Protein AF-A0A7X3MGD4-F1 (afdb_monomer_lite)

Sequence (438 aa):
MEMGNTIFNKKIVKKRVIIYGAHLVASEVYQCLRKHRPDIKVETFAVTDVEDNPDVLEGIVVKRISDLEAHPYPYILIAMPEKYHEEAIRTLETLGFMDFEKIGLKKVSILKGKDMIQDINKNSKKFFLAESLYDYSWLDIFEKDGFGNKKEDRHYKFTILTRLSDTGLLEKLEKLDFRKDYERLLGPYLSLEQLETADDKSIGLDESHVAVYMVTCQKDKALKAKYQPYRYVHPLQAGAVLVDIQRTRLADDMGENISEKNMSFAEMTAMYWIWKNAPSTKYKGLCHYRRHFVMNEKQAEELERNNIDVVLTTPRLVLNGIKEMFLSDTPVKEDVFENMMNSLQDMAGNTYADYAKRYFDGFFYYPNNMLIAKEKIFNDYCNWIFSILFCMEQNDLKNHVVKNDRHIAFAAELLTSLYFSFHKDDLKIAVTDYLFLE

pLDDT: mean 89.93, std 11.36, range [40.44, 98.88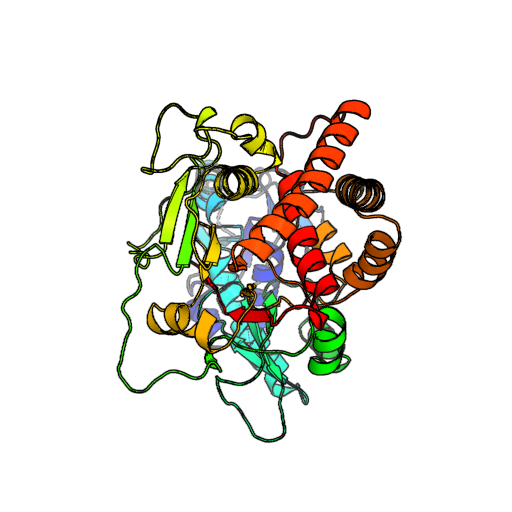]

Radius of gyration: 23.5 Å; chains: 1; bounding box: 60×56×65 Å

InterPro domains:
  IPR025536 Domain of unknown function DUF4422 [PF14393] (229-421)

Foldseek 3Di:
DVVLCVLDPPPQVPLEEEEEDADLQSLLVVVLCCVSPVSRDYQAYEYCDCPPHDCDHPNGGYYHPLVDQQPDDDAYEHREAPVCVVVVVVVCVVSVNPHYDYDHPLSSLQSLLVVLQVPLQVPADFWGWAQDPFDSQWIKIFTPDVPDDDPQGAIAIEGSRDPDDSVRVSVLVNPDPVQVLCCLQQNHAAALVPFDFDDPDDVDDDLQAAAEEAEDEPPDDDFPDDDDDDPNYAYEYALPVVDPDDPHPHYLPPDDFDSVCCQAQPCVRVLLSCLGPNDHHQKYWYHYPFWAFPADPRSSSRCVVSVAFKEFARKHFASQFQLVCLQPVDPDHPVLVVLLLVLCCVQVNDVLSVLLVVNRRGTIFGFDLTMMGGSVVSNVLSVRLVSSLVSSVVVCVVVVNDDSHHSSNSSSRSSSRSVSSVCSVVGRYYYTHIRGTD

Secondary structure (DSSP, 8-state):
-TTHHHHS-TT-TTSEEEEE--SHHHHHHHHHHHHH-TTSEEEEEEES-STTS-SEETTEEEEEGGGS--SS--EEEEES-GGGHHHHHHHHHHTT---EEEE-HHHHHHHHHHHHHHHHHHH-SSEEEEE-SS-TTEEEEEE--SS---TTS-EEEEES--SS-HHHHHHHHHH--HHHHHHHHH-S--BGGGS---SS------TTTEEEEEEE-TTPPPPSS-----TTEEEEESSGGG-S---SSEETTSSS--GGGHHHHTTHHHHHHHHHHSPP-SEEEEEETTEEES--HHHHHHHHHTT--EEEEPPEE-TT-HHHHHHHHSS--HHHHHHHHHHHHHHHHHHHHHHHHHHHTSSEE--TT-EEEEHHHHHHHHHHHHHHHHHHHHHHHHTT----S-HHHHHHHHHHHHHHHHTTTTS-EEEE-EEEP-

Structure (mmCIF, N/CA/C/O backbone):
data_AF-A0A7X3MGD4-F1
#
_entry.id   AF-A0A7X3MGD4-F1
#
loop_
_atom_site.group_PDB
_atom_site.id
_atom_site.type_symbol
_atom_site.label_atom_id
_atom_site.label_alt_id
_atom_site.label_comp_id
_atom_site.label_asym_id
_atom_site.label_entity_id
_atom_site.label_seq_id
_atom_site.pdbx_PDB_ins_code
_atom_site.Cartn_x
_atom_site.Cartn_y
_atom_site.Cartn_z
_atom_site.occupancy
_atom_site.B_iso_or_equiv
_atom_site.auth_seq_id
_atom_site.auth_comp_id
_atom_site.auth_asym_id
_atom_site.auth_atom_id
_atom_site.pdbx_PDB_model_num
ATOM 1 N N . MET A 1 1 ? -4.301 -22.813 -24.225 1.00 40.44 1 MET A N 1
ATOM 2 C CA . MET A 1 1 ? -3.883 -22.585 -25.631 1.00 40.44 1 MET A CA 1
ATOM 3 C C . MET A 1 1 ? -4.619 -21.420 -26.299 1.00 40.44 1 MET A C 1
ATOM 5 O O . MET A 1 1 ? -3.960 -20.659 -26.992 1.00 40.44 1 MET A O 1
ATOM 9 N N . GLU A 1 2 ? -5.928 -21.211 -26.089 1.00 43.00 2 GLU A N 1
ATOM 10 C CA . GLU A 1 2 ? -6.637 -20.060 -26.695 1.00 43.00 2 GLU A CA 1
ATOM 11 C C . GLU A 1 2 ? -6.235 -18.687 -26.114 1.00 43.00 2 GLU A C 1
ATOM 13 O O . GLU A 1 2 ? -6.068 -17.743 -26.880 1.00 43.00 2 GLU A O 1
ATOM 18 N N . MET A 1 3 ? -5.971 -18.573 -24.803 1.00 48.62 3 MET A N 1
ATOM 19 C CA . MET A 1 3 ? -5.670 -17.277 -24.158 1.00 48.62 3 MET A CA 1
ATOM 20 C C . MET A 1 3 ? -4.303 -16.666 -24.520 1.00 48.62 3 MET A C 1
ATOM 22 O O . MET A 1 3 ? -4.195 -15.452 -24.706 1.00 48.62 3 MET A O 1
ATOM 26 N N . GLY A 1 4 ? -3.264 -17.491 -24.689 1.00 50.72 4 GLY A N 1
ATOM 27 C CA . GLY A 1 4 ? -1.947 -17.023 -25.142 1.00 50.72 4 GLY A CA 1
ATOM 28 C C . GLY A 1 4 ? -1.988 -16.372 -26.529 1.00 50.72 4 GLY A C 1
ATOM 29 O O . GLY A 1 4 ? -1.224 -15.450 -26.801 1.00 50.72 4 GLY A O 1
ATOM 30 N N . ASN A 1 5 ? -2.932 -16.792 -27.380 1.00 50.06 5 ASN A N 1
ATOM 31 C CA . ASN A 1 5 ? -3.146 -16.229 -28.717 1.00 50.06 5 ASN A CA 1
ATOM 32 C C . ASN A 1 5 ? -3.919 -14.898 -28.714 1.00 50.06 5 ASN A C 1
ATOM 34 O O . ASN A 1 5 ? -3.884 -14.189 -29.717 1.00 50.06 5 ASN A O 1
ATOM 38 N N . THR A 1 6 ? -4.629 -14.566 -27.630 1.00 53.88 6 THR A N 1
ATOM 39 C CA . THR A 1 6 ? -5.305 -13.265 -27.452 1.00 53.88 6 THR A CA 1
ATOM 40 C C . THR A 1 6 ? -4.388 -12.181 -26.887 1.00 53.88 6 THR A C 1
ATOM 42 O O . THR A 1 6 ? -4.678 -11.001 -27.055 1.00 53.88 6 THR A O 1
ATOM 45 N N . ILE A 1 7 ? -3.296 -12.562 -26.218 1.00 57.22 7 ILE A N 1
ATOM 46 C CA . ILE A 1 7 ? -2.392 -11.625 -25.531 1.00 57.22 7 ILE A CA 1
ATOM 47 C C . ILE A 1 7 ? -1.136 -11.360 -26.343 1.00 57.22 7 ILE A C 1
ATOM 49 O O . ILE A 1 7 ? -0.706 -10.215 -26.395 1.00 57.22 7 ILE A O 1
ATOM 53 N N . PHE A 1 8 ? -0.569 -12.388 -26.966 1.00 66.06 8 PHE A N 1
ATOM 54 C CA . PHE A 1 8 ? 0.551 -12.233 -27.882 1.00 66.06 8 PHE A CA 1
ATOM 55 C C . PHE A 1 8 ? 0.014 -12.274 -29.301 1.00 66.06 8 PHE A C 1
ATOM 57 O O . PHE A 1 8 ? -0.669 -13.228 -29.688 1.00 66.06 8 PHE A O 1
ATOM 64 N N . ASN A 1 9 ? 0.303 -11.231 -30.075 1.00 64.31 9 ASN A N 1
ATOM 65 C CA . ASN A 1 9 ? -0.229 -11.100 -31.419 1.00 64.31 9 ASN A CA 1
ATOM 66 C C . ASN A 1 9 ? 0.086 -12.342 -32.279 1.00 64.31 9 ASN A C 1
ATOM 68 O O . ASN A 1 9 ? 1.227 -12.810 -32.352 1.00 64.31 9 ASN A O 1
ATOM 72 N N . LYS A 1 10 ? -0.914 -12.854 -33.012 1.00 56.53 10 LYS A N 1
ATOM 73 C CA . LYS A 1 10 ? -0.712 -13.904 -34.032 1.00 56.53 10 LYS A CA 1
ATOM 74 C C . LYS A 1 10 ? 0.291 -13.480 -35.118 1.00 56.53 10 LYS A C 1
ATOM 76 O O . LYS A 1 10 ? 0.833 -14.343 -35.801 1.00 56.53 10 LYS A O 1
ATOM 81 N N . LYS A 1 11 ? 0.570 -12.174 -35.246 1.00 57.25 11 LYS A N 1
ATOM 82 C CA . LYS A 1 11 ? 1.616 -11.594 -36.104 1.00 57.25 11 LYS A CA 1
ATOM 83 C C . LYS A 1 11 ? 3.058 -11.891 -35.667 1.00 57.25 11 LYS A C 1
ATOM 85 O O . LYS A 1 11 ? 3.966 -11.448 -36.360 1.00 57.25 11 LYS A O 1
ATOM 90 N N . ILE A 1 12 ? 3.326 -12.636 -34.590 1.00 64.38 12 ILE A N 1
ATOM 91 C CA . ILE A 1 12 ? 4.694 -13.121 -34.315 1.00 64.38 12 ILE A CA 1
ATOM 92 C C . ILE A 1 12 ? 5.044 -14.212 -35.349 1.00 64.38 12 ILE A C 1
ATOM 94 O O . ILE A 1 12 ? 4.966 -15.410 -35.083 1.00 64.38 12 ILE A O 1
ATOM 98 N N . VAL A 1 13 ? 5.387 -13.785 -36.571 1.00 56.56 13 VAL A N 1
ATOM 99 C CA . VAL A 1 13 ? 5.515 -14.641 -37.766 1.00 56.56 13 VAL A CA 1
ATOM 100 C C . VAL A 1 13 ? 6.754 -15.536 -37.700 1.00 56.56 13 VAL A C 1
ATOM 102 O O . VAL A 1 13 ? 6.721 -16.674 -38.163 1.00 56.56 13 VAL A O 1
ATOM 105 N N . LYS A 1 14 ? 7.855 -15.055 -37.107 1.00 63.19 14 LYS A N 1
ATOM 106 C CA . LYS A 1 14 ? 9.148 -15.768 -37.112 1.00 63.19 14 LYS A CA 1
ATOM 107 C C . LYS A 1 14 ? 9.516 -16.473 -35.818 1.00 63.19 14 LYS A C 1
ATOM 109 O O . LYS A 1 14 ? 10.634 -16.968 -35.711 1.00 63.19 14 LYS A O 1
ATOM 114 N N . LYS A 1 15 ? 8.587 -16.558 -34.856 1.00 74.94 15 LYS A N 1
ATOM 115 C CA . LYS A 1 15 ? 8.813 -17.225 -33.562 1.00 74.94 15 LYS A CA 1
ATOM 116 C C . LYS A 1 15 ? 10.065 -16.717 -32.824 1.00 74.94 15 LYS A C 1
ATOM 118 O O . LYS A 1 15 ? 10.651 -17.457 -32.042 1.00 74.94 15 LYS A O 1
ATOM 123 N N . ARG A 1 16 ? 10.504 -15.481 -33.082 1.00 84.06 16 ARG A N 1
ATOM 124 C CA . ARG A 1 16 ? 11.644 -14.848 -32.414 1.00 84.06 16 ARG A CA 1
ATOM 125 C C . ARG A 1 16 ? 11.280 -13.438 -31.991 1.00 84.06 16 ARG A C 1
ATOM 127 O O . ARG A 1 16 ? 10.720 -12.697 -32.800 1.00 84.06 16 ARG A O 1
ATOM 134 N N . VAL A 1 17 ? 11.577 -13.106 -30.742 1.00 91.25 17 VAL A N 1
ATOM 135 C CA . VAL A 1 17 ? 11.256 -11.807 -30.145 1.00 91.25 17 VAL A CA 1
ATOM 136 C C . VAL A 1 17 ? 12.424 -11.283 -29.318 1.00 91.25 17 VAL A C 1
ATOM 138 O O . VAL A 1 17 ? 13.211 -12.063 -28.776 1.00 91.25 17 VAL A O 1
ATOM 141 N N . ILE A 1 18 ? 12.490 -9.963 -29.185 1.00 93.75 18 ILE A N 1
ATOM 142 C CA . ILE A 1 18 ? 13.249 -9.281 -28.134 1.00 93.75 18 ILE A CA 1
ATOM 143 C C . ILE A 1 18 ? 12.246 -8.771 -27.109 1.00 93.75 18 ILE A C 1
ATOM 145 O O . ILE A 1 18 ? 11.202 -8.232 -27.476 1.00 93.75 18 ILE A O 1
ATOM 149 N N . ILE A 1 19 ? 12.566 -8.918 -25.828 1.00 96.06 19 ILE A N 1
ATOM 150 C CA . ILE A 1 19 ? 11.804 -8.276 -24.759 1.00 96.06 19 ILE A CA 1
ATOM 151 C C . ILE A 1 19 ? 12.524 -6.983 -24.389 1.00 96.06 19 ILE A C 1
ATOM 153 O O . ILE A 1 19 ? 13.672 -7.020 -23.958 1.00 96.06 19 ILE A O 1
ATOM 157 N N . TYR A 1 20 ? 11.862 -5.844 -24.573 1.00 96.38 20 TYR A N 1
ATOM 158 C CA . TYR A 1 20 ? 12.391 -4.534 -24.217 1.00 96.38 20 TYR A CA 1
ATOM 159 C C . TYR A 1 20 ? 11.947 -4.154 -22.799 1.00 96.38 20 TYR A C 1
ATOM 161 O O . TYR A 1 20 ? 10.762 -3.925 -22.549 1.00 96.38 20 TYR A O 1
ATOM 169 N N . GLY A 1 21 ? 12.909 -4.132 -21.879 1.00 96.06 21 GLY A N 1
ATOM 170 C CA . GLY A 1 21 ? 12.756 -4.085 -20.425 1.00 96.06 21 GLY A CA 1
ATOM 171 C C . GLY A 1 21 ? 13.573 -5.201 -19.757 1.00 96.06 21 GLY A C 1
ATOM 172 O O . GLY A 1 21 ? 13.745 -6.268 -20.341 1.00 96.06 21 GLY A O 1
ATOM 173 N N . ALA A 1 22 ? 14.060 -4.978 -18.531 1.00 94.31 22 ALA A N 1
ATOM 174 C CA . ALA A 1 22 ? 14.890 -5.955 -17.804 1.00 94.31 22 ALA A CA 1
ATOM 175 C C . ALA A 1 22 ? 14.581 -6.037 -16.294 1.00 94.31 22 ALA A C 1
ATOM 177 O O . ALA A 1 22 ? 15.434 -6.368 -15.474 1.00 94.31 22 ALA A O 1
ATOM 178 N N . HIS A 1 23 ? 13.331 -5.766 -15.918 1.00 91.12 23 HIS A N 1
ATOM 179 C CA . HIS A 1 23 ? 12.859 -5.886 -14.535 1.00 91.12 23 HIS A CA 1
ATOM 180 C C . HIS A 1 23 ? 11.648 -6.823 -14.441 1.00 91.12 23 HIS A C 1
ATOM 182 O O . HIS A 1 23 ? 11.400 -7.627 -15.338 1.00 91.12 23 HIS A O 1
ATOM 188 N N . LEU A 1 24 ? 10.876 -6.710 -13.356 1.00 88.31 24 LEU A N 1
ATOM 189 C CA . LEU A 1 24 ? 9.773 -7.610 -13.020 1.00 88.31 24 LEU A CA 1
ATOM 190 C C . LEU A 1 24 ? 8.791 -7.818 -14.183 1.00 88.31 24 LEU A C 1
ATOM 192 O O . LEU A 1 24 ? 8.583 -8.949 -14.588 1.00 88.31 24 LEU A O 1
ATOM 196 N N . VAL A 1 25 ? 8.260 -6.756 -14.804 1.00 91.75 25 VAL A N 1
ATOM 197 C CA . VAL A 1 25 ? 7.324 -6.905 -15.943 1.00 91.75 25 VAL A CA 1
ATOM 198 C C . VAL A 1 25 ? 7.948 -7.707 -17.096 1.00 91.75 25 VAL A C 1
ATOM 200 O O . VAL A 1 25 ? 7.277 -8.554 -17.676 1.00 91.75 25 VAL A O 1
ATOM 203 N N . ALA A 1 26 ? 9.228 -7.491 -17.405 1.00 94.62 26 ALA A N 1
ATOM 204 C CA . ALA A 1 26 ? 9.926 -8.200 -18.476 1.00 94.62 26 ALA A CA 1
ATOM 205 C C . ALA A 1 26 ? 10.144 -9.687 -18.158 1.00 94.62 26 ALA A C 1
ATOM 207 O O . ALA A 1 26 ? 9.866 -10.536 -19.007 1.00 94.62 26 ALA A O 1
ATOM 208 N N . SER A 1 27 ? 10.579 -10.001 -16.934 1.00 92.38 27 SER A N 1
ATOM 209 C CA . SER A 1 27 ? 10.692 -11.380 -16.434 1.00 92.38 27 SER A CA 1
ATOM 210 C C . SER A 1 27 ? 9.342 -12.105 -16.513 1.00 92.38 27 SER A C 1
ATOM 212 O O . SER A 1 27 ? 9.251 -13.211 -17.042 1.00 92.38 27 SER A O 1
ATOM 214 N N . GLU A 1 28 ? 8.255 -11.445 -16.119 1.00 91.06 28 GLU A N 1
ATOM 215 C CA . GLU A 1 28 ? 6.920 -12.050 -16.105 1.00 91.06 28 GLU A CA 1
ATOM 216 C C . GLU A 1 28 ? 6.362 -12.263 -17.515 1.00 91.06 28 GLU A C 1
ATOM 218 O O . GLU A 1 28 ? 5.748 -13.292 -17.804 1.00 91.06 28 GLU A O 1
ATOM 223 N N . VAL A 1 29 ? 6.630 -11.332 -18.437 1.00 92.69 29 VAL A N 1
ATOM 224 C CA . VAL A 1 29 ? 6.320 -11.512 -19.861 1.00 92.69 29 VAL A CA 1
ATOM 225 C C . VAL A 1 29 ? 7.088 -12.699 -20.439 1.00 92.69 29 VAL A C 1
ATOM 227 O O . VAL A 1 29 ? 6.498 -13.502 -21.167 1.00 92.69 29 VAL A O 1
ATOM 230 N N . TYR A 1 30 ? 8.370 -12.854 -20.096 1.00 93.62 30 TYR A N 1
ATOM 231 C CA . TYR A 1 30 ? 9.162 -14.015 -20.493 1.00 93.62 30 TYR A CA 1
ATOM 232 C C . TYR A 1 30 ? 8.553 -15.323 -19.974 1.00 93.62 30 TYR A C 1
ATOM 234 O O . TYR A 1 30 ? 8.316 -16.239 -20.763 1.00 93.62 30 TYR A O 1
ATOM 242 N N . GLN A 1 31 ? 8.234 -15.402 -18.682 1.00 90.38 31 GLN A N 1
ATOM 243 C CA . GLN A 1 31 ? 7.637 -16.596 -18.077 1.00 90.38 31 GLN A CA 1
ATOM 244 C C . GLN A 1 31 ? 6.286 -16.946 -18.725 1.00 90.38 31 GLN A C 1
ATOM 246 O O . GLN A 1 31 ? 6.053 -18.094 -19.119 1.00 90.38 31 GLN A O 1
ATOM 251 N N . CYS A 1 32 ? 5.435 -15.944 -18.965 1.00 89.69 32 CYS A N 1
ATOM 252 C CA . CYS A 1 32 ? 4.171 -16.113 -19.685 1.00 89.69 32 CYS A CA 1
ATOM 253 C C . CYS A 1 32 ? 4.375 -16.649 -21.114 1.00 89.69 32 CYS A C 1
ATOM 255 O O . CYS A 1 32 ? 3.649 -17.545 -21.552 1.00 89.69 32 CYS A O 1
ATOM 257 N N . LEU A 1 33 ? 5.369 -16.139 -21.853 1.00 90.31 33 LEU A N 1
ATOM 258 C CA . LEU A 1 33 ? 5.715 -16.654 -23.183 1.00 90.31 33 LEU A CA 1
ATOM 259 C C . LEU A 1 33 ? 6.161 -18.112 -23.119 1.00 90.31 33 LEU A C 1
ATOM 261 O O . LEU A 1 33 ? 5.681 -18.925 -23.904 1.00 90.31 33 LEU A O 1
ATOM 265 N N . ARG A 1 34 ? 7.040 -18.465 -22.175 1.00 90.31 34 ARG A N 1
ATOM 266 C CA . ARG A 1 34 ? 7.523 -19.844 -22.011 1.00 90.31 34 ARG A CA 1
ATOM 267 C C . ARG A 1 34 ? 6.385 -20.823 -21.728 1.00 90.31 34 ARG A C 1
ATOM 269 O O . ARG A 1 34 ? 6.411 -21.927 -22.268 1.00 90.31 34 ARG A O 1
ATOM 276 N N . LYS A 1 35 ? 5.386 -20.414 -20.940 1.00 87.88 35 LYS A N 1
ATOM 277 C CA . LYS A 1 35 ? 4.214 -21.232 -20.594 1.00 87.88 35 LYS A CA 1
ATOM 278 C C . LYS A 1 35 ? 3.212 -21.363 -21.744 1.00 87.88 35 LYS A C 1
ATOM 280 O O . LYS A 1 35 ? 2.785 -22.470 -22.066 1.00 87.88 35 LYS A O 1
ATOM 285 N N . HIS A 1 36 ? 2.843 -20.255 -22.391 1.00 87.38 36 HIS A N 1
ATOM 286 C CA . HIS A 1 36 ? 1.732 -20.235 -23.360 1.00 87.38 36 HIS A CA 1
ATOM 287 C C . HIS A 1 36 ? 2.145 -20.345 -24.822 1.00 87.38 36 HIS A C 1
ATOM 289 O O . HIS A 1 36 ? 1.346 -20.779 -25.653 1.00 87.38 36 HIS A O 1
ATOM 295 N N . ARG A 1 37 ? 3.363 -19.915 -25.149 1.00 87.62 37 ARG A N 1
ATOM 296 C CA . ARG A 1 37 ? 3.926 -19.874 -26.503 1.00 87.62 37 ARG A CA 1
ATOM 297 C C . ARG A 1 37 ? 5.380 -20.368 -26.494 1.00 87.62 37 ARG A C 1
ATOM 299 O O . ARG A 1 37 ? 6.276 -19.641 -26.928 1.00 87.62 37 ARG A O 1
ATOM 306 N N . PRO A 1 38 ? 5.642 -21.613 -26.040 1.00 87.62 38 PRO A N 1
ATOM 307 C CA . PRO A 1 38 ? 6.997 -22.173 -25.992 1.00 87.62 38 PRO A CA 1
ATOM 308 C C . PRO A 1 38 ? 7.652 -22.273 -27.376 1.00 87.62 38 PRO A C 1
ATOM 310 O O . PRO A 1 38 ? 8.867 -22.443 -27.473 1.00 87.62 38 PRO A O 1
ATOM 313 N N . ASP A 1 39 ? 6.847 -22.168 -28.440 1.00 86.94 39 ASP A N 1
ATOM 314 C CA . ASP A 1 39 ? 7.296 -22.079 -29.821 1.00 86.94 39 ASP A CA 1
ATOM 315 C C . ASP A 1 39 ? 8.048 -20.777 -30.128 1.00 86.94 39 ASP A C 1
ATOM 317 O O . ASP A 1 39 ? 8.849 -20.773 -31.058 1.00 86.94 39 ASP A O 1
ATOM 321 N N . ILE A 1 40 ? 7.818 -19.701 -29.367 1.00 88.56 40 ILE A N 1
ATOM 322 C CA . ILE A 1 40 ? 8.509 -18.418 -29.508 1.00 88.56 40 ILE A CA 1
ATOM 323 C C . ILE A 1 40 ? 9.821 -18.444 -28.710 1.00 88.56 40 ILE A C 1
ATOM 325 O O . ILE A 1 40 ? 9.848 -18.678 -27.501 1.00 88.56 40 ILE A O 1
ATOM 329 N N . LYS A 1 41 ? 10.929 -18.149 -29.390 1.00 89.25 41 LYS A N 1
ATOM 330 C CA . LYS A 1 41 ? 12.255 -17.951 -28.807 1.00 89.25 41 LYS A CA 1
ATOM 331 C C . LYS A 1 41 ? 12.462 -16.477 -28.455 1.00 89.25 41 LYS A C 1
ATOM 333 O O . LYS A 1 41 ? 12.340 -15.610 -29.316 1.00 89.25 41 LYS A O 1
ATOM 338 N N . VAL A 1 42 ? 12.838 -16.207 -27.211 1.00 93.06 42 VAL A N 1
ATOM 339 C CA . VAL A 1 42 ? 13.346 -14.891 -26.804 1.00 93.06 42 VAL A CA 1
ATOM 340 C C . VAL A 1 42 ? 14.842 -14.855 -27.111 1.00 93.06 42 VAL A C 1
ATOM 342 O O . VAL A 1 42 ? 15.576 -15.737 -26.669 1.00 93.06 42 VAL A O 1
ATOM 345 N N . GLU A 1 43 ? 15.281 -13.914 -27.947 1.00 92.25 43 GLU A N 1
ATOM 346 C CA . GLU A 1 43 ? 16.688 -13.818 -28.363 1.00 92.25 43 GLU A CA 1
ATOM 347 C C . GLU A 1 43 ? 17.554 -13.135 -27.309 1.00 92.25 43 GLU A C 1
ATOM 349 O O . GLU A 1 43 ? 18.655 -13.596 -27.019 1.00 92.25 43 GLU A O 1
ATOM 354 N N . THR A 1 44 ? 17.049 -12.042 -26.745 1.00 94.56 44 THR A N 1
ATOM 355 C CA . THR A 1 44 ? 17.706 -11.264 -25.699 1.00 94.56 44 THR A CA 1
ATOM 356 C C . THR A 1 44 ? 16.655 -10.431 -24.971 1.00 94.56 44 THR A C 1
ATOM 358 O O . THR A 1 44 ? 15.582 -10.146 -25.520 1.00 94.56 44 THR A O 1
ATOM 361 N N . PHE A 1 45 ? 16.977 -10.015 -23.753 1.00 97.38 45 PHE A N 1
ATOM 362 C CA . PHE A 1 45 ? 16.371 -8.819 -23.183 1.00 97.38 45 PHE A CA 1
ATOM 363 C C . PHE A 1 45 ? 17.124 -7.597 -23.712 1.00 97.38 45 PHE A C 1
ATOM 365 O O . PHE A 1 45 ? 18.321 -7.683 -24.003 1.00 97.38 45 PHE A O 1
ATOM 372 N N . ALA A 1 46 ? 16.427 -6.479 -23.867 1.00 96.12 46 ALA A N 1
ATOM 373 C CA . ALA A 1 46 ? 17.007 -5.226 -24.324 1.00 96.12 46 ALA A CA 1
ATOM 374 C C . ALA A 1 46 ? 16.623 -4.065 -23.404 1.00 96.12 46 ALA A C 1
ATOM 376 O O . ALA A 1 46 ? 15.527 -4.052 -22.845 1.00 96.12 46 ALA A O 1
ATOM 377 N N . VAL A 1 47 ? 17.503 -3.077 -23.280 1.00 96.50 47 VAL A N 1
ATOM 378 C CA . VAL A 1 47 ? 17.323 -1.865 -22.463 1.00 96.50 47 VAL A CA 1
ATOM 379 C C . VAL A 1 47 ? 17.920 -0.651 -23.170 1.00 96.50 47 VAL A C 1
ATOM 381 O O . VAL A 1 47 ? 18.776 -0.801 -24.042 1.00 96.50 47 VAL A O 1
ATOM 384 N N . THR A 1 48 ? 17.467 0.557 -22.826 1.00 94.50 48 THR A N 1
ATOM 385 C CA . THR A 1 48 ? 18.084 1.796 -23.334 1.00 94.50 48 THR A CA 1
ATOM 386 C C . THR A 1 48 ? 19.519 1.930 -22.832 1.00 94.50 48 THR A C 1
ATOM 388 O O . THR A 1 48 ? 20.419 2.263 -23.603 1.00 94.50 48 THR A O 1
ATOM 391 N N . ASP A 1 49 ? 19.719 1.632 -21.544 1.00 91.19 49 ASP A N 1
ATOM 392 C CA . ASP A 1 49 ? 21.013 1.624 -20.872 1.00 91.19 49 ASP A CA 1
ATOM 393 C C . ASP A 1 49 ? 21.160 0.409 -19.957 1.00 91.19 49 ASP A C 1
ATOM 395 O O . ASP A 1 49 ? 20.184 -0.057 -19.370 1.00 91.19 49 ASP A O 1
ATOM 399 N 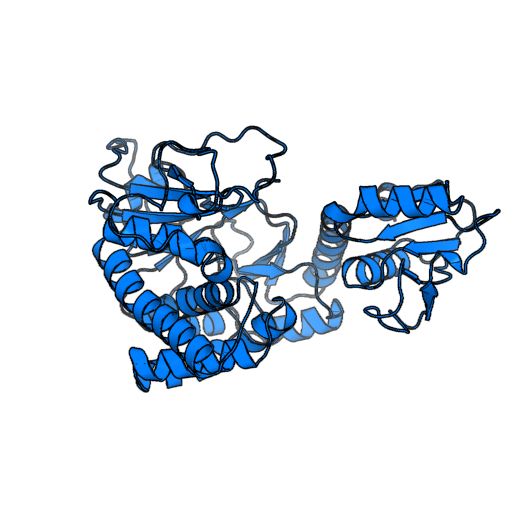N . VAL A 1 50 ? 22.383 -0.096 -19.851 1.00 90.25 50 VAL A N 1
ATOM 400 C CA . VAL A 1 50 ? 22.748 -1.253 -19.033 1.00 90.25 50 VAL A CA 1
ATOM 401 C C . VAL A 1 50 ? 23.128 -0.874 -17.600 1.00 90.25 50 VAL A C 1
ATOM 403 O O . VAL A 1 50 ? 23.070 -1.746 -16.748 1.00 90.25 50 VAL A O 1
ATOM 406 N N . GLU A 1 51 ? 23.463 0.392 -17.312 1.00 86.62 51 GLU A N 1
ATOM 407 C CA . GLU A 1 51 ? 24.047 0.822 -16.022 1.00 86.62 51 GLU A CA 1
ATOM 408 C C . GLU A 1 51 ? 23.223 0.415 -14.779 1.00 86.62 51 GLU A C 1
ATOM 410 O O . GLU A 1 51 ? 23.795 -0.039 -13.793 1.00 86.62 51 GLU A O 1
ATOM 415 N N . ASP A 1 52 ? 21.888 0.464 -14.858 1.00 84.50 52 ASP A N 1
ATOM 416 C CA . ASP A 1 52 ? 20.971 0.101 -13.760 1.00 84.50 52 ASP A CA 1
ATOM 417 C C . ASP A 1 52 ? 20.203 -1.215 -13.997 1.00 84.50 52 ASP A C 1
ATOM 419 O O . ASP A 1 52 ? 19.197 -1.508 -13.340 1.00 84.50 52 ASP A O 1
ATOM 423 N N . ASN A 1 53 ? 20.634 -2.016 -14.971 1.00 91.25 53 ASN A N 1
ATOM 424 C CA . ASN A 1 53 ? 19.949 -3.240 -15.372 1.00 91.25 53 ASN A CA 1
ATOM 425 C C . ASN A 1 53 ? 20.827 -4.473 -15.126 1.00 91.25 53 ASN A C 1
ATOM 427 O O . ASN A 1 53 ? 22.048 -4.393 -15.209 1.00 91.25 53 ASN A O 1
ATOM 431 N N . PRO A 1 54 ? 20.229 -5.638 -14.817 1.00 92.69 54 PRO A N 1
ATOM 432 C CA . PRO A 1 54 ? 21.009 -6.855 -14.637 1.00 92.69 54 PRO A CA 1
ATOM 433 C C . PRO A 1 54 ? 21.674 -7.261 -15.957 1.00 92.69 54 PRO A C 1
ATOM 435 O O . PRO A 1 54 ? 21.049 -7.154 -17.004 1.00 92.69 54 PRO A O 1
ATOM 438 N N . ASP A 1 55 ? 22.885 -7.821 -15.914 1.00 95.31 55 ASP A N 1
ATOM 439 C CA . ASP A 1 55 ? 23.547 -8.358 -17.119 1.00 95.31 55 ASP A CA 1
ATOM 440 C C . ASP A 1 55 ? 22.795 -9.562 -17.715 1.00 95.31 55 ASP A C 1
ATOM 442 O O . ASP A 1 55 ? 22.866 -9.850 -18.914 1.00 95.31 55 ASP A O 1
ATOM 446 N N . VAL A 1 56 ? 22.081 -10.299 -16.859 1.00 95.25 56 VAL A N 1
ATOM 447 C CA . VAL A 1 56 ? 21.336 -11.512 -17.198 1.00 95.25 56 VAL A CA 1
ATOM 448 C C . VAL A 1 56 ? 19.999 -11.515 -16.464 1.00 95.25 56 VAL A C 1
ATOM 450 O O . VAL A 1 56 ? 19.946 -11.347 -15.247 1.00 95.25 56 VAL A O 1
ATOM 453 N N . LEU A 1 57 ? 18.921 -11.790 -17.194 1.00 94.19 57 LEU A N 1
ATOM 454 C CA . LEU A 1 57 ? 17.576 -11.978 -16.661 1.00 94.19 57 LEU A CA 1
ATOM 455 C C . LEU A 1 57 ? 17.008 -13.300 -17.182 1.00 94.19 57 LEU A C 1
ATOM 457 O O . LEU A 1 57 ? 17.093 -13.583 -18.373 1.00 94.19 57 LEU A O 1
ATOM 461 N N . GLU A 1 58 ? 16.463 -14.144 -16.301 1.00 93.12 58 GLU A N 1
ATOM 462 C CA . GLU A 1 58 ? 15.924 -15.471 -16.671 1.00 93.12 58 GLU A CA 1
ATOM 463 C C . GLU A 1 58 ? 16.923 -16.363 -17.445 1.00 93.12 58 GLU A C 1
ATOM 465 O O . GLU A 1 58 ? 16.546 -17.172 -18.296 1.00 93.12 58 GLU A O 1
ATOM 470 N N . GLY A 1 59 ? 18.223 -16.192 -17.175 1.00 93.69 59 GLY A N 1
ATOM 471 C CA . GLY A 1 59 ? 19.305 -16.894 -17.876 1.00 93.69 59 GLY A CA 1
ATOM 472 C C . GLY A 1 59 ? 19.601 -16.376 -19.291 1.00 93.69 59 GLY A C 1
ATOM 473 O O . GLY A 1 59 ? 20.386 -16.994 -20.007 1.00 93.69 59 GLY A O 1
ATOM 474 N N . ILE A 1 60 ? 18.996 -15.259 -19.703 1.00 95.81 60 ILE A N 1
ATOM 475 C CA . ILE A 1 60 ? 19.200 -14.606 -21.000 1.00 95.81 60 ILE A CA 1
ATOM 476 C C . ILE A 1 60 ? 19.909 -13.268 -20.783 1.00 95.81 60 ILE A C 1
ATOM 478 O O . ILE A 1 60 ? 19.571 -12.514 -19.876 1.00 95.81 60 ILE A O 1
ATOM 482 N N . VAL A 1 61 ? 20.890 -12.967 -21.631 1.00 96.81 61 VAL A N 1
ATOM 483 C CA . VAL A 1 61 ? 21.654 -11.713 -21.573 1.00 96.81 61 VAL A CA 1
ATOM 484 C C . VAL A 1 61 ? 20.738 -10.504 -21.793 1.00 96.81 61 VAL A C 1
ATOM 486 O O . VAL A 1 61 ? 19.797 -10.554 -22.591 1.00 96.81 61 VAL A O 1
ATOM 489 N N . VAL A 1 62 ? 21.032 -9.414 -21.094 1.00 97.62 62 VAL A N 1
ATOM 490 C CA . VAL A 1 62 ? 20.443 -8.094 -21.316 1.00 97.62 62 VAL A CA 1
ATOM 491 C C . VAL A 1 62 ? 21.417 -7.269 -22.157 1.00 97.62 62 VAL A C 1
ATOM 493 O O . VAL A 1 62 ? 22.606 -7.200 -21.860 1.00 97.62 62 VAL A O 1
ATOM 496 N N . LYS A 1 63 ? 20.932 -6.666 -23.245 1.00 95.94 63 LYS A N 1
ATOM 497 C CA . LYS A 1 63 ? 21.747 -5.870 -24.174 1.00 95.94 63 LYS A CA 1
ATOM 498 C C . LYS A 1 63 ? 21.215 -4.455 -24.317 1.00 95.94 63 LYS A C 1
ATOM 500 O O . LYS A 1 63 ? 20.024 -4.207 -24.137 1.00 95.94 63 LYS A O 1
ATOM 505 N N . ARG A 1 64 ? 22.077 -3.530 -24.728 1.00 96.06 64 ARG A N 1
ATOM 506 C CA . ARG A 1 64 ? 21.625 -2.212 -25.162 1.00 96.06 64 ARG A CA 1
ATOM 507 C C . ARG A 1 64 ? 20.859 -2.347 -26.477 1.00 96.06 64 ARG A C 1
ATOM 509 O O . ARG A 1 64 ? 21.319 -3.015 -27.398 1.00 96.06 64 ARG A O 1
ATOM 516 N N . ILE A 1 65 ? 19.694 -1.713 -26.577 1.00 94.00 65 ILE A N 1
ATOM 517 C CA . ILE A 1 65 ? 18.845 -1.791 -27.776 1.00 94.00 65 ILE A CA 1
ATOM 518 C C . ILE A 1 65 ? 19.523 -1.185 -29.016 1.00 94.00 65 ILE A C 1
ATOM 520 O O . ILE A 1 65 ? 19.297 -1.662 -30.122 1.00 94.00 65 ILE A O 1
ATOM 524 N N . SER A 1 66 ? 20.399 -0.189 -28.838 1.00 92.88 66 SER A N 1
ATOM 525 C CA . SER A 1 66 ? 21.187 0.415 -29.923 1.00 92.88 66 SER A CA 1
ATOM 526 C C . SER A 1 66 ? 22.245 -0.514 -30.514 1.00 92.88 66 SER A C 1
ATOM 528 O O . SER A 1 66 ? 22.722 -0.258 -31.614 1.00 92.88 66 SER A O 1
ATOM 530 N N . ASP A 1 67 ? 22.614 -1.577 -29.797 1.00 92.44 67 ASP A N 1
ATOM 531 C CA . ASP A 1 67 ? 23.621 -2.543 -30.245 1.00 92.44 67 ASP A CA 1
ATOM 532 C C . ASP A 1 67 ? 22.985 -3.663 -31.090 1.00 92.44 67 ASP A C 1
ATOM 534 O O . ASP A 1 67 ? 23.660 -4.612 -31.492 1.00 92.44 67 ASP A O 1
ATOM 538 N N . LEU A 1 68 ? 21.668 -3.594 -31.316 1.00 89.62 68 LEU A N 1
ATOM 539 C CA . LEU A 1 68 ? 20.881 -4.594 -32.029 1.00 89.62 68 LEU A CA 1
ATOM 540 C C . LEU A 1 68 ? 20.471 -4.067 -33.409 1.00 89.62 68 LEU A C 1
ATOM 542 O O . LEU A 1 68 ? 20.180 -2.886 -33.583 1.00 89.62 68 LEU A O 1
ATOM 546 N N . GLU A 1 69 ? 20.414 -4.958 -34.397 1.00 82.94 69 GLU A N 1
ATOM 547 C CA . GLU A 1 69 ? 20.021 -4.606 -35.764 1.00 82.94 69 GLU A CA 1
ATOM 548 C C . GLU A 1 69 ? 18.492 -4.572 -35.907 1.00 82.94 69 GLU A C 1
ATOM 550 O O . GLU A 1 69 ? 17.797 -5.539 -35.593 1.00 82.94 69 GLU A O 1
ATOM 555 N N . ALA A 1 70 ? 17.960 -3.463 -36.429 1.00 72.69 70 ALA A N 1
ATOM 556 C CA . ALA A 1 70 ? 16.521 -3.239 -36.588 1.00 72.69 70 ALA A CA 1
ATOM 557 C C . ALA A 1 70 ? 15.869 -4.019 -37.747 1.00 72.69 70 ALA A C 1
ATOM 559 O O . ALA A 1 70 ? 14.648 -3.977 -37.927 1.00 72.69 70 ALA A O 1
ATOM 560 N N . HIS A 1 71 ? 16.651 -4.755 -38.545 1.00 65.62 71 HIS A N 1
ATOM 561 C CA . HIS A 1 71 ? 16.152 -5.442 -39.732 1.00 65.62 71 HIS A CA 1
ATOM 562 C C . HIS A 1 71 ? 16.766 -6.822 -39.970 1.00 65.62 71 HIS A C 1
ATOM 564 O O . HIS A 1 71 ? 17.960 -7.003 -39.761 1.00 65.62 71 HIS A O 1
ATOM 570 N N . PRO A 1 72 ? 15.989 -7.786 -40.514 1.00 57.84 72 PRO A N 1
ATOM 571 C CA . PRO A 1 72 ? 14.533 -7.783 -40.735 1.00 57.84 72 PRO A CA 1
ATOM 572 C C . PRO A 1 72 ? 13.730 -8.358 -39.546 1.00 57.84 72 PRO A C 1
ATOM 574 O O . PRO A 1 72 ? 12.521 -8.551 -39.652 1.00 57.84 72 PRO A O 1
ATOM 577 N N . TYR A 1 73 ? 14.411 -8.691 -38.446 1.00 64.69 73 TYR A N 1
ATOM 578 C CA . TYR A 1 73 ? 13.904 -9.328 -37.224 1.00 64.69 73 TYR A CA 1
ATOM 579 C C . TYR A 1 73 ? 14.777 -8.881 -36.055 1.00 64.69 73 TYR A C 1
ATOM 581 O O . TYR A 1 73 ? 15.956 -8.630 -36.300 1.00 64.69 73 TYR A O 1
ATOM 589 N N . PRO A 1 74 ? 14.257 -8.862 -34.815 1.00 70.56 74 PRO A N 1
ATOM 590 C CA . PRO A 1 74 ? 13.024 -9.519 -34.347 1.00 70.56 74 PRO A CA 1
ATOM 591 C C . PRO A 1 74 ? 11.889 -8.572 -33.905 1.00 70.56 74 PRO A C 1
ATOM 593 O O . PRO A 1 74 ? 12.064 -7.367 -33.775 1.00 70.56 74 PRO A O 1
ATOM 596 N N . TYR A 1 75 ? 10.703 -9.152 -33.664 1.00 87.19 75 TYR A N 1
ATOM 597 C CA . TYR A 1 75 ? 9.532 -8.443 -33.130 1.00 87.19 75 TYR A CA 1
ATOM 598 C C . TYR A 1 75 ? 9.783 -8.039 -31.673 1.00 87.19 75 TYR A C 1
ATOM 600 O O . TYR A 1 75 ? 10.201 -8.876 -30.867 1.00 87.19 75 TYR A O 1
ATOM 608 N N . ILE A 1 76 ? 9.526 -6.781 -31.326 1.00 91.69 76 ILE A N 1
ATOM 609 C CA . ILE A 1 76 ? 9.835 -6.246 -29.997 1.00 91.69 76 ILE A CA 1
ATOM 610 C C . ILE A 1 76 ? 8.600 -6.337 -29.092 1.00 91.69 76 ILE A C 1
ATOM 612 O O . ILE A 1 76 ? 7.509 -5.885 -29.436 1.00 91.69 76 ILE A O 1
ATOM 616 N N . LEU A 1 77 ? 8.766 -6.885 -27.894 1.00 93.75 77 LEU A N 1
ATOM 617 C CA . LEU A 1 77 ? 7.762 -6.847 -26.834 1.00 93.75 77 LEU A CA 1
ATOM 618 C C . LEU A 1 77 ? 8.179 -5.798 -25.809 1.00 93.75 77 LEU A C 1
ATOM 620 O O . LEU A 1 77 ? 9.115 -6.016 -25.046 1.00 93.75 77 LEU A O 1
ATOM 624 N N . ILE A 1 78 ? 7.491 -4.660 -25.785 1.00 96.06 78 ILE A N 1
ATOM 625 C CA . ILE A 1 78 ? 7.729 -3.588 -24.815 1.00 96.06 78 ILE A CA 1
ATOM 626 C C . ILE A 1 78 ? 7.130 -4.036 -23.477 1.00 96.06 78 ILE A C 1
ATOM 628 O O . ILE A 1 78 ? 5.916 -3.946 -23.282 1.00 96.06 78 ILE A O 1
ATOM 632 N N . ALA A 1 79 ? 7.971 -4.546 -22.577 1.00 95.81 79 ALA A N 1
ATOM 633 C CA . ALA A 1 79 ? 7.581 -5.207 -21.333 1.00 95.81 79 ALA A CA 1
ATOM 634 C C . ALA A 1 79 ? 8.011 -4.390 -20.109 1.00 95.81 79 ALA A C 1
ATOM 636 O O . ALA A 1 79 ? 8.986 -4.681 -19.416 1.00 95.81 79 ALA A O 1
ATOM 637 N N . MET A 1 80 ? 7.257 -3.330 -19.849 1.00 94.44 80 MET A N 1
ATOM 638 C CA . MET A 1 80 ? 7.510 -2.369 -18.774 1.00 94.44 80 MET A CA 1
ATOM 639 C C . MET A 1 80 ? 6.196 -1.698 -18.349 1.00 94.44 80 MET A C 1
ATOM 641 O O . MET A 1 80 ? 5.208 -1.805 -19.080 1.00 94.44 80 MET A O 1
ATOM 645 N N . PRO A 1 81 ? 6.137 -0.999 -17.199 1.00 91.38 81 PRO A N 1
ATOM 646 C CA . PRO A 1 81 ? 4.948 -0.243 -16.808 1.00 91.38 81 PRO A CA 1
ATOM 647 C C . PRO A 1 81 ? 4.489 0.745 -17.892 1.00 91.38 81 PRO A C 1
ATOM 649 O O . PRO A 1 81 ? 5.307 1.403 -18.532 1.00 91.38 81 PRO A O 1
ATOM 652 N N . GLU A 1 82 ? 3.173 0.908 -18.044 1.00 90.81 82 GLU A N 1
ATOM 653 C CA . GLU A 1 82 ? 2.526 1.666 -19.127 1.00 90.81 82 GLU A CA 1
ATOM 654 C C . GLU A 1 82 ? 3.026 3.114 -19.231 1.00 90.81 82 GLU A C 1
ATOM 656 O O . GLU A 1 82 ? 3.078 3.684 -20.318 1.00 90.81 82 GLU A O 1
ATOM 661 N N . LYS A 1 83 ? 3.447 3.706 -18.105 1.00 88.19 83 LYS A N 1
ATOM 662 C CA . LYS A 1 83 ? 3.987 5.073 -18.054 1.00 88.19 83 LYS A CA 1
ATOM 663 C C . LYS A 1 83 ? 5.270 5.274 -18.874 1.00 88.19 83 LYS A C 1
ATOM 665 O O . LYS A 1 83 ? 5.566 6.415 -19.199 1.00 88.19 83 LYS A O 1
ATOM 670 N N . TYR A 1 84 ? 5.995 4.204 -19.198 1.00 92.50 84 TYR A N 1
ATOM 671 C CA . TYR A 1 84 ? 7.240 4.255 -19.971 1.00 92.50 84 TYR A CA 1
ATOM 672 C C . TYR A 1 84 ? 7.048 3.899 -21.451 1.00 92.50 84 TYR A C 1
ATOM 674 O O . TYR A 1 84 ? 7.979 4.031 -22.239 1.00 92.50 84 TYR A O 1
ATOM 682 N N . HIS A 1 85 ? 5.852 3.454 -21.861 1.00 94.56 85 HIS A N 1
ATOM 683 C CA . HIS A 1 85 ? 5.635 2.938 -23.219 1.00 94.56 85 HIS A CA 1
ATOM 684 C C . HIS A 1 85 ? 5.872 3.985 -24.304 1.00 94.56 85 HIS A C 1
ATOM 686 O O . HIS A 1 85 ? 6.495 3.670 -25.306 1.00 94.56 85 HIS A O 1
ATOM 692 N N . GLU A 1 86 ? 5.406 5.219 -24.112 1.00 94.75 86 GLU A N 1
ATOM 693 C CA . GLU A 1 86 ? 5.549 6.271 -25.129 1.00 94.75 86 GLU A CA 1
ATOM 694 C C . GLU A 1 86 ? 7.010 6.684 -25.339 1.00 94.75 86 GLU A C 1
ATOM 696 O O . GLU A 1 86 ? 7.426 6.983 -26.454 1.00 94.75 86 GLU A O 1
ATOM 701 N N . GLU A 1 87 ? 7.810 6.686 -24.273 1.00 95.06 87 GLU A N 1
ATOM 702 C CA . GLU A 1 87 ? 9.250 6.920 -24.373 1.00 95.06 87 GLU A CA 1
ATOM 703 C C . GLU A 1 87 ? 9.950 5.751 -25.068 1.00 95.06 87 GLU A C 1
ATOM 705 O O . GLU A 1 87 ? 10.700 5.963 -26.016 1.00 95.06 87 GLU A O 1
ATOM 710 N N . ALA A 1 88 ? 9.630 4.520 -24.662 1.00 95.38 88 ALA A N 1
ATOM 711 C CA . ALA A 1 88 ? 10.157 3.313 -25.280 1.00 95.38 88 ALA A CA 1
ATOM 712 C C . ALA A 1 88 ? 9.868 3.249 -26.787 1.00 95.38 88 ALA A C 1
ATOM 714 O O . ALA A 1 88 ? 10.762 2.911 -27.559 1.00 95.38 88 ALA A O 1
ATOM 715 N N . ILE A 1 89 ? 8.650 3.609 -27.205 1.00 95.81 89 ILE A N 1
ATOM 716 C CA . ILE A 1 89 ? 8.256 3.677 -28.618 1.00 95.81 89 ILE A CA 1
ATOM 717 C C . ILE A 1 89 ? 9.132 4.674 -29.377 1.00 95.81 89 ILE A C 1
ATOM 719 O O . ILE A 1 89 ? 9.725 4.297 -30.382 1.00 95.81 89 ILE A O 1
ATOM 723 N N . ARG A 1 90 ? 9.280 5.909 -28.876 1.00 96.19 90 ARG A N 1
ATOM 724 C CA . ARG A 1 90 ? 10.112 6.928 -29.540 1.00 96.19 90 ARG A CA 1
ATOM 725 C C . ARG A 1 90 ? 11.552 6.457 -29.734 1.00 96.19 90 ARG A C 1
ATOM 727 O O . ARG A 1 90 ? 12.128 6.675 -30.799 1.00 96.19 90 ARG A O 1
ATOM 734 N N . THR A 1 91 ? 12.126 5.800 -28.726 1.00 95.00 91 THR A N 1
ATOM 735 C CA . THR A 1 91 ? 13.479 5.235 -28.817 1.00 95.00 91 THR A CA 1
ATOM 736 C C . THR A 1 91 ? 13.560 4.147 -29.885 1.00 95.00 91 THR A C 1
ATOM 738 O O . THR A 1 91 ? 14.458 4.180 -30.723 1.00 95.00 91 THR A O 1
ATOM 741 N N . LEU A 1 92 ? 12.613 3.206 -29.889 1.00 93.56 92 LEU A N 1
ATOM 742 C CA . LEU A 1 92 ? 12.571 2.109 -30.858 1.00 93.56 92 LEU A CA 1
ATOM 743 C C . LEU A 1 92 ? 12.417 2.620 -32.296 1.00 93.56 92 LEU A C 1
ATOM 745 O O . LEU A 1 92 ? 13.191 2.218 -33.162 1.00 93.56 92 LEU A O 1
ATOM 749 N N . GLU A 1 93 ? 11.491 3.549 -32.535 1.00 93.50 93 GLU A N 1
ATOM 750 C CA . GLU A 1 93 ? 11.260 4.152 -33.854 1.00 93.50 93 GLU A CA 1
ATOM 751 C C . GLU A 1 93 ? 12.493 4.917 -34.356 1.00 93.50 93 GLU A C 1
ATOM 753 O O . GLU A 1 93 ? 12.868 4.786 -35.520 1.00 93.50 93 GLU A O 1
ATOM 758 N N . THR A 1 94 ? 13.179 5.652 -33.472 1.00 93.75 94 THR A N 1
ATOM 759 C CA . THR A 1 94 ? 14.429 6.365 -33.807 1.00 93.75 94 THR A CA 1
ATOM 760 C C . THR A 1 94 ? 15.536 5.404 -34.246 1.00 93.75 94 THR A C 1
ATOM 762 O O . THR A 1 94 ? 16.327 5.725 -35.130 1.00 93.75 94 THR A O 1
ATOM 765 N N . LEU A 1 95 ? 15.578 4.212 -33.650 1.00 92.12 95 LEU A N 1
ATOM 766 C CA . LEU A 1 95 ? 16.529 3.154 -33.988 1.00 92.12 95 LEU A CA 1
ATOM 767 C C . LEU A 1 95 ? 16.060 2.273 -35.163 1.00 92.12 95 LEU A C 1
ATOM 769 O O . LEU A 1 95 ? 16.764 1.344 -35.546 1.00 92.12 95 LEU A O 1
ATOM 773 N N . GLY A 1 96 ? 14.893 2.558 -35.751 1.00 90.81 96 GLY A N 1
ATOM 774 C CA . GLY A 1 96 ? 14.347 1.839 -36.905 1.00 90.81 96 GLY A CA 1
ATOM 775 C C . GLY A 1 96 ? 13.535 0.582 -36.569 1.00 90.81 96 GLY A C 1
ATOM 776 O O . GLY A 1 96 ? 13.131 -0.141 -37.481 1.00 90.81 96 GLY A O 1
ATOM 777 N N . PHE A 1 97 ? 13.265 0.301 -35.291 1.00 89.19 97 PHE A N 1
ATOM 778 C CA . PHE A 1 97 ? 12.389 -0.797 -34.877 1.00 89.19 97 PHE A CA 1
ATOM 779 C C . PHE A 1 97 ? 10.921 -0.372 -34.997 1.00 89.19 97 PHE A C 1
ATOM 781 O O . PHE A 1 97 ? 10.395 0.333 -34.139 1.00 89.19 97 PHE A O 1
ATOM 788 N N . MET A 1 98 ? 10.244 -0.839 -36.048 1.00 87.19 98 MET A N 1
ATOM 789 C CA . MET A 1 98 ? 8.855 -0.450 -36.346 1.00 87.19 98 MET A CA 1
ATOM 790 C C . MET A 1 98 ? 7.805 -1.482 -35.907 1.00 87.19 98 MET A C 1
ATOM 792 O O . MET A 1 98 ? 6.618 -1.172 -35.835 1.00 87.19 98 MET A O 1
ATOM 796 N N . ASP A 1 99 ? 8.227 -2.714 -35.615 1.00 86.75 99 ASP A N 1
ATOM 797 C CA . ASP A 1 99 ? 7.336 -3.827 -35.285 1.00 86.75 99 ASP A CA 1
ATOM 798 C C . ASP A 1 99 ? 7.412 -4.174 -33.792 1.00 86.75 99 ASP A C 1
ATOM 800 O O . ASP A 1 99 ? 8.288 -4.924 -33.348 1.00 86.75 99 ASP A O 1
ATOM 804 N N . PHE A 1 100 ? 6.463 -3.646 -33.013 1.00 89.19 100 PHE A N 1
ATOM 805 C CA . PHE A 1 100 ? 6.399 -3.876 -31.570 1.00 89.19 100 PHE A CA 1
ATOM 806 C C . PHE A 1 100 ? 4.983 -4.083 -31.015 1.00 89.19 100 PHE A C 1
ATOM 808 O O . PHE A 1 100 ? 3.981 -3.660 -31.596 1.00 89.19 100 PHE A O 1
ATOM 815 N N . GLU A 1 101 ? 4.902 -4.723 -29.846 1.00 90.62 101 GLU A N 1
ATOM 816 C CA . GLU A 1 101 ? 3.688 -4.853 -29.036 1.00 90.62 101 GLU A CA 1
ATOM 817 C C . GLU A 1 101 ? 3.921 -4.346 -27.610 1.00 90.62 101 GLU A C 1
ATOM 819 O O . GLU A 1 101 ? 4.915 -4.678 -26.965 1.00 90.62 101 GLU A O 1
ATOM 824 N N . LYS A 1 102 ? 2.962 -3.573 -27.093 1.00 93.19 102 LYS A N 1
ATOM 825 C CA . LYS A 1 102 ? 2.963 -3.091 -25.710 1.00 93.19 102 LYS A CA 1
ATOM 826 C C . LYS A 1 102 ? 2.397 -4.150 -24.771 1.00 93.19 102 LYS A C 1
ATOM 828 O O . LYS A 1 102 ? 1.236 -4.550 -24.903 1.00 93.19 102 LYS A O 1
ATOM 833 N N . ILE A 1 103 ? 3.188 -4.559 -23.785 1.00 92.38 103 ILE A N 1
ATOM 834 C CA . ILE A 1 103 ? 2.762 -5.456 -22.712 1.00 92.38 103 ILE A CA 1
ATOM 835 C C . ILE A 1 103 ? 3.069 -4.784 -21.376 1.00 92.38 103 ILE A C 1
ATOM 837 O O . ILE A 1 103 ? 4.163 -4.872 -20.828 1.00 92.38 103 ILE A O 1
ATOM 841 N N . GLY A 1 104 ? 2.073 -4.046 -20.890 1.00 91.12 104 GLY A N 1
ATOM 842 C CA . GLY A 1 104 ? 2.150 -3.326 -19.626 1.00 91.12 104 GLY A CA 1
ATOM 843 C C . GLY A 1 104 ? 1.867 -4.194 -18.405 1.00 91.12 104 GLY A C 1
ATOM 844 O O . GLY A 1 104 ? 1.489 -5.366 -18.525 1.00 91.12 104 GLY A O 1
ATOM 845 N N . LEU A 1 105 ? 2.000 -3.574 -17.230 1.00 89.12 105 LEU A N 1
ATOM 846 C CA . LEU A 1 105 ? 1.755 -4.197 -15.933 1.00 89.12 105 LEU A CA 1
ATOM 847 C C . LEU A 1 105 ? 0.357 -4.822 -15.873 1.00 89.12 105 LEU A C 1
ATOM 849 O O . LEU A 1 105 ? 0.212 -5.978 -15.490 1.00 89.12 105 LEU A O 1
ATOM 853 N N . LYS A 1 106 ? -0.672 -4.104 -16.332 1.00 89.25 106 LYS A N 1
ATOM 854 C CA . LYS A 1 106 ? -2.051 -4.605 -16.284 1.00 89.25 106 LYS A CA 1
ATOM 855 C C . LYS A 1 106 ? -2.230 -5.885 -17.092 1.00 89.25 106 LYS A C 1
ATOM 857 O O . LYS A 1 106 ? -2.841 -6.844 -16.625 1.00 89.25 106 LYS A O 1
ATOM 862 N N . LYS A 1 107 ? -1.701 -5.899 -18.318 1.00 90.12 107 LYS A N 1
ATOM 863 C CA . LYS A 1 107 ? -1.867 -7.026 -19.244 1.00 90.12 107 LYS A CA 1
ATOM 864 C C . LYS A 1 107 ? -1.165 -8.278 -18.715 1.00 90.12 107 LYS A C 1
ATOM 866 O O . LYS A 1 107 ? -1.748 -9.357 -18.789 1.00 90.12 107 LYS A O 1
ATOM 871 N N . VAL A 1 108 ? 0.042 -8.133 -18.160 1.00 90.44 108 VAL A N 1
ATOM 872 C CA . VAL A 1 108 ? 0.777 -9.272 -17.590 1.00 90.44 108 VAL A CA 1
ATOM 873 C C . VAL A 1 108 ? 0.159 -9.755 -16.274 1.00 90.44 108 VAL A C 1
ATOM 875 O O . VAL A 1 108 ? 0.014 -10.963 -16.109 1.00 90.44 108 VAL A O 1
ATOM 878 N N . SER A 1 109 ? -0.305 -8.858 -15.392 1.00 91.19 109 SER A N 1
ATOM 879 C CA . SER A 1 109 ? -0.970 -9.247 -14.140 1.00 91.19 109 SER A CA 1
ATOM 880 C C . SER A 1 109 ? -2.249 -10.044 -14.395 1.00 91.19 109 SER A C 1
ATOM 882 O O . SER A 1 109 ? -2.445 -11.086 -13.785 1.00 91.19 109 SER A O 1
ATOM 884 N N . ILE A 1 110 ? -3.090 -9.636 -15.352 1.00 90.38 110 ILE A N 1
ATOM 885 C CA . ILE A 1 110 ? -4.308 -10.395 -15.688 1.00 90.38 110 ILE A CA 1
ATOM 886 C C . ILE A 1 110 ? -3.964 -11.807 -16.187 1.00 90.38 110 ILE A C 1
ATOM 888 O O . ILE A 1 110 ? -4.636 -12.771 -15.826 1.00 90.38 110 ILE A O 1
ATOM 892 N N . LEU A 1 111 ? -2.927 -11.950 -17.019 1.00 88.19 111 LEU A N 1
ATOM 893 C CA . LEU A 1 111 ? -2.518 -13.261 -17.527 1.00 88.19 111 LEU A CA 1
ATOM 894 C C . LEU A 1 111 ? -1.965 -14.151 -16.416 1.00 88.19 111 LEU A C 1
ATOM 896 O O . LEU A 1 111 ? -2.452 -15.263 -16.223 1.00 88.19 111 LEU A O 1
ATOM 900 N N . LYS A 1 112 ? -0.973 -13.641 -15.680 1.00 90.00 112 LYS A N 1
ATOM 901 C CA . LYS A 1 112 ? -0.336 -14.376 -14.591 1.00 90.00 112 LYS A CA 1
ATOM 902 C C . LYS A 1 112 ? -1.348 -14.735 -13.506 1.00 90.00 112 LYS A C 1
ATOM 904 O O . LYS A 1 112 ? -1.355 -15.867 -13.044 1.00 90.00 112 LYS A O 1
ATOM 909 N N . GLY A 1 113 ? -2.256 -13.825 -13.158 1.00 92.12 113 GLY A N 1
ATOM 910 C CA . GLY A 1 113 ? -3.318 -14.086 -12.189 1.00 92.12 113 GLY A CA 1
ATOM 911 C C . GLY A 1 113 ? -4.184 -15.284 -12.585 1.00 92.12 113 GLY A C 1
ATOM 912 O O . GLY A 1 113 ? -4.398 -16.179 -11.773 1.00 92.12 113 GLY A O 1
ATOM 913 N N . LYS A 1 114 ? -4.610 -15.367 -13.851 1.00 90.50 114 LYS A N 1
ATOM 914 C CA . LYS A 1 114 ? -5.388 -16.513 -14.359 1.00 90.50 114 LYS A CA 1
ATOM 915 C C . LYS A 1 114 ? -4.613 -17.822 -14.315 1.00 90.50 114 LYS A C 1
ATOM 917 O O . LYS A 1 114 ? -5.163 -18.845 -13.910 1.00 90.50 114 LYS A O 1
ATOM 922 N N . ASP A 1 115 ? -3.349 -17.778 -14.715 1.00 90.06 115 ASP A N 1
ATOM 923 C CA . ASP A 1 115 ? -2.441 -18.920 -14.653 1.00 90.06 115 ASP A CA 1
ATOM 924 C C . ASP A 1 115 ? -2.273 -19.440 -13.225 1.00 90.06 115 ASP A C 1
ATOM 926 O O . ASP A 1 115 ? -2.401 -20.640 -12.988 1.00 90.06 115 ASP A O 1
ATOM 930 N N . MET A 1 116 ? -2.039 -18.530 -12.280 1.00 91.69 116 MET A N 1
ATOM 931 C CA . MET A 1 116 ? -1.892 -18.841 -10.863 1.00 91.69 116 MET A CA 1
ATOM 932 C C . MET A 1 116 ? -3.178 -19.429 -10.291 1.00 91.69 116 MET A C 1
ATOM 934 O O . MET A 1 116 ? -3.128 -20.465 -9.638 1.00 91.69 116 MET A O 1
ATOM 938 N N . ILE A 1 117 ? -4.336 -18.818 -10.566 1.00 92.25 117 ILE A N 1
ATOM 939 C CA . ILE A 1 117 ? -5.644 -19.346 -10.152 1.00 92.25 117 ILE A CA 1
ATOM 940 C C . ILE A 1 117 ? -5.814 -20.778 -10.664 1.00 92.25 117 ILE A C 1
ATOM 942 O O . ILE A 1 117 ? -6.172 -21.665 -9.893 1.00 92.25 117 ILE A O 1
ATOM 946 N N . GLN A 1 118 ? -5.535 -21.028 -11.946 1.00 91.00 118 GLN A N 1
ATOM 947 C CA . GLN A 1 118 ? -5.683 -22.355 -12.536 1.00 91.00 118 GLN A CA 1
ATOM 948 C C . GLN A 1 118 ? -4.748 -23.387 -11.885 1.00 91.00 118 GLN A C 1
ATOM 950 O O . GLN A 1 118 ? -5.201 -24.470 -11.498 1.00 91.00 118 GLN A O 1
ATOM 955 N N . ASP A 1 119 ? -3.462 -23.068 -11.760 1.00 90.19 119 ASP A N 1
ATOM 956 C CA . ASP A 1 119 ? -2.444 -24.023 -11.321 1.00 90.19 119 ASP A CA 1
ATOM 957 C C . ASP A 1 119 ? -2.477 -24.250 -9.806 1.00 90.19 119 ASP A C 1
ATOM 959 O O . ASP A 1 119 ? -2.379 -25.391 -9.345 1.00 90.19 119 ASP A O 1
ATOM 963 N N . ILE A 1 120 ? -2.674 -23.195 -9.017 1.00 91.19 120 ILE A N 1
ATOM 964 C CA . ILE A 1 120 ? -2.685 -23.275 -7.554 1.00 91.19 120 ILE A CA 1
ATOM 965 C C . ILE A 1 120 ? -3.996 -23.888 -7.069 1.00 91.19 120 ILE A C 1
ATOM 967 O O . ILE A 1 120 ? -3.956 -24.811 -6.257 1.00 91.19 120 ILE A O 1
ATOM 971 N N . ASN A 1 121 ? -5.159 -23.484 -7.595 1.00 92.00 121 ASN A N 1
ATOM 972 C CA . ASN A 1 121 ? -6.442 -24.014 -7.106 1.00 92.00 121 ASN A CA 1
ATOM 973 C C . ASN A 1 121 ? -6.616 -25.502 -7.384 1.00 92.00 121 ASN A C 1
ATOM 975 O O . ASN A 1 121 ? -7.267 -26.193 -6.600 1.00 92.00 121 ASN A O 1
ATOM 979 N N . LYS A 1 122 ? -6.024 -26.001 -8.477 1.00 90.56 122 LYS A N 1
ATOM 980 C CA . LYS A 1 122 ? -6.024 -27.429 -8.806 1.00 90.56 122 LYS A CA 1
ATOM 981 C C . LYS A 1 122 ? -5.297 -28.270 -7.752 1.00 90.56 122 LYS A C 1
ATOM 983 O O . LYS A 1 122 ? -5.657 -29.427 -7.551 1.00 90.56 122 LYS A O 1
ATOM 988 N N . ASN A 1 123 ? -4.277 -27.704 -7.109 1.00 90.12 123 ASN A N 1
ATOM 989 C CA . ASN A 1 123 ? -3.379 -28.429 -6.211 1.00 90.12 123 ASN A CA 1
ATOM 990 C C . ASN A 1 123 ? -3.543 -28.040 -4.731 1.00 90.12 123 ASN A C 1
ATOM 992 O O . ASN A 1 123 ? -3.106 -28.791 -3.860 1.00 90.12 123 ASN A O 1
ATOM 996 N N . SER A 1 124 ? -4.180 -26.903 -4.440 1.00 89.81 124 SER A N 1
ATOM 997 C CA . SER A 1 124 ? -4.397 -26.420 -3.077 1.00 89.81 124 SER A CA 1
ATOM 998 C C . SER A 1 124 ? -5.481 -27.217 -2.354 1.00 89.81 124 SER A C 1
ATOM 1000 O O . SER A 1 124 ? -6.584 -27.436 -2.868 1.00 89.81 124 SER A O 1
ATOM 1002 N N . LYS A 1 125 ? -5.180 -27.611 -1.119 1.00 86.56 125 LYS A N 1
ATOM 1003 C CA . LYS A 1 125 ? -6.078 -28.337 -0.216 1.00 86.56 125 LYS A CA 1
ATOM 1004 C C . LYS A 1 125 ? -6.768 -27.405 0.772 1.00 86.56 125 LYS A C 1
ATOM 1006 O O . LYS A 1 125 ? -7.906 -27.675 1.140 1.00 86.56 125 LYS A O 1
ATOM 1011 N N . LYS A 1 126 ? -6.094 -26.328 1.184 1.00 87.88 126 LYS A N 1
ATOM 1012 C CA . LYS A 1 126 ? -6.542 -25.447 2.275 1.00 87.88 126 LYS A CA 1
ATOM 1013 C C . LYS A 1 126 ? -7.224 -24.164 1.822 1.00 87.88 126 LYS A C 1
ATOM 1015 O O . LYS A 1 126 ? -7.909 -23.543 2.622 1.00 87.88 126 LYS A O 1
ATOM 1020 N N . PHE A 1 127 ? -7.024 -23.747 0.577 1.00 90.69 127 PHE A N 1
ATOM 1021 C CA . PHE A 1 127 ? -7.503 -22.454 0.099 1.00 90.69 127 PHE A CA 1
ATOM 1022 C C . PHE A 1 127 ? -7.830 -22.494 -1.396 1.00 90.69 127 PHE A C 1
ATOM 1024 O O . PHE A 1 127 ? -7.605 -23.493 -2.090 1.00 90.69 127 PHE A O 1
ATOM 1031 N N . PHE A 1 128 ? -8.385 -21.404 -1.904 1.00 91.19 128 PHE A N 1
ATOM 1032 C CA . PHE A 1 128 ? -8.415 -21.114 -3.330 1.00 91.19 128 PHE A CA 1
ATOM 1033 C C . PHE A 1 128 ? -8.132 -19.631 -3.572 1.00 91.19 128 PHE A C 1
ATOM 1035 O O . PHE A 1 128 ? -8.381 -18.782 -2.722 1.00 91.19 128 PHE A O 1
ATOM 1042 N N . LEU A 1 129 ? -7.577 -19.344 -4.740 1.00 92.50 129 LEU A N 1
ATOM 1043 C CA . LEU A 1 129 ? -7.348 -18.014 -5.269 1.00 92.50 129 LEU A CA 1
ATOM 1044 C C . LEU A 1 129 ? -8.515 -17.598 -6.166 1.00 92.50 129 LEU A C 1
ATOM 1046 O O . LEU A 1 129 ? -9.047 -18.420 -6.919 1.00 92.50 129 LEU A O 1
ATOM 1050 N N . ALA A 1 130 ? -8.861 -16.320 -6.146 1.00 92.56 130 ALA A N 1
ATOM 1051 C CA . ALA A 1 130 ? -9.800 -15.706 -7.074 1.00 92.56 130 ALA A CA 1
ATOM 1052 C C . ALA A 1 130 ? -9.261 -14.364 -7.584 1.00 92.56 130 ALA A C 1
ATOM 1054 O O . ALA A 1 130 ? -8.377 -13.759 -6.976 1.00 92.56 130 ALA A O 1
ATOM 1055 N N . GLU A 1 131 ? -9.785 -13.899 -8.718 1.00 92.62 131 GLU A N 1
ATOM 1056 C CA . GLU A 1 131 ? -9.501 -12.545 -9.199 1.00 92.62 131 GLU A CA 1
ATOM 1057 C C . GLU A 1 131 ? -10.074 -11.525 -8.204 1.00 92.62 131 GLU A C 1
ATOM 1059 O O . GLU A 1 131 ? -11.237 -11.633 -7.812 1.00 92.62 131 GLU A O 1
ATOM 1064 N N . SER A 1 132 ? -9.280 -10.520 -7.828 1.00 90.94 132 SER A N 1
ATOM 1065 C CA . SER A 1 132 ? -9.782 -9.396 -7.035 1.00 90.94 132 SER A CA 1
ATOM 1066 C C . SER A 1 132 ? -10.751 -8.567 -7.874 1.00 90.94 132 SER A C 1
ATOM 1068 O O . SER A 1 132 ? -10.403 -8.079 -8.953 1.00 90.94 132 SER A O 1
ATOM 1070 N N . LEU A 1 133 ? -11.966 -8.362 -7.361 1.00 89.19 133 LEU A N 1
ATOM 1071 C CA . LEU A 1 133 ? -13.017 -7.603 -8.055 1.00 89.19 133 LEU A CA 1
ATOM 1072 C C . LEU A 1 133 ? -12.664 -6.125 -8.257 1.00 89.19 133 LEU A C 1
ATOM 1074 O O . LEU A 1 133 ? -13.211 -5.472 -9.145 1.00 89.19 133 LEU A O 1
ATOM 1078 N N . TYR A 1 134 ? -11.776 -5.597 -7.417 1.00 90.06 134 TYR A N 1
ATOM 1079 C CA . TYR A 1 134 ? -11.582 -4.162 -7.254 1.00 90.06 134 TYR A CA 1
ATOM 1080 C C . TYR A 1 134 ? -10.174 -3.673 -7.603 1.00 90.06 134 TYR A C 1
ATOM 1082 O O . TYR A 1 134 ? -9.969 -2.468 -7.723 1.00 90.06 134 TYR A O 1
ATOM 1090 N N . ASP A 1 135 ? -9.209 -4.578 -7.794 1.00 90.75 135 ASP A N 1
ATOM 1091 C CA . ASP A 1 135 ? -7.830 -4.229 -8.151 1.00 90.75 135 ASP A CA 1
ATOM 1092 C C . ASP A 1 135 ? -7.168 -5.382 -8.920 1.00 90.75 135 ASP A C 1
ATOM 1094 O O . ASP A 1 135 ? -6.869 -6.430 -8.351 1.00 90.75 135 ASP A O 1
ATOM 1098 N N . TYR A 1 136 ? -6.903 -5.169 -10.214 1.00 88.06 136 TYR A N 1
ATOM 1099 C CA . TYR A 1 136 ? -6.362 -6.185 -11.128 1.00 88.06 136 TYR A CA 1
ATOM 1100 C C . TYR A 1 136 ? -4.940 -6.647 -10.786 1.00 88.06 136 TYR A C 1
ATOM 1102 O O . TYR A 1 136 ? -4.441 -7.582 -11.412 1.00 88.06 136 TYR A O 1
ATOM 1110 N N . SER A 1 137 ? -4.242 -5.946 -9.888 1.00 87.12 137 SER A N 1
ATOM 1111 C CA . SER A 1 137 ? -2.877 -6.289 -9.485 1.00 87.12 137 SER A CA 1
ATOM 1112 C C . SER A 1 137 ? -2.818 -7.301 -8.333 1.00 87.12 137 SER A C 1
ATOM 1114 O O . SER A 1 137 ? -1.738 -7.819 -8.038 1.00 87.12 137 SER A O 1
ATOM 1116 N N . TRP A 1 138 ? -3.972 -7.643 -7.747 1.00 92.12 138 TRP A N 1
ATOM 1117 C CA . TRP A 1 138 ? -4.093 -8.568 -6.620 1.00 92.12 138 TRP A CA 1
ATOM 1118 C C . TRP A 1 138 ? -4.992 -9.758 -6.947 1.00 92.12 138 TRP A C 1
ATOM 1120 O O . TRP A 1 138 ? -5.897 -9.686 -7.780 1.00 92.12 138 TRP A O 1
ATOM 1130 N N . LEU A 1 139 ? -4.756 -10.847 -6.226 1.00 93.38 139 LEU A N 1
ATOM 1131 C CA . LEU A 1 139 ? -5.681 -11.960 -6.072 1.00 93.38 139 LEU A CA 1
ATOM 1132 C C . LEU A 1 139 ? -6.262 -11.941 -4.666 1.00 93.38 139 LEU A C 1
ATOM 1134 O O . LEU A 1 139 ? -5.620 -11.468 -3.725 1.00 93.38 139 LEU A O 1
ATOM 1138 N N . ASP A 1 140 ? -7.445 -12.520 -4.542 1.00 93.31 140 ASP A N 1
ATOM 1139 C CA . ASP A 1 140 ? -8.038 -12.862 -3.260 1.00 93.31 140 ASP A CA 1
ATOM 1140 C C . ASP A 1 140 ? -7.703 -14.304 -2.919 1.00 93.31 140 ASP A C 1
ATOM 1142 O O . ASP A 1 140 ? -7.799 -15.185 -3.774 1.00 93.31 140 ASP A O 1
ATOM 1146 N N . ILE A 1 141 ? -7.309 -14.546 -1.674 1.00 92.00 141 ILE A N 1
ATOM 1147 C CA . ILE A 1 141 ? -7.156 -15.889 -1.124 1.00 92.00 141 ILE A CA 1
ATOM 1148 C C . ILE A 1 141 ? -8.275 -16.152 -0.118 1.00 92.00 141 ILE A C 1
ATOM 1150 O O . ILE A 1 141 ? -8.455 -15.390 0.829 1.00 92.00 141 ILE A O 1
ATOM 1154 N N . PHE A 1 142 ? -9.004 -17.242 -0.335 1.00 89.75 142 PHE A N 1
ATOM 1155 C CA . PHE A 1 142 ? -10.110 -17.694 0.503 1.00 89.75 142 PHE A CA 1
ATOM 1156 C C . PHE A 1 142 ? -9.761 -19.036 1.140 1.00 89.75 142 PHE A C 1
ATOM 1158 O O . PHE A 1 142 ? -9.305 -19.956 0.452 1.00 89.75 142 PHE A O 1
ATOM 1165 N N . GLU A 1 143 ? -9.991 -19.163 2.444 1.00 86.69 143 GLU A N 1
ATOM 1166 C CA . GLU A 1 143 ? -9.847 -20.434 3.155 1.00 86.69 143 GLU A CA 1
ATOM 1167 C C . GLU A 1 143 ? -10.945 -21.420 2.713 1.00 86.69 143 GLU A C 1
ATOM 1169 O O . GLU A 1 143 ? -12.109 -21.060 2.546 1.00 86.69 143 GLU A O 1
ATOM 1174 N N . LYS A 1 144 ? -10.586 -22.691 2.512 1.00 82.69 144 LYS A N 1
ATOM 1175 C CA . LYS A 1 144 ? -11.546 -23.780 2.289 1.00 82.69 144 LYS A CA 1
ATOM 1176 C C . LYS A 1 144 ? -12.027 -24.278 3.647 1.00 82.69 144 LYS A C 1
ATOM 1178 O O . LYS A 1 144 ? -11.633 -25.353 4.100 1.00 82.69 144 LYS A O 1
ATOM 1183 N N . ASP A 1 145 ? -12.871 -23.497 4.304 1.00 68.06 145 ASP A N 1
ATOM 1184 C CA . ASP A 1 145 ? -13.616 -23.976 5.464 1.00 68.06 145 ASP A CA 1
ATOM 1185 C C . ASP A 1 145 ? -14.575 -25.070 4.941 1.00 68.06 145 ASP A C 1
ATOM 1187 O O . ASP A 1 145 ? -15.098 -24.956 3.835 1.00 68.06 145 ASP A O 1
ATOM 1191 N N . GLY A 1 146 ? -14.778 -26.185 5.655 1.00 52.16 146 GLY A N 1
ATOM 1192 C CA . GLY A 1 146 ? -15.497 -27.381 5.152 1.00 52.16 146 GLY A CA 1
ATOM 1193 C C . GLY A 1 146 ? -16.948 -27.178 4.655 1.00 52.16 146 GLY A C 1
ATOM 1194 O O . GLY A 1 146 ? -17.599 -28.147 4.271 1.00 52.16 146 GLY A O 1
ATOM 1195 N N . PHE A 1 147 ? -17.443 -25.939 4.644 1.00 43.44 147 PHE A N 1
ATOM 1196 C CA . PHE A 1 147 ? -18.684 -25.463 4.048 1.00 43.44 147 PHE A CA 1
ATOM 1197 C C . PHE A 1 147 ? -18.322 -24.405 2.994 1.00 43.44 147 PHE A C 1
ATOM 1199 O O . PHE A 1 147 ? -17.870 -23.323 3.335 1.00 43.44 147 PHE A O 1
ATOM 1206 N N . GLY A 1 148 ? -18.441 -24.755 1.712 1.00 42.41 148 GLY A N 1
ATOM 1207 C CA . GLY A 1 148 ? -17.759 -24.046 0.628 1.00 42.41 148 GLY A CA 1
ATOM 1208 C C . GLY A 1 148 ? -18.195 -22.609 0.314 1.00 42.41 148 GLY A C 1
ATOM 1209 O O . GLY A 1 148 ? -19.342 -22.226 0.521 1.00 42.41 148 GLY A O 1
ATOM 1210 N N . ASN A 1 149 ? -17.258 -21.903 -0.330 1.00 46.88 149 ASN A N 1
ATOM 1211 C CA . ASN A 1 149 ? -17.394 -20.788 -1.275 1.00 46.88 149 ASN A CA 1
ATOM 1212 C C . ASN A 1 149 ? -18.559 -19.812 -1.038 1.00 46.88 149 ASN A C 1
ATOM 1214 O O . ASN A 1 149 ? -19.382 -19.619 -1.942 1.00 46.88 149 ASN A O 1
ATOM 1218 N N . LYS A 1 150 ? -18.621 -19.137 0.112 1.00 53.84 150 LYS A N 1
ATOM 1219 C CA . LYS A 1 150 ? -19.429 -17.920 0.222 1.00 53.84 150 LYS A CA 1
ATOM 1220 C C . LYS A 1 150 ? -18.549 -16.691 0.050 1.00 53.84 150 LYS A C 1
ATOM 1222 O O . LYS A 1 150 ? -17.423 -16.618 0.517 1.00 53.84 150 LYS A O 1
ATOM 1227 N N . LYS A 1 151 ? -19.094 -15.687 -0.632 1.00 47.91 151 LYS A N 1
ATOM 1228 C CA . LYS A 1 151 ? -18.449 -14.379 -0.817 1.00 47.91 151 LYS A CA 1
ATOM 1229 C C . LYS A 1 151 ? -18.251 -13.624 0.512 1.00 47.91 151 LYS A C 1
ATOM 1231 O O . LYS A 1 151 ? -17.443 -12.716 0.578 1.00 47.91 151 LYS A O 1
ATOM 1236 N N . GLU A 1 152 ? -18.978 -14.049 1.545 1.00 54.31 152 GLU A N 1
ATOM 1237 C CA . GLU A 1 152 ? -18.947 -13.553 2.926 1.00 54.31 152 GLU A CA 1
ATOM 1238 C C . GLU A 1 152 ? -17.799 -14.162 3.761 1.00 54.31 152 GLU A C 1
ATOM 1240 O O . GLU A 1 152 ? -17.637 -13.806 4.933 1.00 54.31 152 GLU A O 1
ATOM 1245 N N . ASP A 1 153 ? -17.033 -15.100 3.188 1.00 67.44 153 ASP A N 1
ATOM 1246 C CA . ASP A 1 153 ? -15.939 -15.796 3.865 1.00 67.44 153 ASP A CA 1
ATOM 1247 C C . ASP A 1 153 ? -14.688 -14.913 3.962 1.00 67.44 153 ASP A C 1
ATOM 1249 O O . ASP A 1 153 ? -14.442 -14.041 3.128 1.00 67.44 153 ASP A O 1
ATOM 1253 N N . ARG A 1 154 ? -13.872 -15.150 4.998 1.00 83.62 154 ARG A N 1
ATOM 1254 C CA . ARG A 1 154 ? -12.634 -14.395 5.233 1.00 83.62 154 ARG A CA 1
ATOM 1255 C C . ARG A 1 154 ? -11.723 -14.471 4.011 1.00 83.62 154 ARG A C 1
ATOM 1257 O O . ARG A 1 154 ? -11.354 -15.567 3.582 1.00 83.62 154 ARG A O 1
ATOM 1264 N N . HIS A 1 155 ? -11.292 -13.313 3.524 1.00 90.69 155 HIS A N 1
ATOM 1265 C CA . HIS A 1 155 ? -10.290 -13.228 2.468 1.00 90.69 155 HIS A CA 1
ATOM 1266 C C . HIS A 1 155 ? -9.153 -12.274 2.797 1.00 90.69 155 HIS A C 1
ATOM 1268 O O . HIS A 1 155 ? -9.277 -11.356 3.615 1.00 90.69 155 HIS A O 1
ATOM 1274 N N . TYR A 1 156 ? -8.037 -12.509 2.112 1.00 91.00 156 TYR A N 1
ATOM 1275 C CA . TYR A 1 156 ? -6.824 -11.701 2.183 1.00 91.00 156 TYR A CA 1
ATOM 1276 C C . TYR A 1 156 ? -6.346 -11.362 0.771 1.00 91.00 156 TYR A C 1
ATOM 1278 O O . TYR A 1 156 ? -6.583 -12.117 -0.173 1.00 91.00 156 TYR A O 1
ATOM 1286 N N . LYS A 1 157 ? -5.635 -10.243 0.622 1.00 92.69 157 LYS A N 1
ATOM 1287 C CA . LYS A 1 157 ? -5.070 -9.814 -0.664 1.00 92.69 157 LYS A CA 1
ATOM 1288 C C . LYS A 1 157 ? -3.677 -10.401 -0.862 1.00 92.69 157 LYS A C 1
ATOM 1290 O O . LYS A 1 157 ? -2.834 -10.333 0.028 1.00 92.69 157 LYS A O 1
ATOM 1295 N N . PHE A 1 158 ? -3.400 -10.919 -2.052 1.00 88.50 158 PHE A N 1
ATOM 1296 C CA . PHE A 1 158 ? -2.102 -11.480 -2.425 1.00 88.50 158 PHE A CA 1
ATOM 1297 C C . PHE A 1 158 ? -1.608 -10.895 -3.757 1.00 88.50 158 PHE A C 1
ATOM 1299 O O . PHE A 1 158 ? -2.390 -10.744 -4.695 1.00 88.50 158 PHE A O 1
ATOM 1306 N N . THR A 1 159 ? -0.328 -10.516 -3.845 1.00 85.50 159 THR A N 1
ATOM 1307 C CA . THR A 1 159 ? 0.219 -9.877 -5.058 1.00 85.50 159 THR A CA 1
ATOM 1308 C C . THR A 1 159 ? 0.383 -10.889 -6.187 1.00 85.50 159 THR A C 1
ATOM 1310 O O . THR A 1 159 ? 0.927 -11.972 -5.986 1.00 85.50 159 THR A O 1
ATOM 1313 N N . ILE A 1 160 ? -0.048 -10.537 -7.399 1.00 87.19 160 ILE A N 1
ATOM 1314 C CA . ILE A 1 160 ? 0.134 -11.409 -8.569 1.00 87.19 160 ILE A CA 1
ATOM 1315 C C . ILE A 1 160 ? 1.609 -11.489 -8.962 1.00 87.19 160 ILE A C 1
ATOM 1317 O O . ILE A 1 160 ? 2.115 -12.555 -9.316 1.00 87.19 160 ILE A O 1
ATOM 1321 N N . LEU A 1 161 ? 2.311 -10.355 -8.934 1.00 81.81 161 LEU A N 1
ATOM 1322 C CA . LEU A 1 161 ? 3.710 -10.322 -9.334 1.00 81.81 161 LEU A CA 1
ATOM 1323 C C . LEU A 1 161 ? 4.582 -10.716 -8.148 1.00 81.81 161 LEU A C 1
ATOM 1325 O O . LEU A 1 161 ? 4.841 -9.924 -7.247 1.00 81.81 161 LEU A O 1
ATOM 1329 N N . THR A 1 162 ? 5.021 -11.969 -8.165 1.00 78.00 162 THR A N 1
ATOM 1330 C CA . THR A 1 162 ? 5.925 -12.558 -7.182 1.00 78.00 162 THR A CA 1
ATOM 1331 C C . THR A 1 162 ? 7.090 -13.239 -7.885 1.00 78.00 162 THR A C 1
ATOM 1333 O O . THR A 1 162 ? 6.918 -13.851 -8.939 1.00 78.00 162 THR A O 1
ATOM 1336 N N . ARG A 1 163 ? 8.272 -13.174 -7.261 1.00 72.75 163 ARG A N 1
ATOM 1337 C CA . ARG A 1 163 ? 9.481 -13.883 -7.715 1.00 72.75 163 ARG A CA 1
ATOM 1338 C C . ARG A 1 163 ? 9.425 -15.395 -7.456 1.00 72.75 163 ARG A C 1
ATOM 1340 O O . ARG A 1 163 ? 10.328 -16.117 -7.863 1.00 72.75 163 ARG A O 1
ATOM 1347 N N . LEU A 1 164 ? 8.410 -15.876 -6.737 1.00 79.50 164 LEU A N 1
ATOM 1348 C CA . LEU A 1 164 ? 8.215 -17.302 -6.487 1.00 79.50 164 LEU A CA 1
ATOM 1349 C C . LEU A 1 164 ? 7.580 -17.977 -7.707 1.00 79.50 164 LEU A C 1
ATOM 1351 O O . LEU A 1 164 ? 6.671 -17.428 -8.324 1.00 79.50 164 LEU A O 1
ATOM 1355 N N . SER A 1 165 ? 8.022 -19.199 -8.010 1.00 82.06 165 SER A N 1
ATOM 1356 C CA . SER A 1 165 ? 7.296 -20.080 -8.928 1.00 82.06 165 SER A CA 1
ATOM 1357 C C . SER A 1 165 ? 5.958 -20.505 -8.318 1.00 82.06 165 SER A C 1
ATOM 1359 O O . SER A 1 165 ? 5.831 -20.554 -7.095 1.00 82.06 165 SER A O 1
ATOM 1361 N N . ASP A 1 166 ? 4.984 -20.891 -9.147 1.00 83.38 166 ASP A N 1
ATOM 1362 C CA . ASP A 1 166 ? 3.665 -21.343 -8.673 1.00 83.38 166 ASP A CA 1
ATOM 1363 C C . ASP A 1 166 ? 3.775 -22.510 -7.672 1.00 83.38 166 ASP A C 1
ATOM 1365 O O . ASP A 1 166 ? 3.059 -22.549 -6.672 1.00 83.38 166 ASP A O 1
ATOM 1369 N N . THR A 1 167 ? 4.726 -23.430 -7.882 1.00 85.62 167 THR A N 1
ATOM 1370 C CA . THR A 1 167 ? 5.011 -24.531 -6.946 1.00 85.62 167 THR A CA 1
ATOM 1371 C C . THR A 1 167 ? 5.585 -24.026 -5.624 1.00 85.62 167 THR A C 1
ATOM 1373 O O . THR A 1 167 ? 5.084 -24.399 -4.566 1.00 85.62 167 THR A O 1
ATOM 1376 N N . GLY A 1 168 ? 6.594 -23.147 -5.660 1.00 88.06 168 GLY A N 1
ATOM 1377 C CA . GLY A 1 168 ? 7.185 -22.586 -4.440 1.00 88.06 168 GLY A CA 1
ATOM 1378 C C . GLY A 1 168 ? 6.198 -21.710 -3.662 1.00 88.06 168 GLY A C 1
ATOM 1379 O O . GLY A 1 168 ? 6.195 -21.706 -2.431 1.00 88.06 168 GLY A O 1
ATOM 1380 N N . LEU A 1 169 ? 5.321 -21.004 -4.376 1.00 87.56 169 LEU A N 1
ATOM 1381 C CA . LEU A 1 169 ? 4.227 -20.237 -3.802 1.00 87.56 169 LEU A CA 1
ATOM 1382 C C . LEU A 1 169 ? 3.216 -21.149 -3.095 1.00 87.56 169 LEU A C 1
ATOM 1384 O O . LEU A 1 169 ? 2.911 -20.923 -1.924 1.00 87.56 169 LEU A O 1
ATOM 1388 N N . LEU A 1 170 ? 2.741 -22.198 -3.774 1.00 90.88 170 LEU A N 1
ATOM 1389 C CA . LEU A 1 170 ? 1.826 -23.181 -3.193 1.00 90.88 170 LEU A CA 1
ATOM 1390 C C . LEU A 1 170 ? 2.421 -23.824 -1.933 1.00 90.88 170 LEU A C 1
ATOM 1392 O O . LEU A 1 170 ? 1.743 -23.896 -0.912 1.00 90.88 170 LEU A O 1
ATOM 1396 N N . GLU A 1 171 ? 3.689 -24.241 -1.972 1.00 91.31 171 GLU A N 1
ATOM 1397 C CA . GLU A 1 171 ? 4.375 -24.831 -0.817 1.00 91.31 171 GLU A CA 1
ATOM 1398 C C . GLU A 1 171 ? 4.439 -23.891 0.390 1.00 91.31 171 GLU A C 1
ATOM 1400 O O . GLU A 1 171 ? 4.307 -24.347 1.527 1.00 91.31 171 GLU A O 1
ATOM 1405 N N . LYS A 1 172 ? 4.659 -22.588 0.168 1.00 91.12 172 LYS A N 1
ATOM 1406 C CA . LYS A 1 172 ? 4.648 -21.595 1.250 1.00 91.12 172 LYS A CA 1
ATOM 1407 C C . LYS A 1 172 ? 3.243 -21.389 1.805 1.00 91.12 172 LYS A C 1
ATOM 1409 O O . LYS A 1 172 ? 3.069 -21.439 3.017 1.00 91.12 172 LYS A O 1
ATOM 1414 N N . LEU A 1 173 ? 2.253 -21.199 0.935 1.00 91.50 173 LEU A N 1
ATOM 1415 C CA . LEU A 1 173 ? 0.864 -20.966 1.335 1.00 91.50 173 LEU A CA 1
ATOM 1416 C C . LEU A 1 173 ? 0.271 -22.160 2.099 1.00 91.50 173 LEU A C 1
ATOM 1418 O O . LEU A 1 173 ? -0.390 -21.974 3.112 1.00 91.50 173 LEU A O 1
ATOM 1422 N N . GLU A 1 174 ? 0.560 -23.394 1.678 1.00 90.94 174 GLU A N 1
ATOM 1423 C CA . GLU A 1 174 ? 0.090 -24.614 2.355 1.00 90.94 174 GLU A CA 1
ATOM 1424 C C . GLU A 1 174 ? 0.686 -24.810 3.759 1.00 90.94 174 GLU A C 1
ATOM 1426 O O . GLU A 1 174 ? 0.124 -25.551 4.571 1.00 90.94 174 GLU A O 1
ATOM 1431 N N . LYS A 1 175 ? 1.809 -24.157 4.079 1.00 91.44 175 LYS A N 1
ATOM 1432 C CA . LYS A 1 175 ? 2.408 -24.197 5.423 1.00 91.44 175 LYS A CA 1
ATOM 1433 C C . LYS A 1 175 ? 1.745 -23.230 6.401 1.00 91.44 175 LYS A C 1
ATOM 1435 O O . LYS A 1 175 ? 1.894 -23.433 7.603 1.00 91.44 175 LYS A O 1
ATOM 1440 N N . LEU A 1 176 ? 1.026 -22.223 5.908 1.00 89.94 176 LEU A N 1
ATOM 1441 C CA . LEU A 1 176 ? 0.354 -21.247 6.755 1.00 89.94 176 LEU A CA 1
ATOM 1442 C C . LEU A 1 176 ? -0.905 -21.837 7.400 1.00 89.94 176 LEU A C 1
ATOM 1444 O O . LEU A 1 176 ? -1.566 -22.734 6.860 1.00 89.94 176 LEU A O 1
ATOM 1448 N N . ASP A 1 177 ? -1.227 -21.302 8.572 1.00 91.25 177 ASP A N 1
ATOM 1449 C CA . ASP A 1 177 ? -2.543 -21.405 9.190 1.00 91.25 177 ASP A CA 1
ATOM 1450 C C . ASP A 1 177 ? -3.150 -20.004 9.100 1.00 91.25 177 ASP A C 1
ATOM 1452 O O . ASP A 1 177 ? -2.971 -19.190 10.003 1.00 91.25 177 ASP A O 1
ATOM 1456 N N . PHE A 1 178 ? -3.769 -19.691 7.953 1.00 90.25 178 PHE A N 1
ATOM 1457 C CA . PHE A 1 178 ? -4.173 -18.324 7.599 1.00 90.25 178 PHE A CA 1
ATOM 1458 C C . PHE A 1 178 ? -4.959 -17.655 8.718 1.00 90.25 178 PHE A C 1
ATOM 1460 O O . PHE A 1 178 ? -4.582 -16.569 9.153 1.00 90.25 178 PHE A O 1
ATOM 1467 N N . ARG A 1 179 ? -5.984 -18.336 9.239 1.00 88.81 179 ARG A N 1
ATOM 1468 C CA . ARG A 1 179 ? -6.761 -17.846 10.369 1.00 88.81 179 ARG A CA 1
ATOM 1469 C C . ARG A 1 179 ? -5.909 -17.573 11.604 1.00 88.81 179 ARG A C 1
ATOM 1471 O O . ARG A 1 179 ? -5.986 -16.471 12.137 1.00 88.81 179 ARG A O 1
ATOM 1478 N N . LYS A 1 180 ? -5.110 -18.533 12.085 1.00 91.69 180 LYS A N 1
ATOM 1479 C CA . LYS A 1 180 ? -4.328 -18.316 13.317 1.00 91.69 180 LYS A CA 1
ATOM 1480 C C . LYS A 1 180 ? -3.243 -17.264 13.140 1.00 91.69 180 LYS A C 1
ATOM 1482 O O . LYS A 1 180 ? -3.007 -16.479 14.054 1.00 91.69 180 LYS A O 1
ATOM 1487 N N . ASP A 1 181 ? -2.565 -17.261 11.998 1.00 93.31 181 ASP A N 1
ATOM 1488 C CA . ASP A 1 181 ? -1.524 -16.287 11.688 1.00 93.31 181 ASP A CA 1
ATOM 1489 C C . ASP A 1 181 ? -2.114 -14.877 11.554 1.00 93.31 181 ASP A C 1
ATOM 1491 O O . ASP A 1 181 ? -1.520 -13.924 12.061 1.00 93.31 181 ASP A O 1
ATOM 1495 N N . TYR A 1 182 ? -3.304 -14.753 10.958 1.00 94.12 182 TYR A N 1
ATOM 1496 C CA . TYR A 1 182 ? -4.075 -13.513 10.924 1.00 94.12 182 TYR A CA 1
ATOM 1497 C C . TYR A 1 182 ? -4.495 -13.078 12.326 1.00 94.12 182 TYR A C 1
ATOM 1499 O O . TYR A 1 182 ? -4.122 -11.993 12.757 1.00 94.12 182 TYR A O 1
ATOM 1507 N N . GLU A 1 183 ? -5.233 -13.916 13.062 1.00 94.38 183 GLU A N 1
ATOM 1508 C CA . GLU A 1 183 ? -5.827 -13.544 14.354 1.00 94.38 183 GLU A CA 1
ATOM 1509 C C . GLU A 1 183 ? -4.754 -13.201 15.396 1.00 94.38 183 GLU A C 1
ATOM 1511 O O . GLU A 1 183 ? -4.931 -12.291 16.210 1.00 94.38 183 GLU A O 1
ATOM 1516 N N . ARG A 1 184 ? -3.591 -13.864 15.322 1.00 95.44 184 ARG A N 1
ATOM 1517 C CA . ARG A 1 184 ? -2.419 -13.533 16.140 1.00 95.44 184 ARG A CA 1
ATOM 1518 C C . ARG A 1 184 ? -1.919 -12.109 15.895 1.00 95.44 184 ARG A C 1
ATOM 1520 O O . ARG A 1 184 ? -1.522 -11.452 16.854 1.00 95.44 184 ARG A O 1
ATOM 1527 N N . LEU A 1 185 ? -1.891 -11.657 14.641 1.00 96.56 185 LEU A N 1
ATOM 1528 C CA . LEU A 1 185 ? -1.330 -10.358 14.256 1.00 96.56 185 LEU A CA 1
ATOM 1529 C C . LEU A 1 185 ? -2.368 -9.234 14.289 1.00 96.56 185 LEU A C 1
ATOM 1531 O O . LEU A 1 185 ? -2.056 -8.134 14.724 1.00 96.56 185 LEU A O 1
ATOM 1535 N N . LEU A 1 186 ? -3.585 -9.493 13.822 1.00 97.06 186 LEU A N 1
ATOM 1536 C CA . LEU A 1 186 ? -4.567 -8.468 13.465 1.00 97.06 186 LEU A CA 1
ATOM 1537 C C . LEU A 1 186 ? -5.887 -8.578 14.240 1.00 97.06 186 LEU A C 1
ATOM 1539 O O . LEU A 1 186 ? -6.747 -7.718 14.079 1.00 97.06 186 LEU A O 1
ATOM 1543 N N . GLY A 1 187 ? -6.027 -9.589 15.104 1.00 95.38 187 GLY A N 1
ATOM 1544 C CA . GLY A 1 187 ? -7.213 -9.792 15.932 1.00 95.38 187 GLY A CA 1
ATOM 1545 C C . GLY A 1 187 ? -8.317 -10.562 15.202 1.00 95.38 187 GLY A C 1
ATOM 1546 O O . GLY A 1 187 ? -8.082 -11.120 14.129 1.00 95.38 187 GLY A O 1
ATOM 1547 N N . PRO A 1 188 ? -9.524 -10.655 15.782 1.00 93.25 188 PRO A N 1
ATOM 1548 C CA . PRO A 1 188 ? -10.626 -11.377 15.158 1.00 93.25 188 PRO A CA 1
ATOM 1549 C C . PRO A 1 188 ? -10.976 -10.765 13.797 1.00 93.25 188 PRO A C 1
ATOM 1551 O O . PRO A 1 188 ? -11.091 -9.550 13.655 1.00 93.25 188 PRO A O 1
ATOM 1554 N N . TYR A 1 189 ? -11.161 -11.612 12.786 1.00 92.25 189 TYR A N 1
ATOM 1555 C CA . TYR A 1 189 ? -11.572 -11.142 11.467 1.00 92.25 189 TYR A CA 1
ATOM 1556 C C . TYR A 1 189 ? -13.034 -10.689 11.491 1.00 92.25 189 TYR A C 1
ATOM 1558 O O . TYR A 1 189 ? -13.913 -11.449 11.900 1.00 92.25 189 TYR A O 1
ATOM 1566 N N . LEU A 1 190 ? -13.290 -9.487 10.979 1.00 93.44 190 LEU A N 1
ATOM 1567 C CA . LEU A 1 190 ? -14.626 -8.937 10.789 1.00 93.44 190 LEU A CA 1
ATOM 1568 C C . LEU A 1 190 ? -14.670 -8.176 9.463 1.00 93.44 190 LEU A C 1
ATOM 1570 O O . LEU A 1 190 ? -14.026 -7.137 9.325 1.00 93.44 190 LEU A O 1
ATOM 1574 N N .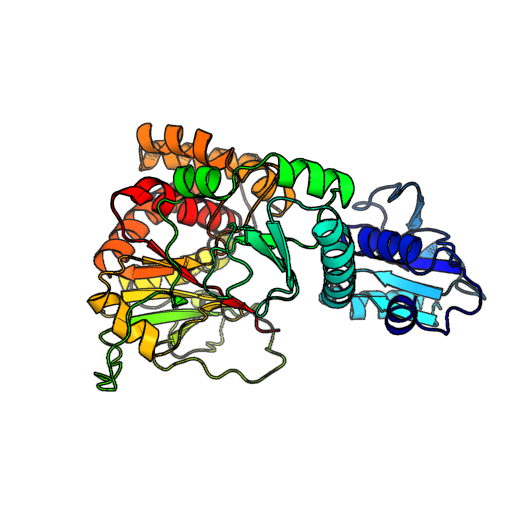 SER A 1 191 ? -15.428 -8.681 8.491 1.00 92.81 191 SER A N 1
ATOM 1575 C CA . SER A 1 191 ? -15.651 -7.964 7.230 1.00 92.81 191 SER A CA 1
ATOM 1576 C C . SER A 1 191 ? -16.779 -6.948 7.384 1.00 92.81 191 SER A C 1
ATOM 1578 O O . SER A 1 191 ? -17.786 -7.211 8.042 1.00 92.81 191 SER A O 1
ATOM 1580 N N . LEU A 1 192 ? -16.648 -5.800 6.722 1.00 91.38 192 LEU A N 1
ATOM 1581 C CA . LEU A 1 192 ? -17.710 -4.800 6.632 1.00 91.38 192 LEU A CA 1
ATOM 1582 C C . LEU A 1 192 ? -18.983 -5.342 5.951 1.00 91.38 192 LEU A C 1
ATOM 1584 O O . LEU A 1 192 ? -20.081 -4.841 6.190 1.00 91.38 192 LEU A O 1
ATOM 1588 N N . GLU A 1 193 ? -18.865 -6.373 5.113 1.00 88.31 193 GLU A N 1
ATOM 1589 C CA . GLU A 1 193 ? -20.023 -7.041 4.500 1.00 88.31 193 GLU A CA 1
ATOM 1590 C C . GLU A 1 193 ? -20.844 -7.856 5.514 1.00 88.31 193 GLU A C 1
ATOM 1592 O O . GLU A 1 193 ? -22.010 -8.142 5.263 1.00 88.31 193 GLU A O 1
ATOM 1597 N N . GLN A 1 194 ? -20.263 -8.192 6.671 1.00 87.31 194 GLN A N 1
ATOM 1598 C CA . GLN A 1 194 ? -20.904 -8.985 7.726 1.00 87.31 194 GLN A CA 1
ATOM 1599 C C . GLN A 1 194 ? -21.657 -8.125 8.754 1.00 87.31 194 GLN A C 1
ATOM 1601 O O . GLN A 1 194 ? -22.196 -8.667 9.719 1.00 87.31 194 GLN A O 1
ATOM 1606 N N . LEU A 1 195 ? -21.674 -6.795 8.596 1.00 85.81 195 LEU A N 1
ATOM 1607 C CA . LEU A 1 195 ? -22.379 -5.916 9.528 1.00 85.81 195 LEU A CA 1
ATOM 1608 C C . LEU A 1 195 ? -23.892 -6.127 9.458 1.00 85.81 195 LEU A C 1
ATOM 1610 O O . LEU A 1 195 ? -24.476 -6.227 8.377 1.00 85.81 195 LEU A O 1
ATOM 1614 N N . GLU A 1 196 ? -24.540 -6.121 10.622 1.00 81.00 196 GLU A N 1
ATOM 1615 C CA . GLU A 1 196 ? -25.995 -6.124 10.695 1.00 81.00 196 GLU A CA 1
ATOM 1616 C C . GLU A 1 196 ? -26.523 -4.799 10.138 1.00 81.00 196 GLU A C 1
ATOM 1618 O O . GLU A 1 196 ? -26.050 -3.723 10.512 1.00 81.00 196 GLU A O 1
ATOM 1623 N N . THR A 1 197 ? -27.510 -4.868 9.243 1.00 73.81 197 THR A N 1
ATOM 1624 C CA . THR A 1 197 ? -28.148 -3.676 8.669 1.00 73.81 197 THR A CA 1
ATOM 1625 C C . THR A 1 197 ? -29.608 -3.618 9.093 1.00 73.81 197 THR A C 1
ATOM 1627 O O . THR A 1 197 ? -30.276 -4.650 9.056 1.00 73.81 197 THR A O 1
ATOM 1630 N N . ALA A 1 198 ? -30.130 -2.441 9.455 1.00 66.44 198 ALA A N 1
ATOM 1631 C CA . ALA A 1 198 ? -31.559 -2.335 9.762 1.00 66.44 198 ALA A CA 1
ATOM 1632 C C . ALA A 1 198 ? -32.444 -2.533 8.524 1.00 66.44 198 ALA A C 1
ATOM 1634 O O . ALA A 1 198 ? -32.070 -2.196 7.389 1.00 66.44 198 ALA A O 1
ATOM 1635 N N . ASP A 1 199 ? -33.661 -3.005 8.799 1.00 62.31 199 ASP A N 1
ATOM 1636 C CA . ASP A 1 199 ? -34.787 -2.992 7.875 1.00 62.31 199 ASP A CA 1
ATOM 1637 C C . ASP A 1 199 ? -35.233 -1.536 7.632 1.00 62.31 199 ASP A C 1
ATOM 1639 O O . ASP A 1 199 ? -35.850 -0.887 8.479 1.00 62.31 199 ASP A O 1
ATOM 1643 N N . ASP A 1 200 ? -34.855 -1.014 6.464 1.00 55.53 200 ASP A N 1
ATOM 1644 C CA . ASP A 1 200 ? -35.466 0.101 5.718 1.00 55.53 200 ASP A CA 1
ATOM 1645 C C . ASP A 1 200 ? -35.654 1.484 6.374 1.00 55.53 200 ASP A C 1
ATOM 1647 O O . ASP A 1 200 ? -36.214 2.389 5.753 1.00 55.53 200 ASP A O 1
ATOM 1651 N N . LYS A 1 201 ? -35.138 1.733 7.580 1.00 52.19 201 LYS A N 1
ATOM 1652 C CA . LYS A 1 201 ? -35.059 3.096 8.140 1.00 52.19 201 LYS A CA 1
ATOM 1653 C C . LYS A 1 201 ? -33.642 3.650 8.019 1.00 52.19 201 LYS A C 1
ATOM 1655 O O . LYS A 1 201 ? -32.902 3.648 9.001 1.00 52.19 201 LYS A O 1
ATOM 1660 N N . SER A 1 202 ? -33.273 4.131 6.825 1.00 54.09 202 SER A N 1
ATOM 1661 C CA . SER A 1 202 ? -32.072 4.969 6.671 1.00 54.09 202 SER A CA 1
ATOM 1662 C C . SER A 1 202 ? -32.234 6.205 7.548 1.00 54.09 202 SER A C 1
ATOM 1664 O O . SER A 1 202 ? -33.232 6.921 7.425 1.00 54.09 202 SER A O 1
ATOM 1666 N N . ILE A 1 203 ? -31.274 6.457 8.432 1.00 56.28 203 ILE A N 1
ATOM 1667 C CA . ILE A 1 203 ? -31.308 7.651 9.290 1.00 56.28 203 ILE A CA 1
ATOM 1668 C C . ILE A 1 203 ? -30.857 8.878 8.474 1.00 56.28 203 ILE A C 1
ATOM 1670 O O . ILE A 1 203 ? -31.155 10.011 8.845 1.00 56.28 203 ILE A O 1
ATOM 1674 N N . GLY A 1 204 ? -30.255 8.640 7.302 1.00 59.56 204 GLY A N 1
ATOM 1675 C CA . GLY A 1 204 ? -29.723 9.655 6.414 1.00 59.56 204 GLY A CA 1
ATOM 1676 C C . GLY A 1 204 ? -28.345 10.082 6.900 1.00 59.56 204 GLY A C 1
ATOM 1677 O O . GLY A 1 204 ? -28.217 10.713 7.947 1.00 59.56 204 GLY A O 1
ATOM 1678 N N . LEU A 1 205 ? -27.312 9.744 6.130 1.00 65.38 205 LEU A N 1
ATOM 1679 C CA . LEU A 1 205 ? -25.960 10.254 6.329 1.00 65.38 205 LEU A CA 1
ATOM 1680 C C . LEU A 1 205 ? -25.924 11.774 6.198 1.00 65.38 205 LEU A C 1
ATOM 1682 O O . LEU A 1 205 ? -26.036 12.336 5.106 1.00 65.38 205 LEU A O 1
ATOM 1686 N N . ASP A 1 206 ? -25.717 12.424 7.333 1.00 66.38 206 ASP A N 1
ATOM 1687 C CA . ASP A 1 206 ? -25.208 13.785 7.404 1.00 66.38 206 ASP A CA 1
ATOM 1688 C C . ASP A 1 206 ? -23.677 13.759 7.577 1.00 66.38 206 ASP A C 1
ATOM 1690 O O . ASP A 1 206 ? -23.109 12.801 8.113 1.00 66.38 206 ASP A O 1
ATOM 1694 N N . GLU A 1 207 ? -23.007 14.828 7.145 1.00 61.41 207 GLU A N 1
ATOM 1695 C CA . GLU A 1 207 ? -21.554 15.033 7.247 1.00 61.41 207 GLU A CA 1
ATOM 1696 C C . GLU A 1 207 ? -21.054 14.983 8.704 1.00 61.41 207 GLU A C 1
ATOM 1698 O O . GLU A 1 207 ? -19.878 14.729 8.951 1.00 61.41 207 GLU A O 1
ATOM 1703 N N . SER A 1 208 ? -21.942 15.160 9.690 1.00 70.62 208 SER A N 1
ATOM 1704 C CA . SER A 1 208 ? -21.639 14.996 11.118 1.00 70.62 208 SER A CA 1
ATOM 1705 C C . SER A 1 208 ? -21.394 13.538 11.553 1.00 70.62 208 SER A C 1
ATOM 1707 O O . SER A 1 208 ? -20.825 13.302 12.624 1.00 70.62 208 SER A O 1
ATOM 1709 N N . HIS A 1 209 ? -21.795 12.545 10.748 1.00 85.56 209 HIS A N 1
ATOM 1710 C CA . HIS A 1 209 ? -21.664 11.126 11.091 1.00 85.56 209 HIS A CA 1
ATOM 1711 C C . HIS A 1 209 ? -20.321 10.536 10.637 1.00 85.56 209 HIS A C 1
ATOM 1713 O O . HIS A 1 209 ? -19.546 10.055 11.463 1.00 85.56 209 HIS A O 1
ATOM 1719 N N . VAL A 1 210 ? -20.018 10.596 9.340 1.00 93.62 210 VAL A N 1
ATOM 1720 C CA . VAL A 1 210 ? -18.781 10.060 8.751 1.00 93.62 210 VAL A CA 1
ATOM 1721 C C . VAL A 1 210 ? -18.227 11.098 7.785 1.00 93.62 210 VAL A C 1
ATOM 1723 O O . VAL A 1 210 ? -18.957 11.578 6.923 1.00 93.62 210 VAL A O 1
ATOM 1726 N N . ALA A 1 211 ? -16.936 11.400 7.899 1.00 95.94 211 ALA A N 1
ATOM 1727 C CA . ALA A 1 211 ? -16.206 12.217 6.937 1.00 95.94 211 ALA A CA 1
ATOM 1728 C C . ALA A 1 211 ? -14.897 11.523 6.549 1.00 95.94 211 ALA A C 1
ATOM 1730 O O . ALA A 1 211 ? -14.015 11.300 7.381 1.00 95.94 211 ALA A O 1
ATOM 1731 N N . VAL A 1 212 ? -14.759 11.186 5.269 1.00 97.19 212 VAL A N 1
ATOM 1732 C CA . VAL A 1 212 ? -13.551 10.587 4.695 1.00 97.19 212 VAL A CA 1
ATOM 1733 C C . VAL A 1 212 ? -12.913 11.588 3.750 1.00 97.19 212 VAL A C 1
ATOM 1735 O O . VAL A 1 212 ? -13.541 12.043 2.802 1.00 97.19 212 VAL A O 1
ATOM 1738 N N . TYR A 1 213 ? -11.650 11.918 3.963 1.00 97.88 213 TYR A N 1
ATOM 1739 C CA . TYR A 1 213 ? -10.937 12.857 3.111 1.00 97.88 213 TYR A CA 1
ATOM 1740 C C . TYR A 1 213 ? -10.158 12.098 2.038 1.00 97.88 213 TYR A C 1
ATOM 1742 O O . TYR A 1 213 ? -9.256 11.315 2.339 1.00 97.88 213 TYR A O 1
ATOM 1750 N N . MET A 1 214 ? -10.525 12.320 0.777 1.00 97.44 214 MET A N 1
ATOM 1751 C CA . MET A 1 214 ? -9.837 11.741 -0.374 1.00 97.44 214 MET A CA 1
ATOM 1752 C C . MET A 1 214 ? -8.649 12.623 -0.743 1.00 97.44 214 MET A C 1
ATOM 1754 O O . MET A 1 214 ? -8.826 13.705 -1.311 1.00 97.44 214 MET A O 1
ATOM 1758 N N . VAL A 1 215 ? -7.446 12.140 -0.456 1.00 97.44 215 VAL A N 1
ATOM 1759 C CA . VAL A 1 215 ? -6.210 12.879 -0.694 1.00 97.44 215 VAL A CA 1
ATOM 1760 C C . VAL A 1 215 ? -5.852 12.868 -2.171 1.00 97.44 215 VAL A C 1
ATOM 1762 O O . VAL A 1 215 ? -5.792 11.810 -2.803 1.00 97.44 215 VAL A O 1
ATOM 1765 N N . THR A 1 216 ? -5.587 14.057 -2.703 1.00 95.38 216 THR A N 1
ATOM 1766 C CA . THR A 1 216 ? -5.060 14.278 -4.051 1.00 95.38 216 THR A CA 1
ATOM 1767 C C . THR A 1 216 ? -3.862 15.226 -4.021 1.00 95.38 216 THR A C 1
ATOM 1769 O O . THR A 1 216 ? -3.697 15.994 -3.081 1.00 95.38 216 THR A O 1
ATOM 1772 N N . CYS A 1 217 ? -3.009 15.197 -5.040 1.00 93.69 217 CYS A N 1
ATOM 1773 C CA . CYS A 1 217 ? -1.880 16.105 -5.204 1.00 93.69 217 CYS A CA 1
ATOM 1774 C C . CYS A 1 217 ? -1.684 16.500 -6.677 1.00 93.69 217 CYS A C 1
ATOM 1776 O O . CYS A 1 217 ? -2.242 15.904 -7.601 1.00 93.69 217 CYS A O 1
ATOM 1778 N N . GLN A 1 218 ? -0.821 17.484 -6.935 1.00 90.44 218 GLN A N 1
ATOM 1779 C CA . GLN A 1 218 ? -0.507 17.931 -8.299 1.00 90.44 218 GLN A CA 1
ATOM 1780 C C . GLN A 1 218 ? 0.127 16.839 -9.182 1.00 90.44 218 GLN A C 1
ATOM 1782 O O . GLN A 1 218 ? 0.006 16.901 -10.408 1.00 90.44 218 GLN A O 1
ATOM 1787 N N . LYS A 1 219 ? 0.786 15.839 -8.577 1.00 88.81 219 LYS A N 1
ATOM 1788 C CA . LYS A 1 219 ? 1.422 14.713 -9.286 1.00 88.81 219 LYS A CA 1
ATOM 1789 C C . LYS A 1 219 ? 0.414 13.635 -9.716 1.00 88.81 219 LYS A C 1
ATOM 1791 O O . LYS A 1 219 ? 0.788 12.714 -10.447 1.00 88.81 219 LYS A O 1
ATOM 1796 N N . ASP A 1 220 ? -0.848 13.742 -9.301 1.00 90.25 220 ASP A N 1
ATOM 1797 C CA . ASP A 1 220 ? -1.884 12.775 -9.645 1.00 90.25 220 ASP A CA 1
ATOM 1798 C C . ASP A 1 220 ? -2.237 12.829 -11.126 1.00 90.25 220 ASP A C 1
ATOM 1800 O O . ASP A 1 220 ? -2.490 13.893 -11.705 1.00 90.25 220 ASP A O 1
ATOM 1804 N N . LYS A 1 221 ? -2.308 11.649 -11.746 1.00 87.62 221 LYS A N 1
ATOM 1805 C CA . LYS A 1 221 ? -2.728 11.542 -13.144 1.00 87.62 221 LYS A CA 1
ATOM 1806 C C . LYS A 1 221 ? -4.245 11.496 -13.235 1.00 87.62 221 LYS A C 1
ATOM 1808 O O . LYS A 1 221 ? -4.897 10.880 -12.389 1.00 87.62 221 LYS A O 1
ATOM 1813 N N . ALA A 1 222 ? -4.776 12.055 -14.319 1.00 87.81 222 ALA A N 1
ATOM 1814 C CA . ALA A 1 222 ? -6.192 11.970 -14.647 1.00 87.81 222 ALA A CA 1
ATOM 1815 C C . ALA A 1 222 ? -6.689 10.513 -14.630 1.00 87.81 222 ALA A C 1
ATOM 1817 O O . ALA A 1 222 ? -5.981 9.600 -15.069 1.00 87.81 222 ALA A O 1
ATOM 1818 N N . LEU A 1 223 ? -7.900 10.320 -14.108 1.00 89.12 223 LEU A N 1
ATOM 1819 C CA . LEU A 1 223 ? -8.592 9.035 -14.138 1.00 89.12 223 LEU A CA 1
ATOM 1820 C C . LEU A 1 223 ? -9.139 8.774 -15.548 1.00 89.12 223 LEU A C 1
ATOM 1822 O O . LEU A 1 223 ? -9.590 9.697 -16.228 1.00 89.12 223 LEU A O 1
ATOM 1826 N N . LYS A 1 224 ? -9.131 7.512 -15.982 1.00 85.00 224 LYS A N 1
ATOM 1827 C CA . LYS A 1 224 ? -9.664 7.077 -17.284 1.00 85.00 224 LYS A CA 1
ATOM 1828 C C . LYS A 1 224 ? -11.184 7.198 -17.361 1.00 85.00 224 LYS A C 1
ATOM 1830 O O . LYS A 1 224 ? -11.726 7.401 -18.444 1.00 85.00 224 LYS A O 1
ATOM 1835 N N . ALA A 1 225 ? -11.864 7.051 -16.228 1.00 83.31 225 ALA A N 1
ATOM 1836 C CA . ALA A 1 225 ? -13.311 7.143 -16.118 1.00 83.31 225 ALA A CA 1
ATOM 1837 C C . ALA A 1 225 ? -13.707 8.215 -15.102 1.00 83.31 225 ALA A C 1
ATOM 1839 O O . ALA A 1 225 ? -13.003 8.454 -14.119 1.00 83.31 225 ALA A O 1
ATOM 1840 N N . LYS A 1 226 ? -14.863 8.848 -15.332 1.00 84.25 226 LYS A N 1
ATOM 1841 C CA . LYS A 1 226 ? -15.472 9.723 -14.329 1.00 84.25 226 LYS A CA 1
ATOM 1842 C C . LYS A 1 226 ? -15.906 8.871 -13.142 1.00 84.25 226 LYS A C 1
ATOM 1844 O O . LYS A 1 226 ? -16.623 7.890 -13.320 1.00 84.25 226 LYS A O 1
ATOM 1849 N N . TYR A 1 227 ? -15.495 9.281 -11.953 1.00 86.81 227 TYR A N 1
ATOM 1850 C CA . TYR A 1 227 ? -15.913 8.690 -10.693 1.00 86.81 227 TYR A CA 1
ATOM 1851 C C . TYR A 1 227 ? -16.547 9.781 -9.840 1.00 86.81 227 TYR A C 1
ATOM 1853 O O . TYR A 1 227 ? -15.983 10.869 -9.704 1.00 86.81 227 TYR A O 1
ATOM 1861 N N . GLN A 1 228 ? -17.727 9.492 -9.302 1.00 89.12 228 GLN A N 1
ATOM 1862 C CA . GLN A 1 228 ? -18.400 10.366 -8.359 1.00 89.12 228 GLN A CA 1
ATOM 1863 C C . GLN A 1 228 ? -18.315 9.708 -6.980 1.00 89.12 228 GLN A C 1
ATOM 1865 O O . GLN A 1 228 ? -18.915 8.650 -6.794 1.00 89.12 228 GLN A O 1
ATOM 1870 N N . PRO A 1 229 ? -17.546 10.284 -6.043 1.00 89.06 229 PRO A N 1
ATOM 1871 C CA . PRO A 1 229 ? -17.449 9.735 -4.701 1.00 89.06 229 PRO A CA 1
ATOM 1872 C C . PRO A 1 229 ? -18.774 9.912 -3.938 1.00 89.06 229 PRO A C 1
ATOM 1874 O O . PRO A 1 229 ? -19.589 10.773 -4.284 1.00 89.06 229 PRO A O 1
ATOM 1877 N N . TYR A 1 230 ? -18.979 9.102 -2.896 1.00 91.19 230 TYR A N 1
ATOM 1878 C CA . TYR A 1 230 ? -20.112 9.254 -1.976 1.00 91.19 230 TYR A CA 1
ATOM 1879 C C . TYR A 1 230 ? -20.081 10.600 -1.250 1.00 91.19 230 TYR A C 1
ATOM 1881 O O . TYR A 1 230 ? -19.035 11.242 -1.151 1.00 91.19 230 TYR A O 1
ATOM 1889 N N . ARG A 1 231 ? -21.226 11.022 -0.702 1.00 89.81 231 ARG A N 1
ATOM 1890 C CA . ARG A 1 231 ? -21.370 12.352 -0.086 1.00 89.81 231 ARG A CA 1
ATOM 1891 C C . ARG A 1 231 ? -20.455 12.577 1.115 1.00 89.81 231 ARG A C 1
ATOM 1893 O O . ARG A 1 231 ? -19.982 13.690 1.298 1.00 89.81 231 ARG A O 1
ATOM 1900 N N . TYR A 1 232 ? -20.176 11.523 1.879 1.00 92.62 232 TYR A N 1
ATOM 1901 C CA . TYR A 1 232 ? -19.269 11.562 3.028 1.00 92.62 232 TYR A CA 1
ATOM 1902 C C . TYR A 1 232 ? -17.781 11.632 2.637 1.00 92.62 232 TYR A C 1
ATOM 1904 O O . TYR A 1 232 ? -16.914 11.621 3.509 1.00 92.62 232 TYR A O 1
ATOM 1912 N N . VAL A 1 233 ? -17.454 11.635 1.338 1.00 95.06 233 VAL A N 1
ATOM 1913 C CA . VAL A 1 233 ? -16.076 11.673 0.842 1.00 95.06 233 VAL A CA 1
ATOM 1914 C C . VAL A 1 233 ? -15.742 13.071 0.323 1.00 95.06 233 VAL A C 1
ATOM 1916 O O . VAL A 1 233 ? -16.298 13.542 -0.670 1.00 95.06 233 VAL A O 1
ATOM 1919 N N . HIS A 1 234 ? -14.768 13.717 0.956 1.00 95.38 234 HIS A N 1
ATOM 1920 C CA . HIS A 1 234 ? -14.379 15.098 0.697 1.00 95.38 234 HIS A CA 1
ATOM 1921 C C . HIS A 1 234 ? -12.988 15.157 0.043 1.00 95.38 234 HIS A C 1
ATOM 1923 O O . HIS A 1 234 ? -11.998 14.794 0.678 1.00 95.38 234 HIS A O 1
ATOM 1929 N N . PRO A 1 235 ? -12.862 15.614 -1.216 1.00 96.12 235 PRO A N 1
ATOM 1930 C CA . PRO A 1 235 ? -11.557 15.813 -1.845 1.00 96.12 235 PRO A CA 1
ATOM 1931 C C . PRO A 1 235 ? -10.705 16.849 -1.093 1.00 96.12 235 PRO A C 1
ATOM 1933 O O . PRO A 1 235 ? -11.159 17.975 -0.873 1.00 96.12 235 PRO A O 1
ATOM 1936 N N . LEU A 1 236 ? -9.468 16.483 -0.754 1.00 97.38 236 LEU A N 1
ATOM 1937 C CA . LEU A 1 236 ? -8.496 17.306 -0.029 1.00 97.38 236 LEU A CA 1
ATOM 1938 C C . LEU A 1 236 ? -7.154 17.297 -0.769 1.00 97.38 236 LEU A C 1
ATOM 1940 O O . LEU A 1 236 ? -6.581 16.234 -1.008 1.00 97.38 236 LEU A O 1
ATOM 1944 N N . GLN A 1 237 ? -6.649 18.475 -1.132 1.00 97.38 237 GLN A N 1
ATOM 1945 C CA . GLN A 1 237 ? -5.351 18.598 -1.789 1.00 97.38 237 GLN A CA 1
ATOM 1946 C C . GLN A 1 237 ? -4.216 18.619 -0.768 1.00 97.38 237 GLN A C 1
ATOM 1948 O O . GLN A 1 237 ? -4.188 19.482 0.103 1.00 97.38 237 GLN A O 1
ATOM 1953 N N . ALA A 1 238 ? -3.272 17.696 -0.928 1.00 97.56 238 ALA A N 1
ATOM 1954 C CA . ALA A 1 238 ? -2.016 17.645 -0.202 1.00 97.56 238 ALA A CA 1
ATOM 1955 C C . ALA A 1 238 ? -0.905 18.425 -0.922 1.00 97.56 238 ALA A C 1
ATOM 1957 O O . ALA A 1 238 ? -0.865 18.469 -2.159 1.00 97.56 238 ALA A O 1
ATOM 1958 N N . GLY A 1 239 ? 0.017 18.996 -0.144 1.00 97.06 239 GLY A N 1
ATOM 1959 C CA . GLY A 1 239 ? 1.131 19.799 -0.646 1.00 97.06 239 GLY A CA 1
ATOM 1960 C C . GLY A 1 239 ? 0.675 21.049 -1.390 1.00 97.06 239 GLY A C 1
ATOM 1961 O O . GLY A 1 239 ? 1.313 21.444 -2.368 1.00 97.06 239 GLY A O 1
ATOM 1962 N N . ALA A 1 240 ? -0.455 21.633 -0.985 1.00 96.94 240 ALA A N 1
ATOM 1963 C CA . ALA A 1 240 ? -1.027 22.806 -1.633 1.00 96.94 240 ALA A CA 1
ATOM 1964 C C . ALA A 1 240 ? -0.077 24.014 -1.623 1.00 96.94 240 ALA A C 1
ATOM 1966 O O . ALA A 1 240 ? 0.037 24.682 -2.645 1.00 96.94 240 ALA A O 1
ATOM 1967 N N . VAL A 1 241 ? 0.720 24.196 -0.563 1.00 96.88 241 VAL A N 1
ATOM 1968 C CA . VAL A 1 241 ? 1.708 25.291 -0.478 1.00 96.88 241 VAL A CA 1
ATOM 1969 C C . VAL A 1 241 ? 2.810 25.207 -1.546 1.00 96.88 241 VAL A C 1
ATOM 1971 O O . VAL A 1 241 ? 3.500 26.186 -1.820 1.00 96.88 241 VAL A O 1
ATOM 1974 N N . LEU A 1 242 ? 3.005 24.031 -2.153 1.00 95.38 242 LEU A N 1
ATOM 1975 C CA . LEU A 1 242 ? 4.053 23.778 -3.144 1.00 95.38 242 LEU A CA 1
ATOM 1976 C C . LEU A 1 242 ? 3.598 24.056 -4.584 1.00 95.38 242 LEU A C 1
ATOM 1978 O O . LEU A 1 242 ? 4.361 23.796 -5.519 1.00 95.38 242 LEU A O 1
ATOM 1982 N N . VAL A 1 243 ? 2.357 24.507 -4.789 1.00 94.25 243 VAL A N 1
ATOM 1983 C CA . VAL A 1 243 ? 1.776 24.690 -6.123 1.00 94.25 243 VAL A CA 1
ATOM 1984 C C . VAL A 1 243 ? 0.903 25.936 -6.213 1.00 94.25 243 VAL A C 1
ATOM 1986 O O . VAL A 1 243 ? 0.185 26.282 -5.288 1.00 94.25 243 VAL A O 1
ATOM 1989 N N . ASP A 1 244 ? 0.892 26.566 -7.387 1.00 91.25 244 ASP A N 1
ATOM 1990 C CA . ASP A 1 244 ? 0.104 27.787 -7.610 1.00 91.25 244 ASP A CA 1
ATOM 1991 C C . ASP A 1 244 ? -1.393 27.515 -7.842 1.00 91.25 244 ASP A C 1
ATOM 1993 O O . ASP A 1 244 ? -2.223 28.417 -7.741 1.00 91.25 244 ASP A O 1
ATOM 1997 N N . ILE A 1 245 ? -1.751 26.282 -8.223 1.00 87.44 245 ILE A N 1
ATOM 1998 C CA . ILE A 1 245 ? -3.117 25.917 -8.616 1.00 87.44 245 ILE A CA 1
ATOM 1999 C C . ILE A 1 245 ? -3.690 24.893 -7.642 1.00 87.44 245 ILE A C 1
ATOM 2001 O O . ILE A 1 245 ? -3.256 23.738 -7.579 1.00 87.44 245 ILE A O 1
ATOM 2005 N N . GLN A 1 246 ? -4.751 25.310 -6.959 1.00 88.94 246 GLN A N 1
ATOM 2006 C CA . GLN A 1 246 ? -5.584 24.447 -6.139 1.00 88.94 246 GLN A CA 1
ATOM 2007 C C . GLN A 1 246 ? -6.642 23.733 -7.003 1.00 88.94 246 GLN A C 1
ATOM 2009 O O . GLN A 1 246 ? -7.356 24.351 -7.794 1.00 88.94 246 GLN A O 1
ATOM 2014 N N . ARG A 1 247 ? -6.739 22.410 -6.866 1.00 86.19 247 ARG A N 1
ATOM 2015 C CA . ARG A 1 247 ? -7.615 21.499 -7.622 1.00 86.19 247 ARG A CA 1
ATOM 2016 C C . ARG A 1 247 ? -8.901 21.141 -6.881 1.00 86.19 247 ARG A C 1
ATOM 2018 O O . ARG A 1 247 ? -9.861 20.694 -7.505 1.00 86.19 247 ARG A O 1
ATOM 2025 N N . THR A 1 248 ? -8.923 21.299 -5.564 1.00 91.81 248 THR A N 1
ATOM 2026 C CA . THR A 1 248 ? -10.045 20.936 -4.686 1.00 91.81 248 THR A CA 1
ATOM 2027 C C . THR A 1 248 ? -10.463 22.124 -3.839 1.00 91.81 248 THR A C 1
ATOM 2029 O O . THR A 1 248 ? -9.725 23.088 -3.705 1.00 91.81 248 THR A O 1
ATOM 2032 N N . ARG A 1 249 ? -11.648 22.076 -3.226 1.00 91.75 249 ARG A N 1
ATOM 2033 C CA . ARG A 1 249 ? -12.091 23.149 -2.322 1.00 91.75 249 ARG A CA 1
ATOM 2034 C C . ARG A 1 249 ? -11.321 23.162 -0.997 1.00 91.75 249 ARG A C 1
ATOM 2036 O O . ARG A 1 249 ? -11.102 24.232 -0.442 1.00 91.75 249 ARG A O 1
ATOM 2043 N N . LEU A 1 250 ? -10.948 21.986 -0.496 1.00 95.31 250 LEU A N 1
ATOM 2044 C CA . LEU A 1 250 ? -10.142 21.829 0.713 1.00 95.31 250 LEU A CA 1
ATOM 2045 C C . LEU A 1 250 ? -8.682 21.600 0.336 1.00 95.31 250 LEU A C 1
ATOM 2047 O O . LEU A 1 250 ? -8.408 20.873 -0.621 1.00 95.31 250 LEU A O 1
ATOM 2051 N N . ALA A 1 251 ? -7.774 22.181 1.105 1.00 96.62 251 ALA A N 1
ATOM 2052 C CA . ALA A 1 251 ? -6.336 22.072 0.925 1.00 96.62 251 ALA A CA 1
ATOM 2053 C C . ALA A 1 251 ? -5.648 21.981 2.290 1.00 96.62 251 ALA A C 1
ATOM 2055 O O . ALA A 1 251 ? -6.176 22.468 3.291 1.00 96.62 251 ALA A O 1
ATOM 2056 N N . ASP A 1 252 ? -4.497 21.317 2.318 1.00 97.75 252 ASP A N 1
ATOM 2057 C CA . ASP A 1 252 ? -3.748 21.038 3.538 1.00 97.75 252 ASP A CA 1
ATOM 2058 C C . ASP A 1 252 ? -2.843 22.187 3.999 1.00 97.75 252 ASP A C 1
ATOM 2060 O O . ASP A 1 252 ? -2.116 22.005 4.961 1.00 97.75 252 ASP A O 1
ATOM 2064 N N . ASP A 1 253 ? -2.863 23.350 3.348 1.00 97.50 253 ASP A N 1
ATOM 2065 C CA . ASP A 1 253 ? -2.033 24.527 3.648 1.00 97.50 253 ASP A CA 1
ATOM 2066 C C . ASP A 1 253 ? -2.754 25.594 4.493 1.00 97.50 253 ASP A C 1
ATOM 2068 O O . ASP A 1 253 ? -2.222 26.675 4.751 1.00 97.50 253 ASP A O 1
ATOM 2072 N N . MET A 1 254 ? -3.964 25.284 4.963 1.00 93.25 254 MET A N 1
ATOM 2073 C CA . MET A 1 254 ? -4.784 26.177 5.784 1.00 93.25 254 MET A CA 1
ATOM 2074 C C . MET A 1 254 ? -4.689 25.821 7.274 1.00 93.25 254 MET A C 1
ATOM 2076 O O . MET A 1 254 ? -4.677 24.647 7.627 1.00 93.25 254 MET A O 1
ATOM 2080 N N . GLY A 1 255 ? -4.718 26.811 8.172 1.00 96.31 255 GLY A N 1
ATOM 2081 C CA . GLY A 1 255 ? -4.696 26.555 9.622 1.00 96.31 255 GLY A CA 1
ATOM 2082 C C . GLY A 1 255 ? -3.378 25.931 10.102 1.00 96.31 255 GLY A C 1
ATOM 2083 O O . GLY A 1 255 ? -2.314 26.254 9.573 1.00 96.31 255 GLY A O 1
ATOM 2084 N N . GLU A 1 256 ? -3.428 25.056 11.111 1.00 98.12 256 GLU A N 1
ATOM 2085 C CA . GLU A 1 256 ? -2.238 24.328 11.582 1.00 98.12 256 GLU A CA 1
ATOM 2086 C C . GLU A 1 256 ? -1.899 23.209 10.590 1.00 98.12 256 GLU A C 1
ATOM 2088 O O . GLU A 1 256 ? -2.711 22.310 10.362 1.00 98.12 256 GLU A O 1
ATOM 2093 N N . ASN A 1 257 ? -0.715 23.262 9.976 1.00 98.56 257 ASN A N 1
ATOM 2094 C CA . ASN A 1 257 ? -0.367 22.345 8.899 1.00 98.56 257 ASN A CA 1
ATOM 2095 C C . ASN A 1 257 ? 1.133 22.056 8.761 1.00 98.56 257 ASN A C 1
ATOM 2097 O O . ASN A 1 257 ? 1.960 22.665 9.434 1.00 98.56 257 ASN A O 1
ATOM 2101 N N . ILE A 1 258 ? 1.434 21.096 7.882 1.00 9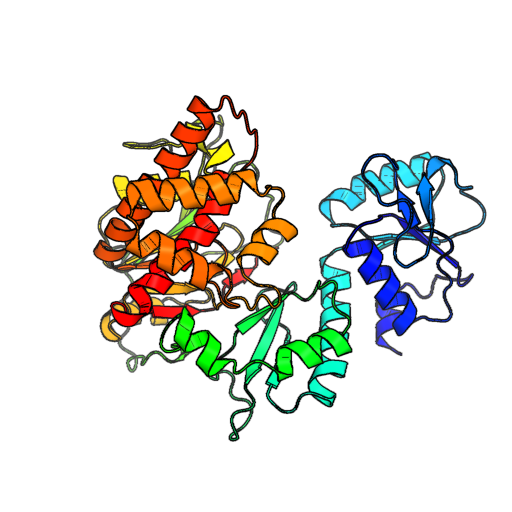8.56 258 ILE A N 1
ATOM 2102 C CA . ILE A 1 258 ? 2.781 20.691 7.461 1.00 98.56 258 ILE A CA 1
ATOM 2103 C C . ILE A 1 258 ? 2.841 20.503 5.932 1.00 98.56 258 ILE A C 1
ATOM 2105 O O . ILE A 1 258 ? 3.504 19.590 5.431 1.00 98.56 258 ILE A O 1
ATOM 2109 N N . SER A 1 259 ? 2.074 21.299 5.177 1.00 98.12 259 SER A N 1
ATOM 2110 C CA . SER A 1 259 ? 1.927 21.154 3.718 1.00 98.12 259 SER A CA 1
ATOM 2111 C C . SER A 1 259 ? 3.275 21.211 2.983 1.00 98.12 259 SER A C 1
ATOM 2113 O O . SER A 1 259 ? 3.508 20.492 2.007 1.00 98.12 259 SER A O 1
ATOM 2115 N N . GLU A 1 260 ? 4.226 21.987 3.505 1.00 97.25 260 GLU A N 1
ATOM 2116 C CA . GLU A 1 260 ? 5.582 22.134 2.975 1.00 97.25 260 GLU A CA 1
ATOM 2117 C C . GLU A 1 260 ? 6.392 20.831 3.025 1.00 97.25 260 GLU A C 1
ATOM 2119 O O . GLU A 1 260 ? 7.334 20.650 2.251 1.00 97.25 260 GLU A O 1
ATOM 2124 N N . LYS A 1 261 ? 5.995 19.885 3.887 1.00 96.88 261 LYS A N 1
ATOM 2125 C CA . LYS A 1 261 ? 6.642 18.576 4.056 1.00 96.88 261 LYS A CA 1
ATOM 2126 C C . LYS A 1 261 ? 6.125 17.514 3.083 1.00 96.88 261 LYS A C 1
ATOM 2128 O O . LYS A 1 261 ? 6.540 16.358 3.162 1.00 96.88 261 LYS A O 1
ATOM 2133 N N . ASN A 1 262 ? 5.244 17.865 2.139 1.00 96.62 262 ASN A N 1
ATOM 2134 C CA . ASN A 1 262 ? 4.583 16.892 1.259 1.00 96.62 262 ASN A CA 1
ATOM 2135 C C . ASN A 1 262 ? 5.554 16.043 0.422 1.00 96.62 262 ASN A C 1
ATOM 2137 O O . ASN A 1 262 ? 5.217 14.916 0.064 1.00 96.62 262 ASN A O 1
ATOM 2141 N N . MET A 1 263 ? 6.775 16.522 0.154 1.00 94.12 263 MET A N 1
ATOM 2142 C CA . MET A 1 263 ? 7.775 15.717 -0.553 1.00 94.12 263 MET A CA 1
ATOM 2143 C C . MET A 1 263 ? 8.095 14.404 0.180 1.00 94.12 263 MET A C 1
ATOM 2145 O O . MET A 1 263 ? 8.088 13.352 -0.458 1.00 94.12 263 MET A O 1
ATOM 2149 N N . SER A 1 264 ? 8.326 14.463 1.496 1.00 95.38 264 SER A N 1
ATOM 2150 C CA . SER A 1 264 ? 8.688 13.306 2.326 1.00 95.38 264 SER A CA 1
ATOM 2151 C C . SER A 1 264 ? 7.491 12.654 3.014 1.00 95.38 264 SER A C 1
ATOM 2153 O O . SER A 1 264 ? 7.450 11.427 3.121 1.00 95.38 264 SER A O 1
ATOM 2155 N N . PHE A 1 265 ? 6.497 13.447 3.427 1.00 97.44 265 PHE A N 1
ATOM 2156 C CA . PHE A 1 265 ? 5.306 12.983 4.151 1.00 97.44 265 PHE A CA 1
ATOM 2157 C C . PHE A 1 265 ? 4.153 12.559 3.231 1.00 97.44 265 PHE A C 1
ATOM 2159 O O . PHE A 1 265 ? 3.283 11.810 3.669 1.00 97.44 265 PHE A O 1
ATOM 2166 N N . ALA A 1 266 ? 4.142 12.997 1.969 1.00 96.25 266 ALA A N 1
ATOM 2167 C CA . ALA A 1 266 ? 3.089 12.699 0.998 1.00 96.25 266 ALA A CA 1
ATOM 2168 C C . ALA A 1 266 ? 1.675 12.880 1.596 1.00 96.25 266 ALA A C 1
ATOM 2170 O O . ALA A 1 266 ? 1.367 13.945 2.128 1.00 96.25 266 ALA A O 1
ATOM 2171 N N . GLU A 1 267 ? 0.814 11.863 1.544 1.00 97.44 267 GLU A N 1
ATOM 2172 C CA . GLU A 1 267 ? -0.563 11.909 2.046 1.00 97.44 267 GLU A CA 1
ATOM 2173 C C . GLU A 1 267 ? -0.663 12.167 3.563 1.00 97.44 267 GLU A C 1
ATOM 2175 O O . GLU A 1 267 ? -1.716 12.580 4.054 1.00 97.44 267 GLU A O 1
ATOM 2180 N N . MET A 1 268 ? 0.432 12.007 4.317 1.00 98.56 268 MET A N 1
ATOM 2181 C CA . MET A 1 268 ? 0.459 12.332 5.745 1.00 98.56 268 MET A CA 1
ATOM 2182 C C . MET A 1 268 ? 0.346 13.835 6.022 1.00 98.56 268 MET A C 1
ATOM 2184 O O . MET A 1 268 ? -0.081 14.196 7.116 1.00 98.56 268 MET A O 1
ATOM 2188 N N . THR A 1 269 ? 0.642 14.726 5.065 1.00 98.50 269 THR A N 1
ATOM 2189 C CA . THR A 1 269 ? 0.381 16.165 5.265 1.00 98.50 269 THR A CA 1
ATOM 2190 C C . THR A 1 269 ? -1.117 16.457 5.326 1.00 98.50 269 THR A C 1
ATOM 2192 O O . THR A 1 269 ? -1.576 17.183 6.208 1.00 98.50 269 THR A O 1
ATOM 2195 N N . ALA A 1 270 ? -1.903 15.782 4.484 1.00 98.44 270 ALA A N 1
ATOM 2196 C CA . ALA A 1 270 ? -3.358 15.814 4.550 1.00 98.44 270 ALA A CA 1
ATOM 2197 C C . ALA A 1 270 ? -3.893 15.146 5.828 1.00 98.44 270 ALA A C 1
ATOM 2199 O O . ALA A 1 270 ? -4.774 15.708 6.472 1.00 98.44 270 ALA A O 1
ATOM 2200 N N . MET A 1 271 ? -3.338 13.999 6.251 1.00 98.75 271 MET A N 1
ATOM 2201 C CA . MET A 1 271 ? -3.699 13.361 7.532 1.00 98.75 271 MET A CA 1
ATOM 2202 C C . MET A 1 271 ? -3.508 14.316 8.721 1.00 98.75 271 MET A C 1
ATOM 2204 O O . MET A 1 271 ? -4.387 14.430 9.576 1.00 98.75 271 MET A O 1
ATOM 2208 N N . TYR A 1 272 ? -2.382 15.037 8.754 1.00 98.81 272 TYR A N 1
ATOM 2209 C CA . TYR A 1 272 ? -2.094 16.026 9.791 1.00 98.81 272 TYR A CA 1
ATOM 2210 C C . TYR A 1 272 ? -3.118 17.160 9.771 1.00 98.81 272 TYR A C 1
ATOM 2212 O O . TYR A 1 272 ? -3.667 17.531 10.807 1.00 98.81 272 TYR A O 1
ATOM 2220 N N . TRP A 1 273 ? -3.429 17.671 8.579 1.00 98.69 273 TRP A N 1
ATOM 2221 C CA . TRP A 1 273 ? -4.424 18.721 8.422 1.00 98.69 273 TRP A CA 1
ATOM 2222 C C . TRP A 1 273 ? -5.811 18.283 8.909 1.00 98.69 273 TRP A C 1
ATOM 2224 O O . TRP A 1 273 ? -6.474 19.042 9.615 1.00 98.69 273 TRP A O 1
ATOM 2234 N N . ILE A 1 274 ? -6.233 17.051 8.597 1.00 98.50 274 ILE A N 1
ATOM 2235 C CA . ILE A 1 274 ? -7.504 16.483 9.074 1.00 98.50 274 ILE A CA 1
ATOM 2236 C C . ILE A 1 274 ? -7.514 16.427 10.600 1.00 98.50 274 ILE A C 1
ATOM 2238 O O . ILE A 1 274 ? -8.479 16.852 11.229 1.00 98.50 274 ILE A O 1
ATOM 2242 N N . TRP A 1 275 ? -6.432 15.942 11.207 1.00 98.56 275 TRP A N 1
ATOM 2243 C CA . 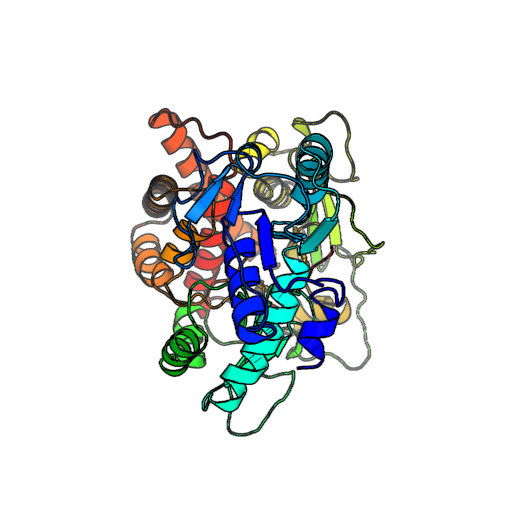TRP A 1 275 ? -6.316 15.862 12.660 1.00 98.56 275 TRP A CA 1
ATOM 2244 C C . TRP A 1 275 ? -6.475 17.229 13.338 1.00 98.56 275 TRP A C 1
ATOM 2246 O O . TRP A 1 275 ? -7.154 17.329 14.360 1.00 98.56 275 TRP A O 1
ATOM 2256 N N . LYS A 1 276 ? -5.884 18.279 12.763 1.00 98.50 276 LYS A N 1
ATOM 2257 C CA . LYS A 1 276 ? -5.823 19.605 13.388 1.00 98.50 276 LYS A CA 1
ATOM 2258 C C . LYS A 1 276 ? -6.984 20.531 13.050 1.00 98.50 276 LYS A C 1
ATOM 2260 O O . LYS A 1 276 ? -7.337 21.371 13.873 1.00 98.50 276 LYS A O 1
ATOM 2265 N N . ASN A 1 277 ? -7.580 20.386 11.869 1.00 97.88 277 ASN A N 1
ATOM 2266 C CA . ASN A 1 277 ? -8.492 21.393 11.322 1.00 97.88 277 ASN A CA 1
ATOM 2267 C C . ASN A 1 277 ? -9.858 20.834 10.908 1.00 97.88 277 ASN A C 1
ATOM 2269 O O . ASN A 1 277 ? -10.806 21.612 10.787 1.00 97.88 277 ASN A O 1
ATOM 2273 N N . ALA A 1 278 ? -9.989 19.523 10.659 1.00 95.56 278 ALA A N 1
ATOM 2274 C CA . ALA A 1 278 ? -11.263 18.974 10.206 1.00 95.56 278 ALA A CA 1
ATOM 2275 C C . ALA A 1 278 ? -12.347 19.124 11.287 1.00 95.56 278 ALA A C 1
ATOM 2277 O O . ALA A 1 278 ? -12.072 18.840 12.462 1.00 95.56 278 ALA A O 1
ATOM 2278 N N . PRO A 1 279 ? -13.588 19.485 10.901 1.00 94.06 279 PRO A N 1
ATOM 2279 C CA . PRO A 1 279 ? -14.725 19.500 11.812 1.00 94.06 279 PRO A CA 1
ATOM 2280 C C . PRO A 1 279 ? -14.862 18.192 12.598 1.00 94.06 279 PRO A C 1
ATOM 2282 O O . PRO A 1 279 ? -14.517 17.113 12.107 1.00 94.06 279 PRO A O 1
ATOM 2285 N N . SER A 1 280 ? -15.375 18.295 13.823 1.00 93.75 280 SER A N 1
ATOM 2286 C CA . SER A 1 280 ? -15.708 17.119 14.627 1.00 93.75 280 SER A CA 1
ATOM 2287 C C . SER A 1 280 ? -16.844 16.340 13.965 1.00 93.75 280 SER A C 1
ATOM 2289 O O . SER A 1 280 ? -17.831 16.915 13.503 1.00 93.75 280 SER A O 1
ATOM 2291 N N . THR A 1 281 ? -16.665 15.027 13.900 1.00 94.19 281 THR A N 1
ATOM 2292 C CA . THR A 1 281 ? -17.567 14.048 13.285 1.00 94.19 281 THR A CA 1
ATOM 2293 C C . THR A 1 281 ? -17.466 12.756 14.084 1.00 94.19 281 THR A C 1
ATOM 2295 O O . THR A 1 281 ? -16.475 12.543 14.782 1.00 94.19 281 THR A O 1
ATOM 2298 N N . LYS A 1 282 ? -18.458 11.858 14.014 1.00 95.69 282 LYS A N 1
ATOM 2299 C CA . LYS A 1 282 ? -18.334 10.585 14.752 1.00 95.69 282 LYS A CA 1
ATOM 2300 C C . LYS A 1 282 ? -17.175 9.742 14.227 1.00 95.69 282 LYS A C 1
ATOM 2302 O O . LYS A 1 282 ? -16.435 9.181 15.035 1.00 95.69 282 LYS A O 1
ATOM 2307 N N . TYR A 1 283 ? -16.993 9.704 12.906 1.00 97.94 283 TYR A N 1
ATOM 2308 C CA . TYR A 1 283 ? -15.885 9.022 12.243 1.00 97.94 283 TYR A CA 1
ATOM 2309 C C . TYR A 1 283 ? -15.124 9.943 11.291 1.00 97.94 283 TYR A C 1
ATOM 2311 O O . TYR A 1 283 ? -15.717 10.571 10.412 1.00 97.94 283 TYR A O 1
ATOM 2319 N N . LYS A 1 284 ? -13.794 9.926 11.411 1.00 97.56 284 LYS A N 1
ATOM 2320 C CA . LYS A 1 284 ? -12.856 10.573 10.488 1.00 97.56 284 LYS A CA 1
ATOM 2321 C C . LYS A 1 284 ? -12.093 9.514 9.712 1.00 97.56 284 LYS A C 1
ATOM 2323 O O . LYS A 1 284 ? -11.716 8.481 10.263 1.00 97.56 284 LYS A O 1
ATOM 2328 N N . GLY A 1 285 ? -11.833 9.775 8.440 1.00 97.56 285 GLY A N 1
ATOM 2329 C CA . GLY A 1 285 ? -11.063 8.859 7.617 1.00 97.56 285 GLY A CA 1
ATOM 2330 C C . GLY A 1 285 ? -10.228 9.540 6.554 1.00 97.56 285 GLY A C 1
ATOM 2331 O O . GLY A 1 285 ? -10.422 10.710 6.228 1.00 97.56 285 GLY A O 1
ATOM 2332 N N . LEU A 1 286 ? -9.314 8.762 5.993 1.00 98.44 286 LEU A N 1
ATOM 2333 C CA . LEU A 1 286 ? -8.459 9.154 4.886 1.00 98.44 286 LEU A CA 1
ATOM 2334 C C . LEU A 1 286 ? -8.440 8.037 3.843 1.00 98.44 286 LEU A C 1
ATOM 2336 O O . LEU A 1 286 ? -8.252 6.862 4.170 1.00 98.44 286 LEU A O 1
ATOM 2340 N N . CYS A 1 287 ? -8.630 8.415 2.581 1.00 97.88 287 CYS A N 1
ATOM 2341 C CA . CYS A 1 287 ? -8.448 7.544 1.427 1.00 97.88 287 CYS A CA 1
ATOM 2342 C C . CYS A 1 287 ? -7.630 8.241 0.334 1.00 97.88 287 CYS A C 1
ATOM 2344 O O . CYS A 1 287 ? -7.371 9.442 0.402 1.00 97.88 287 CYS A O 1
ATOM 2346 N N . HIS A 1 288 ? -7.228 7.494 -0.692 1.00 96.62 288 HIS A N 1
ATOM 2347 C CA . HIS A 1 288 ? -6.401 8.020 -1.781 1.00 96.62 288 HIS A CA 1
ATOM 2348 C C . HIS A 1 288 ? -7.243 8.317 -3.016 1.00 96.62 288 HIS A C 1
ATOM 2350 O O . HIS A 1 288 ? -8.226 7.627 -3.276 1.00 96.62 288 HIS A O 1
ATOM 2356 N N . TYR A 1 289 ? -6.810 9.252 -3.867 1.00 94.94 289 TYR A N 1
ATOM 2357 C CA . TYR A 1 289 ? -7.561 9.614 -5.080 1.00 94.94 289 TYR A CA 1
ATOM 2358 C C . TYR A 1 289 ? -7.904 8.428 -6.005 1.00 94.94 289 TYR A C 1
ATOM 2360 O O . TYR A 1 289 ? -8.941 8.445 -6.670 1.00 94.94 289 TYR A O 1
ATOM 2368 N N . ARG A 1 290 ? -7.063 7.379 -6.024 1.00 94.62 290 ARG A N 1
ATOM 2369 C CA . ARG A 1 290 ? -7.275 6.135 -6.792 1.00 94.62 290 ARG A CA 1
ATOM 2370 C C . ARG A 1 290 ? -7.722 4.938 -5.968 1.00 94.62 290 ARG A C 1
ATOM 2372 O O . ARG A 1 290 ? -7.905 3.882 -6.558 1.00 94.62 290 ARG A O 1
ATOM 2379 N N . ARG A 1 291 ? -7.832 5.041 -4.643 1.00 95.56 291 ARG A N 1
ATOM 2380 C CA . ARG A 1 291 ? -8.204 3.911 -3.779 1.00 95.56 291 ARG A CA 1
ATOM 2381 C C . ARG A 1 291 ? -9.297 4.346 -2.826 1.00 95.56 291 ARG A C 1
ATOM 2383 O O . ARG A 1 291 ? -9.046 5.094 -1.887 1.00 95.56 291 ARG A O 1
ATOM 2390 N N . HIS A 1 292 ? -10.500 3.857 -3.085 1.00 95.62 292 HIS A N 1
ATOM 2391 C CA . HIS A 1 292 ? -11.708 4.209 -2.345 1.00 95.62 292 HIS A CA 1
ATOM 2392 C C . HIS A 1 292 ? -12.207 3.000 -1.585 1.00 95.62 292 HIS A C 1
ATOM 2394 O O . HIS A 1 292 ? -12.267 1.929 -2.169 1.00 95.62 292 HIS A O 1
ATOM 2400 N N . PHE A 1 293 ? -12.589 3.147 -0.321 1.00 96.88 293 PHE A N 1
ATOM 2401 C CA . PHE A 1 293 ? -13.197 2.040 0.414 1.00 96.88 293 PHE A CA 1
ATOM 2402 C C . PHE A 1 293 ? -14.430 1.505 -0.319 1.00 96.88 293 PHE A C 1
ATOM 2404 O O . PHE A 1 293 ? -15.275 2.279 -0.773 1.00 96.88 293 PHE A O 1
ATOM 2411 N N . VAL A 1 294 ? -14.546 0.181 -0.408 1.00 95.06 294 VAL A N 1
ATOM 2412 C CA . VAL A 1 294 ? -15.768 -0.496 -0.846 1.00 95.06 294 VAL A CA 1
ATOM 2413 C C . VAL A 1 294 ? -16.740 -0.468 0.330 1.00 95.06 294 VAL A C 1
ATOM 2415 O O . VAL A 1 294 ? -16.877 -1.410 1.103 1.00 95.06 294 VAL A O 1
ATOM 2418 N N . MET A 1 295 ? -17.354 0.693 0.513 1.00 93.69 295 MET A N 1
ATOM 2419 C CA . MET A 1 295 ? -18.336 0.971 1.548 1.00 93.69 295 MET A CA 1
ATOM 2420 C C . MET A 1 295 ? -19.394 1.871 0.932 1.00 93.69 295 MET A C 1
ATOM 2422 O O . MET A 1 295 ? -19.052 2.872 0.310 1.00 93.69 295 MET A O 1
ATOM 2426 N N . ASN A 1 296 ? -20.662 1.499 1.049 1.00 90.06 296 ASN A N 1
ATOM 2427 C CA . ASN A 1 296 ? -21.766 2.362 0.636 1.00 90.06 296 ASN A CA 1
ATOM 2428 C C . ASN A 1 296 ? -22.289 3.199 1.815 1.00 90.06 296 ASN A C 1
ATOM 2430 O O . ASN A 1 296 ? -21.895 3.001 2.964 1.00 90.06 296 ASN A O 1
ATOM 2434 N N . GLU A 1 297 ? -23.207 4.122 1.528 1.00 88.44 297 GLU A N 1
ATOM 2435 C CA . GLU A 1 297 ? -23.829 4.984 2.540 1.00 88.44 297 GLU A CA 1
ATOM 2436 C C . GLU A 1 297 ? -24.536 4.172 3.645 1.00 88.44 297 GLU A C 1
ATOM 2438 O O . GLU A 1 297 ? -24.325 4.434 4.825 1.00 88.44 297 GLU A O 1
ATOM 2443 N N . LYS A 1 298 ? -25.268 3.100 3.311 1.00 86.06 298 LYS A N 1
ATOM 2444 C CA . LYS A 1 298 ? -25.912 2.250 4.330 1.00 86.06 298 LYS A CA 1
ATOM 2445 C C . LYS A 1 298 ? -24.882 1.662 5.301 1.00 86.06 298 LYS A C 1
ATOM 2447 O O . LYS A 1 298 ? -25.059 1.746 6.505 1.00 86.06 298 LYS A O 1
ATOM 2452 N N . GLN A 1 299 ? -23.786 1.100 4.797 1.00 90.81 299 GLN A N 1
ATOM 2453 C CA . GLN A 1 299 ? -22.729 0.526 5.639 1.00 90.81 299 GLN A CA 1
ATOM 2454 C C . GLN A 1 299 ? -22.046 1.582 6.515 1.00 90.81 299 GLN A C 1
ATOM 2456 O O . GLN A 1 299 ? -21.729 1.300 7.668 1.00 90.81 299 GLN A O 1
ATOM 2461 N N . ALA A 1 300 ? -21.855 2.794 5.994 1.00 91.94 300 ALA A N 1
ATOM 2462 C CA . ALA A 1 300 ? -21.303 3.905 6.759 1.00 91.94 300 ALA A CA 1
ATOM 2463 C C . ALA A 1 300 ? -22.231 4.348 7.915 1.00 91.94 300 ALA A C 1
ATOM 2465 O O . ALA A 1 300 ? -21.727 4.652 8.994 1.00 91.94 300 ALA A O 1
ATOM 2466 N N . GLU A 1 301 ? -23.561 4.320 7.739 1.00 87.81 301 GLU A N 1
ATOM 2467 C CA . GLU A 1 301 ? -24.544 4.564 8.821 1.00 87.81 301 GLU A CA 1
ATOM 2468 C C . GLU A 1 301 ? -24.515 3.479 9.912 1.00 87.81 301 GLU A C 1
ATOM 2470 O O . GLU A 1 301 ? -24.810 3.737 11.080 1.00 87.81 301 GLU A O 1
ATOM 2475 N N . GLU A 1 302 ? -24.169 2.245 9.543 1.00 90.06 302 GLU A N 1
ATOM 2476 C CA . GLU A 1 302 ? -24.227 1.090 10.442 1.00 90.06 302 GLU A CA 1
ATOM 2477 C C . GLU A 1 302 ? -22.976 0.926 11.318 1.00 90.06 302 GLU A C 1
ATOM 2479 O O . GLU A 1 302 ? -22.999 0.122 12.256 1.00 90.06 302 GLU A O 1
ATOM 2484 N N . LEU A 1 303 ? -21.905 1.696 11.074 1.00 94.19 303 LEU A N 1
ATOM 2485 C CA . LEU A 1 303 ? -20.655 1.615 11.843 1.00 94.19 303 LEU A CA 1
ATOM 2486 C C . LEU A 1 303 ? -20.895 1.822 13.342 1.00 94.19 303 LEU A C 1
ATOM 2488 O O . LEU A 1 303 ? -20.463 1.014 14.164 1.00 94.19 303 LEU A O 1
ATOM 2492 N N . GLU A 1 304 ? -21.618 2.884 13.709 1.00 92.00 304 GLU A N 1
ATOM 2493 C CA . GLU A 1 304 ? -21.925 3.188 15.110 1.00 92.00 304 GLU A CA 1
ATOM 2494 C C . GLU A 1 304 ? -22.813 2.120 15.747 1.00 92.00 304 GLU A C 1
ATOM 2496 O O . GLU A 1 304 ? -22.521 1.668 16.855 1.00 92.00 304 GLU A O 1
ATOM 2501 N N . ARG A 1 305 ? -23.862 1.676 15.047 1.00 90.31 305 ARG A N 1
ATOM 2502 C CA . ARG A 1 305 ? -24.791 0.667 15.574 1.00 90.31 305 ARG A CA 1
ATOM 2503 C C . ARG A 1 305 ? -24.097 -0.666 15.829 1.00 90.31 305 ARG A C 1
ATOM 2505 O O . ARG A 1 305 ? -24.360 -1.312 16.838 1.00 90.31 305 ARG A O 1
ATOM 2512 N N . ASN A 1 306 ? -23.174 -1.040 14.948 1.00 93.69 306 ASN A N 1
ATOM 2513 C CA . ASN A 1 306 ? -22.360 -2.240 15.091 1.00 93.69 306 ASN A CA 1
ATOM 2514 C C . ASN A 1 306 ? -21.154 -2.036 16.029 1.00 93.69 306 ASN A C 1
ATOM 2516 O O . ASN A 1 306 ? -20.357 -2.962 16.206 1.00 93.69 306 ASN A O 1
ATOM 2520 N N . ASN A 1 307 ? -21.020 -0.859 16.652 1.00 95.56 307 ASN A N 1
ATOM 2521 C CA . ASN A 1 307 ? -19.922 -0.470 17.533 1.00 95.56 307 ASN A CA 1
ATOM 2522 C C . ASN A 1 307 ? -18.530 -0.682 16.907 1.00 95.56 307 ASN A C 1
ATOM 2524 O O . ASN A 1 307 ? -17.616 -1.161 17.573 1.00 95.56 307 ASN A O 1
ATOM 2528 N N . ILE A 1 308 ? -18.378 -0.373 15.618 1.00 97.94 308 ILE A N 1
ATOM 2529 C CA . ILE A 1 308 ? -17.097 -0.472 14.910 1.00 97.94 308 ILE A CA 1
ATOM 2530 C C . ILE A 1 308 ? -16.194 0.675 15.343 1.00 97.94 308 ILE A C 1
ATOM 2532 O O . ILE A 1 308 ? -16.590 1.831 15.309 1.00 97.94 308 ILE A O 1
ATOM 2536 N N . ASP A 1 309 ? -14.974 0.372 15.763 1.00 98.62 309 ASP A N 1
ATOM 2537 C CA . ASP A 1 309 ? -14.029 1.384 16.232 1.00 98.62 309 ASP A CA 1
ATOM 2538 C C . ASP A 1 309 ? -13.206 1.967 15.083 1.00 98.62 309 ASP A C 1
ATOM 2540 O O . ASP A 1 309 ? -12.968 3.178 15.019 1.00 98.62 309 ASP A O 1
ATOM 2544 N N . VAL A 1 310 ? -12.815 1.102 14.147 1.00 98.69 310 VAL A N 1
ATOM 2545 C CA . VAL A 1 310 ? -12.059 1.464 12.952 1.00 98.69 310 VAL A CA 1
ATOM 2546 C C . VAL A 1 310 ? -12.361 0.501 11.806 1.00 98.69 310 VAL A C 1
ATOM 2548 O O . VAL A 1 310 ? -12.519 -0.701 12.008 1.00 98.69 310 VAL A O 1
ATOM 2551 N N . VAL A 1 311 ? -12.424 1.045 10.596 1.00 98.62 311 VAL A N 1
ATOM 2552 C CA . VAL A 1 311 ? -12.445 0.320 9.330 1.00 98.62 311 VAL A CA 1
ATOM 2553 C C . VAL A 1 311 ? -11.081 0.483 8.664 1.00 98.62 311 VAL A C 1
ATOM 2555 O O . VAL A 1 311 ? -10.617 1.607 8.452 1.00 98.62 311 VAL A O 1
ATOM 2558 N N . LEU A 1 312 ? -10.452 -0.638 8.325 1.00 98.44 312 LEU A N 1
ATOM 2559 C CA . LEU A 1 312 ? -9.183 -0.711 7.602 1.00 98.44 312 LEU A CA 1
ATOM 2560 C C . LEU A 1 312 ? -9.373 -1.421 6.260 1.00 98.44 312 LEU A C 1
ATOM 2562 O O . LEU A 1 312 ? -10.439 -1.953 5.946 1.00 98.44 312 LEU A O 1
ATOM 2566 N N . THR A 1 313 ? -8.334 -1.407 5.434 1.00 97.00 313 THR A N 1
ATOM 2567 C CA . THR A 1 313 ? -8.326 -2.155 4.175 1.00 97.00 313 THR A CA 1
ATOM 2568 C C . THR A 1 313 ? -8.203 -3.658 4.432 1.00 97.00 313 THR A C 1
ATOM 2570 O O . THR A 1 313 ? -7.591 -4.072 5.412 1.00 97.00 313 THR A O 1
ATOM 2573 N N . THR A 1 314 ? -8.744 -4.500 3.552 1.00 96.00 314 THR A N 1
ATOM 2574 C CA . THR A 1 314 ? -8.498 -5.948 3.602 1.00 96.00 314 THR A CA 1
ATOM 2575 C C . THR A 1 314 ? -6.987 -6.219 3.642 1.00 96.00 314 THR A C 1
ATOM 2577 O O . THR A 1 314 ? -6.263 -5.733 2.762 1.00 96.00 314 THR A O 1
ATOM 2580 N N . PRO A 1 315 ? -6.488 -6.985 4.630 1.00 95.62 315 PRO A N 1
ATOM 2581 C CA . PRO A 1 315 ? -5.056 -7.192 4.801 1.00 95.62 315 PRO A CA 1
ATOM 2582 C C . PRO A 1 315 ? -4.386 -7.870 3.618 1.00 95.62 315 PRO A C 1
ATOM 2584 O O . PRO A 1 315 ? -4.944 -8.760 2.973 1.00 95.62 315 PRO A O 1
ATOM 2587 N N . ARG A 1 316 ? -3.141 -7.467 3.371 1.00 94.81 316 ARG A N 1
ATOM 2588 C CA . ARG A 1 316 ? -2.257 -8.116 2.408 1.00 94.81 316 ARG A CA 1
ATOM 2589 C C . ARG A 1 316 ? -1.445 -9.208 3.083 1.00 94.81 316 ARG A C 1
ATOM 2591 O O . ARG A 1 316 ? -0.892 -8.991 4.159 1.00 94.81 316 ARG A O 1
ATOM 2598 N N . LEU A 1 317 ? -1.334 -10.342 2.399 1.00 94.50 317 LEU A N 1
ATOM 2599 C CA . LEU A 1 317 ? -0.466 -11.456 2.746 1.00 94.50 317 LEU A CA 1
ATOM 2600 C C . LEU A 1 317 ? 0.907 -11.301 2.075 1.00 94.50 317 LEU A C 1
ATOM 2602 O O . LEU A 1 317 ? 1.006 -11.268 0.847 1.00 94.50 317 LEU A O 1
ATOM 2606 N N . VAL A 1 318 ? 1.970 -11.272 2.880 1.00 92.38 318 VAL A N 1
ATOM 2607 C CA . VAL A 1 318 ? 3.369 -11.118 2.452 1.00 92.38 318 VAL A CA 1
ATOM 2608 C C . VAL A 1 318 ? 4.220 -12.291 2.943 1.00 92.38 318 VAL A C 1
ATOM 2610 O O . VAL A 1 318 ? 4.580 -12.401 4.108 1.00 92.38 318 VAL A O 1
ATOM 2613 N N . LEU A 1 319 ? 4.564 -13.207 2.036 1.00 88.75 319 LEU A N 1
ATOM 2614 C CA . LEU A 1 319 ? 5.120 -14.527 2.390 1.00 88.75 319 LEU A CA 1
ATOM 2615 C C . LEU A 1 319 ? 6.579 -14.539 2.864 1.00 88.75 319 LEU A C 1
ATOM 2617 O O . LEU A 1 319 ? 7.078 -15.591 3.268 1.00 88.75 319 LEU A O 1
ATOM 2621 N N . ASN A 1 320 ? 7.279 -13.413 2.754 1.00 87.44 320 ASN A N 1
ATOM 2622 C CA . ASN A 1 320 ? 8.665 -13.278 3.203 1.00 87.44 320 ASN A CA 1
ATOM 2623 C C . ASN A 1 320 ? 8.790 -12.416 4.471 1.00 87.44 320 ASN A C 1
ATOM 2625 O O . ASN A 1 320 ? 9.906 -12.173 4.913 1.00 87.44 320 ASN A O 1
ATOM 2629 N N . GLY A 1 321 ? 7.670 -11.972 5.049 1.00 92.25 321 GLY A N 1
ATOM 2630 C CA . GLY A 1 321 ? 7.653 -11.028 6.164 1.00 92.25 321 GLY A CA 1
ATOM 2631 C C . GLY A 1 321 ? 7.360 -9.594 5.715 1.00 92.25 321 GLY A C 1
ATOM 2632 O O . GLY A 1 321 ? 7.647 -9.211 4.577 1.00 92.25 321 GLY A O 1
ATOM 2633 N N . ILE A 1 322 ? 6.785 -8.791 6.610 1.00 95.62 322 ILE A N 1
ATOM 2634 C CA . ILE A 1 322 ? 6.451 -7.381 6.345 1.00 95.62 322 ILE A CA 1
ATOM 2635 C C . ILE A 1 322 ? 7.717 -6.540 6.163 1.00 95.62 322 ILE A C 1
ATOM 2637 O O . ILE A 1 322 ? 7.753 -5.711 5.255 1.00 95.62 322 ILE A O 1
ATOM 2641 N N . LYS A 1 323 ? 8.767 -6.773 6.965 1.00 95.69 323 LYS A N 1
ATOM 2642 C CA . LYS A 1 323 ? 10.061 -6.090 6.799 1.00 95.69 323 LYS A CA 1
ATOM 2643 C C . LYS A 1 323 ? 10.647 -6.348 5.411 1.00 95.69 323 LYS A C 1
ATOM 2645 O O . LYS A 1 323 ? 11.002 -5.408 4.710 1.00 95.69 323 LYS A O 1
ATOM 2650 N N . GLU A 1 324 ? 10.713 -7.611 4.997 1.00 92.88 324 GLU A N 1
ATOM 2651 C CA . GLU A 1 324 ? 11.275 -7.970 3.692 1.00 92.88 324 GLU A CA 1
ATOM 2652 C C . GLU A 1 324 ? 10.442 -7.388 2.545 1.00 92.88 324 GLU A C 1
ATOM 2654 O O . GLU A 1 324 ? 10.999 -6.871 1.579 1.00 92.88 324 GLU A O 1
ATOM 2659 N N . MET A 1 325 ? 9.107 -7.404 2.658 1.00 92.31 325 MET A N 1
ATOM 2660 C CA . MET A 1 325 ? 8.239 -6.726 1.690 1.00 92.31 325 MET A CA 1
ATOM 2661 C C . MET A 1 325 ? 8.561 -5.233 1.610 1.00 92.31 325 MET A C 1
ATOM 2663 O O . MET A 1 325 ? 8.746 -4.710 0.517 1.00 92.31 325 MET A O 1
ATOM 2667 N N . PHE A 1 326 ? 8.705 -4.553 2.747 1.00 93.44 326 PHE A N 1
ATOM 2668 C CA . PHE A 1 326 ? 9.038 -3.133 2.762 1.00 93.44 326 PHE A CA 1
ATOM 2669 C C . PHE A 1 326 ? 10.356 -2.843 2.038 1.00 93.44 326 PHE A C 1
ATOM 2671 O O . PHE A 1 326 ? 10.405 -1.959 1.188 1.00 93.44 326 PHE A O 1
ATOM 2678 N N . LEU A 1 327 ? 11.404 -3.618 2.314 1.00 91.69 327 LEU A N 1
ATOM 2679 C CA . LEU A 1 327 ? 12.729 -3.426 1.717 1.00 91.69 327 LEU A CA 1
ATOM 2680 C C . LEU A 1 327 ? 12.789 -3.790 0.227 1.00 91.69 327 LEU A C 1
ATOM 2682 O O . LEU A 1 327 ? 13.627 -3.260 -0.502 1.00 91.69 327 LEU A O 1
ATOM 2686 N N . SER A 1 328 ? 11.928 -4.704 -0.226 1.00 85.81 328 SER A N 1
ATOM 2687 C CA . SER A 1 328 ? 11.929 -5.193 -1.609 1.00 85.81 328 SER A CA 1
ATOM 2688 C C . SER A 1 328 ? 10.984 -4.428 -2.537 1.00 85.81 328 SER A C 1
ATOM 2690 O O . SER A 1 328 ? 11.326 -4.227 -3.705 1.00 85.81 328 SER A O 1
ATOM 2692 N N . ASP A 1 329 ? 9.835 -3.976 -2.029 1.00 85.19 329 ASP A N 1
ATOM 2693 C CA . ASP A 1 329 ? 8.763 -3.384 -2.839 1.00 85.19 329 ASP A CA 1
ATOM 2694 C C . ASP A 1 329 ? 8.732 -1.848 -2.783 1.00 85.19 329 ASP A C 1
ATOM 2696 O O . ASP A 1 329 ? 8.046 -1.206 -3.586 1.00 85.19 329 ASP A O 1
ATOM 2700 N N . THR A 1 330 ? 9.487 -1.231 -1.872 1.00 85.81 330 THR A N 1
ATOM 2701 C CA . THR A 1 330 ? 9.641 0.227 -1.805 1.00 85.81 330 THR A CA 1
ATOM 2702 C C . THR A 1 330 ? 11.012 0.662 -2.343 1.00 85.81 330 THR A C 1
ATOM 2704 O O . THR A 1 330 ? 11.966 -0.114 -2.339 1.00 85.81 330 THR A O 1
ATOM 2707 N N . PRO A 1 331 ? 11.161 1.910 -2.827 1.00 83.44 331 PRO A N 1
ATOM 2708 C CA . PRO A 1 331 ? 12.460 2.410 -3.276 1.00 83.44 331 PRO A CA 1
ATOM 2709 C C . PRO A 1 331 ? 13.421 2.726 -2.115 1.00 83.44 331 PRO A C 1
ATOM 2711 O O . PRO A 1 331 ? 14.571 3.089 -2.375 1.00 83.44 331 PRO A O 1
ATOM 2714 N N . VAL A 1 332 ? 12.968 2.625 -0.859 1.00 81.31 332 VAL A N 1
ATOM 2715 C CA . VAL A 1 332 ? 13.775 2.969 0.317 1.00 81.31 332 VAL A CA 1
ATOM 2716 C C . VAL A 1 332 ? 14.675 1.815 0.754 1.00 81.31 332 VAL A C 1
ATOM 2718 O O . VAL A 1 332 ? 14.572 0.701 0.245 1.00 81.31 332 VAL A O 1
ATOM 2721 N N . LYS A 1 333 ? 15.625 2.100 1.649 1.00 84.56 333 LYS A N 1
ATOM 2722 C CA . LYS A 1 333 ? 16.656 1.153 2.088 1.00 84.56 333 LYS A CA 1
ATOM 2723 C C . LYS A 1 333 ? 16.533 0.869 3.588 1.00 84.56 333 LYS A C 1
ATOM 2725 O O . LYS A 1 333 ? 15.667 1.418 4.268 1.00 84.56 333 LYS A O 1
ATOM 2730 N N . GLU A 1 334 ? 17.403 -0.019 4.071 1.00 93.06 334 GLU A N 1
ATOM 2731 C CA . GLU A 1 334 ? 17.474 -0.455 5.474 1.00 93.06 334 GLU A CA 1
ATOM 2732 C C . GLU A 1 334 ? 17.547 0.730 6.451 1.00 93.06 334 GLU A C 1
ATOM 2734 O O . GLU A 1 334 ? 16.902 0.705 7.494 1.00 93.06 334 GLU A O 1
ATOM 2739 N N . ASP A 1 335 ? 18.238 1.808 6.070 1.00 93.12 335 ASP A N 1
ATOM 2740 C CA . ASP A 1 335 ? 18.394 3.027 6.869 1.00 93.12 335 ASP A CA 1
ATOM 2741 C C . ASP A 1 335 ? 17.054 3.677 7.262 1.00 93.12 335 ASP A C 1
ATOM 2743 O O . ASP A 1 335 ? 16.890 4.147 8.387 1.00 93.12 335 ASP A O 1
ATOM 2747 N N . VAL A 1 336 ? 16.062 3.662 6.365 1.00 95.00 336 VAL A N 1
ATOM 2748 C CA . VAL A 1 336 ? 14.717 4.188 6.645 1.00 95.00 336 VAL A CA 1
ATOM 2749 C C . VAL A 1 336 ? 13.986 3.305 7.653 1.00 95.00 336 VAL A C 1
ATOM 2751 O O . VAL A 1 336 ? 13.312 3.821 8.546 1.00 95.00 336 VAL A O 1
ATOM 2754 N N . PHE A 1 337 ? 14.129 1.983 7.539 1.00 96.31 337 PHE A N 1
ATOM 2755 C CA . PHE A 1 337 ? 13.525 1.043 8.482 1.00 96.31 337 PHE A CA 1
ATOM 2756 C C . PHE A 1 337 ? 14.166 1.159 9.873 1.00 96.31 337 PHE A C 1
ATOM 2758 O O . PHE A 1 337 ? 13.460 1.170 10.881 1.00 96.31 337 PHE A O 1
ATOM 2765 N N . GLU A 1 338 ? 15.490 1.304 9.939 1.00 96.69 338 GLU A N 1
ATOM 2766 C CA . GLU A 1 338 ? 16.223 1.529 11.188 1.00 96.69 338 GLU A CA 1
ATOM 2767 C C . GLU A 1 338 ? 15.822 2.849 11.853 1.00 96.69 338 GLU A C 1
ATOM 2769 O O . GLU A 1 338 ? 15.513 2.854 13.046 1.00 96.69 338 GLU A O 1
ATOM 2774 N N . ASN A 1 339 ? 15.751 3.952 11.095 1.00 97.31 339 ASN A N 1
ATOM 2775 C CA . ASN A 1 339 ? 15.287 5.235 11.628 1.00 97.31 339 ASN A CA 1
ATOM 2776 C C . ASN A 1 339 ? 13.852 5.113 12.172 1.00 97.31 339 ASN A C 1
ATOM 2778 O O . ASN A 1 339 ? 13.590 5.511 13.304 1.00 97.31 339 ASN A O 1
ATOM 2782 N N . MET A 1 340 ? 12.945 4.463 11.432 1.00 98.00 340 MET A N 1
ATOM 2783 C CA . MET A 1 340 ? 11.574 4.203 11.888 1.00 98.00 340 MET A CA 1
ATOM 2784 C C . MET A 1 340 ? 11.536 3.429 13.214 1.00 98.00 340 MET A C 1
ATOM 2786 O O . MET A 1 340 ? 10.803 3.815 14.123 1.00 98.00 340 MET A O 1
ATOM 2790 N N . MET A 1 341 ? 12.317 2.353 13.347 1.00 98.38 341 MET A N 1
ATOM 2791 C CA . MET A 1 341 ? 12.353 1.539 14.568 1.00 98.38 341 MET A CA 1
ATOM 2792 C C . MET A 1 341 ? 12.952 2.293 15.761 1.00 98.38 341 MET A C 1
ATOM 2794 O O . MET A 1 341 ? 12.436 2.172 16.873 1.00 98.38 341 MET A O 1
ATOM 2798 N N . ASN A 1 342 ? 13.996 3.094 15.536 1.00 98.06 342 ASN A N 1
ATOM 2799 C CA . ASN A 1 342 ? 14.606 3.925 16.574 1.00 98.06 342 ASN A CA 1
ATOM 2800 C C . ASN A 1 342 ? 13.635 5.019 17.040 1.00 98.06 342 ASN A C 1
ATOM 2802 O O . ASN A 1 342 ? 13.366 5.133 18.233 1.00 98.06 342 ASN A O 1
ATOM 2806 N N . SER A 1 343 ? 13.019 5.750 16.107 1.00 98.62 343 SER A N 1
ATOM 2807 C CA . SER A 1 343 ? 12.008 6.763 16.422 1.00 98.62 343 SER A CA 1
ATOM 2808 C C . SER A 1 343 ? 10.772 6.172 17.104 1.00 98.62 343 SER A C 1
ATOM 2810 O O . SER A 1 343 ? 10.211 6.794 18.003 1.00 98.62 343 SER A O 1
ATOM 2812 N N . LEU A 1 344 ? 10.353 4.960 16.726 1.00 98.69 344 LEU A N 1
ATOM 2813 C CA . LEU A 1 344 ? 9.288 4.236 17.420 1.00 98.69 344 LEU A CA 1
ATOM 2814 C C . LEU A 1 344 ? 9.673 3.952 18.876 1.00 98.69 344 LEU A C 1
ATOM 2816 O O . LEU A 1 344 ? 8.865 4.173 19.775 1.00 98.69 344 LEU A O 1
ATOM 2820 N N . GLN A 1 345 ? 10.891 3.466 19.120 1.00 98.44 345 GLN A N 1
ATOM 2821 C CA . GLN A 1 345 ? 11.366 3.186 20.472 1.00 98.44 345 GLN A CA 1
ATOM 2822 C C . GLN A 1 345 ? 11.440 4.462 21.321 1.00 98.44 345 GLN A C 1
ATOM 2824 O O . GLN A 1 345 ? 10.982 4.451 22.464 1.00 98.44 345 GLN A O 1
ATOM 2829 N N . ASP A 1 346 ? 11.956 5.552 20.754 1.00 98.25 346 ASP A N 1
ATOM 2830 C CA . ASP A 1 346 ? 12.119 6.831 21.449 1.00 98.25 346 ASP A CA 1
ATOM 2831 C C . ASP A 1 346 ? 10.772 7.467 21.821 1.00 98.25 346 ASP A C 1
ATOM 2833 O O . ASP A 1 346 ? 10.630 8.027 22.909 1.00 98.25 346 ASP A O 1
ATOM 2837 N N . MET A 1 347 ? 9.770 7.360 20.942 1.00 98.56 347 MET A N 1
ATOM 2838 C CA . MET A 1 347 ? 8.492 8.064 21.103 1.00 98.56 347 MET A CA 1
ATOM 2839 C C . MET A 1 347 ? 7.371 7.206 21.703 1.00 98.56 347 MET A C 1
ATOM 2841 O O . MET A 1 347 ? 6.502 7.739 22.392 1.00 98.56 347 MET A O 1
ATOM 2845 N N . ALA A 1 348 ? 7.377 5.889 21.471 1.00 97.56 348 ALA A N 1
ATOM 2846 C CA . ALA A 1 348 ? 6.337 4.962 21.937 1.00 97.56 348 ALA A CA 1
ATOM 2847 C C . ALA A 1 348 ? 6.834 3.940 22.980 1.00 97.56 348 ALA A C 1
ATOM 2849 O O . ALA A 1 348 ? 6.032 3.201 23.558 1.00 97.56 348 ALA A O 1
ATOM 2850 N N . GLY A 1 349 ? 8.141 3.907 23.257 1.00 97.50 349 GLY A N 1
ATOM 2851 C CA . GLY A 1 349 ? 8.753 3.075 24.290 1.00 97.50 349 GLY A CA 1
ATOM 2852 C C . GLY A 1 349 ? 9.024 1.623 23.879 1.00 97.50 349 GLY A C 1
ATOM 2853 O O . GLY A 1 349 ? 8.578 1.119 22.845 1.00 97.50 349 GLY A O 1
ATOM 2854 N N . ASN A 1 350 ? 9.753 0.913 24.747 1.00 96.94 350 ASN A N 1
ATOM 2855 C CA . ASN A 1 350 ? 10.248 -0.446 24.483 1.00 96.94 350 ASN A CA 1
ATOM 2856 C C . ASN A 1 350 ? 9.136 -1.474 24.238 1.00 96.94 350 ASN A C 1
ATOM 2858 O O . ASN A 1 350 ? 9.314 -2.374 23.423 1.00 96.94 350 ASN A O 1
ATOM 2862 N N . THR A 1 351 ? 7.977 -1.334 24.890 1.00 97.19 351 THR A N 1
ATOM 2863 C CA . THR A 1 351 ? 6.836 -2.242 24.684 1.00 97.19 351 THR A CA 1
ATOM 2864 C C . THR A 1 351 ? 6.382 -2.244 23.224 1.00 97.19 351 THR A C 1
ATOM 2866 O O . THR A 1 351 ? 6.176 -3.311 22.641 1.00 97.19 351 THR A O 1
ATOM 2869 N N . TYR A 1 352 ? 6.275 -1.057 22.619 1.00 96.94 352 TYR A N 1
ATOM 2870 C CA . TYR A 1 352 ? 5.919 -0.902 21.211 1.00 96.94 352 TYR A CA 1
ATOM 2871 C C . TYR A 1 352 ? 7.029 -1.425 20.300 1.00 96.94 352 TYR A C 1
ATOM 2873 O O . TYR A 1 352 ? 6.756 -2.201 19.386 1.00 96.94 352 TYR A O 1
ATOM 2881 N N . ALA A 1 353 ? 8.283 -1.059 20.575 1.00 97.56 353 ALA A N 1
ATOM 2882 C CA . ALA A 1 353 ? 9.427 -1.483 19.770 1.00 97.56 353 ALA A CA 1
ATOM 2883 C C . ALA A 1 353 ? 9.606 -3.014 19.751 1.00 97.56 353 ALA A C 1
ATOM 2885 O O . ALA A 1 353 ? 9.853 -3.602 18.697 1.00 97.56 353 ALA A O 1
ATOM 2886 N N . ASP A 1 354 ? 9.434 -3.689 20.890 1.00 98.00 354 ASP A N 1
ATOM 2887 C CA . ASP A 1 354 ? 9.544 -5.147 20.969 1.00 98.00 354 ASP A CA 1
ATOM 2888 C C . ASP A 1 354 ? 8.365 -5.861 20.307 1.00 98.00 354 ASP A C 1
ATOM 2890 O O . ASP A 1 354 ? 8.551 -6.924 19.707 1.00 98.00 354 ASP A O 1
ATOM 2894 N N . TYR A 1 355 ? 7.157 -5.294 20.386 1.00 98.44 355 TYR A N 1
ATOM 2895 C CA . TYR A 1 355 ? 6.022 -5.785 19.606 1.00 98.44 355 TYR A CA 1
ATOM 2896 C C . TYR A 1 355 ? 6.290 -5.644 18.105 1.00 98.44 355 TYR A C 1
ATOM 2898 O O . TYR A 1 355 ? 6.129 -6.616 17.368 1.00 98.44 355 TYR A O 1
ATOM 2906 N N . ALA A 1 356 ? 6.773 -4.479 17.669 1.00 98.38 356 ALA A N 1
ATOM 2907 C CA . ALA A 1 356 ? 7.054 -4.177 16.271 1.00 98.38 356 ALA A CA 1
ATOM 2908 C C . ALA A 1 356 ? 8.069 -5.137 15.641 1.00 98.38 356 ALA A C 1
ATOM 2910 O O . ALA A 1 356 ? 7.837 -5.601 14.529 1.00 98.38 356 ALA A O 1
ATOM 2911 N N . LYS A 1 357 ? 9.135 -5.518 16.364 1.00 96.56 357 LYS A N 1
ATOM 2912 C CA . LYS A 1 357 ? 10.098 -6.538 15.899 1.00 96.56 357 LYS A CA 1
ATOM 2913 C C . LYS A 1 357 ? 9.393 -7.839 15.500 1.00 96.56 357 LYS A C 1
ATOM 2915 O O . LYS A 1 357 ? 9.572 -8.317 14.390 1.00 96.56 357 LYS A O 1
ATOM 2920 N N . ARG A 1 358 ? 8.536 -8.373 16.379 1.00 96.25 358 ARG A N 1
ATOM 2921 C CA . ARG A 1 358 ? 7.781 -9.613 16.112 1.00 96.25 358 ARG A CA 1
ATOM 2922 C C . ARG A 1 358 ? 6.717 -9.425 15.037 1.00 96.25 358 ARG A C 1
ATOM 2924 O O . ARG A 1 358 ? 6.470 -10.338 14.256 1.00 96.25 358 ARG A O 1
ATOM 2931 N N . TYR A 1 359 ? 6.064 -8.267 15.029 1.00 98.06 359 TYR A N 1
ATOM 2932 C CA . TYR A 1 359 ? 5.028 -7.945 14.060 1.00 98.06 359 TYR A CA 1
ATOM 2933 C C . TYR A 1 359 ? 5.594 -7.885 12.640 1.00 98.06 359 TYR A C 1
ATOM 2935 O O . TYR A 1 359 ? 5.023 -8.497 11.744 1.00 98.06 359 TYR A O 1
ATOM 2943 N N . PHE A 1 360 ? 6.739 -7.225 12.435 1.00 97.44 360 PHE A N 1
ATOM 2944 C CA . PHE A 1 360 ? 7.331 -7.061 11.107 1.00 97.44 360 PHE A CA 1
ATOM 2945 C C . PHE A 1 360 ? 7.939 -8.344 10.515 1.00 97.44 360 PHE A C 1
ATOM 2947 O O . PHE A 1 360 ? 8.119 -8.413 9.298 1.00 97.44 360 PHE A O 1
ATOM 2954 N N . ASP A 1 361 ? 8.154 -9.377 11.333 1.00 95.31 361 ASP A N 1
ATOM 2955 C CA . ASP A 1 361 ? 8.445 -10.745 10.877 1.00 95.31 361 ASP A CA 1
ATOM 2956 C C . ASP A 1 361 ? 7.174 -11.517 10.453 1.00 95.31 361 ASP A C 1
ATOM 2958 O O . ASP A 1 361 ? 7.251 -12.600 9.871 1.00 95.31 361 ASP A O 1
ATOM 2962 N N . GLY A 1 362 ? 5.990 -10.974 10.749 1.00 95.38 362 GLY A N 1
ATOM 2963 C CA . GLY A 1 362 ? 4.688 -11.543 10.414 1.00 95.38 362 GLY A CA 1
ATOM 2964 C C . GLY A 1 362 ? 4.308 -11.403 8.939 1.00 95.38 362 GLY A C 1
ATOM 2965 O O . GLY A 1 362 ? 5.024 -10.809 8.137 1.00 95.38 362 GLY A O 1
ATOM 2966 N N . PHE A 1 363 ? 3.148 -11.957 8.575 1.00 94.94 363 PHE A N 1
ATOM 2967 C CA . PHE A 1 363 ? 2.738 -12.112 7.172 1.00 94.94 363 PHE A CA 1
ATOM 2968 C C . PHE A 1 363 ? 1.536 -11.263 6.760 1.00 94.94 363 PHE A C 1
ATOM 2970 O O . PHE A 1 363 ? 1.207 -11.254 5.579 1.00 94.94 363 PHE A O 1
ATOM 2977 N N . PHE A 1 364 ? 0.872 -10.568 7.685 1.00 96.69 364 PHE A N 1
ATOM 2978 C CA . PHE A 1 364 ? -0.341 -9.805 7.390 1.00 96.69 364 PHE A CA 1
ATOM 2979 C C . PHE A 1 364 ? -0.214 -8.356 7.831 1.00 96.69 364 PHE A C 1
ATOM 2981 O O . PHE A 1 364 ? 0.151 -8.095 8.974 1.00 96.69 364 PHE A O 1
ATOM 2988 N N . TYR A 1 365 ? -0.564 -7.429 6.939 1.00 97.00 365 TYR A N 1
ATOM 2989 C CA . TYR A 1 365 ? -0.607 -6.001 7.246 1.00 97.00 365 TYR A CA 1
ATOM 2990 C C . TYR A 1 365 ? -1.735 -5.286 6.494 1.00 97.00 365 TYR A C 1
ATOM 2992 O O . TYR A 1 365 ? -2.157 -5.718 5.419 1.00 97.00 365 TYR A O 1
ATOM 3000 N N . TYR A 1 366 ? -2.197 -4.175 7.057 1.00 97.44 366 TYR A N 1
ATOM 3001 C CA . TYR A 1 366 ? -3.139 -3.230 6.471 1.00 97.44 366 TYR A CA 1
ATOM 3002 C C . TYR A 1 366 ? -2.397 -2.263 5.532 1.00 97.44 366 TYR A C 1
ATOM 3004 O O . TYR A 1 366 ? -1.601 -1.447 6.004 1.00 97.44 366 TYR A O 1
ATOM 3012 N N . PRO A 1 367 ? -2.601 -2.329 4.205 1.00 94.19 367 PRO A N 1
ATOM 3013 C CA . PRO A 1 367 ? -1.865 -1.485 3.267 1.00 94.19 367 PRO A CA 1
ATOM 3014 C C . PRO A 1 367 ? -2.406 -0.060 3.109 1.00 94.19 367 PRO A C 1
ATOM 3016 O O . PRO A 1 367 ? -3.586 0.220 3.335 1.00 94.19 367 PRO A O 1
ATOM 3019 N N . ASN A 1 368 ? -1.556 0.790 2.519 1.00 92.94 368 ASN A N 1
ATOM 3020 C CA . ASN A 1 368 ? -1.873 2.115 1.994 1.00 92.94 368 ASN A CA 1
ATOM 3021 C C . ASN A 1 368 ? -2.271 3.163 3.045 1.00 92.94 368 ASN A C 1
ATOM 3023 O O . ASN A 1 368 ? -2.982 4.075 2.659 1.00 92.94 368 ASN A O 1
ATOM 3027 N N . ASN A 1 369 ? -1.920 3.055 4.332 1.00 95.00 369 ASN A N 1
ATOM 3028 C CA . ASN A 1 369 ? -2.249 4.069 5.363 1.00 95.00 369 ASN A CA 1
ATOM 3029 C C . ASN A 1 369 ? -3.694 4.644 5.315 1.00 95.00 369 ASN A C 1
ATOM 3031 O O . ASN A 1 369 ? -3.928 5.799 5.672 1.00 95.00 369 ASN A O 1
ATOM 3035 N N . MET A 1 370 ? -4.663 3.838 4.861 1.00 98.06 370 MET A N 1
ATOM 3036 C CA . MET A 1 370 ? -6.073 4.203 4.717 1.00 98.06 370 MET A CA 1
ATOM 3037 C C . MET A 1 370 ? -6.848 3.695 5.928 1.00 98.06 370 MET A C 1
ATOM 3039 O O . MET A 1 370 ? -6.749 2.516 6.273 1.00 98.06 370 MET A O 1
ATOM 3043 N N . LEU A 1 371 ? -7.667 4.557 6.529 1.00 98.62 371 LEU A N 1
ATOM 3044 C CA . LEU A 1 371 ? -8.524 4.194 7.657 1.00 98.62 371 LEU A CA 1
ATOM 3045 C C . LEU A 1 371 ? -9.792 5.049 7.713 1.00 98.62 371 LEU A C 1
ATOM 3047 O O . LEU A 1 371 ? -9.824 6.161 7.184 1.00 98.62 371 LEU A O 1
ATOM 3051 N N . ILE A 1 372 ? -10.805 4.548 8.415 1.00 98.56 372 ILE A N 1
ATOM 3052 C CA . ILE A 1 372 ? -11.954 5.313 8.913 1.00 98.56 372 ILE A CA 1
ATOM 3053 C C . ILE A 1 372 ? -12.121 4.933 10.378 1.00 98.56 372 ILE A C 1
ATOM 3055 O O . ILE A 1 372 ? -12.407 3.781 10.666 1.00 98.56 372 ILE A O 1
ATOM 3059 N N . ALA A 1 373 ? -11.933 5.853 11.313 1.00 98.69 373 ALA A N 1
ATOM 3060 C CA . ALA A 1 373 ? -11.964 5.555 12.744 1.00 98.69 373 ALA A CA 1
ATOM 3061 C C . ALA A 1 373 ? -12.872 6.525 13.488 1.00 98.69 373 ALA A C 1
ATOM 3063 O O . ALA A 1 373 ? -13.066 7.660 13.044 1.00 98.69 373 ALA A O 1
ATOM 3064 N N . LYS A 1 374 ? -13.391 6.102 14.648 1.00 98.56 374 LYS A N 1
ATOM 3065 C CA . LYS A 1 374 ? -14.051 7.031 15.576 1.00 98.56 374 LYS A CA 1
ATOM 3066 C C . LYS A 1 374 ? -13.118 8.209 15.856 1.00 98.56 374 LYS A C 1
ATOM 3068 O O . LYS A 1 374 ? -11.918 8.000 16.024 1.00 98.56 374 LYS A O 1
ATOM 3073 N N . GLU A 1 375 ? -13.643 9.429 15.960 1.00 97.62 375 GLU A N 1
ATOM 3074 C CA . GLU A 1 375 ? -12.810 10.640 16.073 1.00 97.62 375 GLU A CA 1
ATOM 3075 C C . GLU A 1 375 ? -11.761 10.552 17.189 1.00 97.62 375 GLU A C 1
ATOM 3077 O O . GLU A 1 375 ? -10.600 10.887 16.965 1.00 97.62 375 GLU A O 1
ATOM 3082 N N . LYS A 1 376 ? -12.132 10.041 18.369 1.00 98.25 376 LYS A N 1
ATOM 3083 C CA . LYS A 1 376 ? -11.173 9.856 19.465 1.00 98.25 376 LYS A CA 1
ATOM 3084 C C . LYS A 1 376 ? -10.010 8.941 19.059 1.00 98.25 376 LYS A C 1
ATOM 3086 O O . LYS A 1 376 ? -8.862 9.287 19.302 1.00 98.25 376 LYS A O 1
ATOM 3091 N N . ILE A 1 377 ? -10.305 7.811 18.419 1.00 98.81 377 ILE A N 1
ATOM 3092 C CA . ILE A 1 377 ? -9.300 6.833 17.977 1.00 98.81 377 ILE A CA 1
ATOM 3093 C C . ILE A 1 377 ? -8.427 7.431 16.877 1.00 98.81 377 ILE A C 1
ATOM 3095 O O . ILE A 1 377 ? -7.212 7.281 16.916 1.00 98.81 377 ILE A O 1
ATOM 3099 N N . PHE A 1 378 ? -9.027 8.150 15.926 1.00 98.81 378 PHE A N 1
ATOM 3100 C CA . PHE A 1 378 ? -8.286 8.861 14.888 1.00 98.81 378 PHE A CA 1
ATOM 3101 C C . PHE A 1 378 ? -7.303 9.875 15.494 1.00 98.81 378 PHE A C 1
ATOM 3103 O O . PHE A 1 378 ? -6.148 9.939 15.084 1.00 98.81 378 PHE A O 1
ATOM 3110 N N . ASN A 1 379 ? -7.739 10.640 16.498 1.00 98.75 379 ASN A N 1
ATOM 3111 C CA . ASN A 1 379 ? -6.902 11.629 17.175 1.00 98.75 379 ASN A CA 1
ATOM 3112 C C . ASN A 1 379 ? -5.787 10.977 18.009 1.00 98.75 379 ASN A C 1
ATOM 3114 O O . ASN A 1 379 ? -4.655 11.457 17.969 1.00 98.75 379 ASN A O 1
ATOM 3118 N N . ASP A 1 380 ? -6.083 9.886 18.723 1.00 98.81 380 ASP A N 1
ATOM 3119 C CA . ASP A 1 380 ? -5.093 9.116 19.490 1.00 98.81 380 ASP A CA 1
ATOM 3120 C C . ASP A 1 380 ? -4.025 8.515 18.556 1.00 98.81 380 ASP A C 1
ATOM 3122 O O . ASP A 1 380 ? -2.825 8.627 18.819 1.00 98.81 380 ASP A O 1
ATOM 3126 N N . TYR A 1 381 ? -4.458 7.952 17.423 1.00 98.81 381 TYR A N 1
ATOM 3127 C CA . TYR A 1 381 ? -3.588 7.455 16.358 1.00 98.81 381 TYR A CA 1
ATOM 3128 C C . TYR A 1 381 ? -2.708 8.563 15.772 1.00 98.81 381 TYR A C 1
ATOM 3130 O O . TYR A 1 381 ? -1.491 8.400 15.698 1.00 98.81 381 TYR A O 1
ATOM 3138 N N . CYS A 1 382 ? -3.290 9.704 15.393 1.00 98.88 382 CYS A N 1
ATOM 3139 C CA . CYS A 1 382 ? -2.543 10.831 14.836 1.00 98.88 382 CYS A CA 1
ATOM 3140 C C . CYS A 1 382 ? -1.507 11.366 15.832 1.00 98.88 382 CYS A C 1
ATOM 3142 O O . CYS A 1 382 ? -0.349 11.573 15.468 1.00 98.88 382 CYS A O 1
ATOM 3144 N N . ASN A 1 383 ? -1.883 11.514 17.104 1.00 98.81 383 ASN A N 1
ATOM 3145 C CA . ASN A 1 383 ? -0.951 11.915 18.151 1.00 98.81 383 ASN A CA 1
ATOM 3146 C C . ASN A 1 383 ? 0.235 10.942 18.268 1.00 98.81 383 ASN A C 1
ATOM 3148 O O . ASN A 1 383 ? 1.382 11.376 18.364 1.00 98.81 383 ASN A O 1
ATOM 3152 N N . TRP A 1 384 ? -0.030 9.635 18.211 1.00 98.81 384 TRP A N 1
ATOM 3153 C CA . TRP A 1 384 ? 1.010 8.611 18.241 1.00 98.81 384 TRP A CA 1
ATOM 3154 C C . TRP A 1 384 ? 1.901 8.660 16.993 1.00 98.81 384 TRP A C 1
ATOM 3156 O O . TRP A 1 384 ? 3.117 8.826 17.116 1.00 98.81 384 TRP A O 1
ATOM 3166 N N . ILE A 1 385 ? 1.327 8.589 15.788 1.00 98.81 385 ILE A N 1
ATOM 3167 C CA . ILE A 1 385 ? 2.118 8.454 14.560 1.00 98.81 385 ILE A CA 1
ATOM 3168 C C . ILE A 1 385 ? 2.938 9.712 14.271 1.00 98.81 385 ILE A C 1
ATOM 3170 O O . ILE A 1 385 ? 4.121 9.598 13.962 1.00 98.81 385 ILE A O 1
ATOM 3174 N N . PHE A 1 386 ? 2.380 10.918 14.430 1.00 98.88 386 PHE A N 1
ATOM 3175 C CA . PHE A 1 386 ? 3.126 12.147 14.140 1.00 98.88 386 PHE A CA 1
ATOM 3176 C C . PHE A 1 386 ? 4.269 12.392 15.119 1.00 98.88 386 PHE A C 1
ATOM 3178 O O . PHE A 1 386 ? 5.287 12.951 14.717 1.00 98.88 386 PHE A O 1
ATOM 3185 N N . SER A 1 387 ? 4.161 11.914 16.363 1.00 98.81 387 SER A N 1
ATOM 3186 C CA . SER A 1 387 ? 5.287 11.960 17.299 1.00 98.81 387 SER A CA 1
ATOM 3187 C C . SER A 1 387 ? 6.499 11.182 16.756 1.00 98.81 387 SER A C 1
ATOM 3189 O O . SER A 1 387 ? 7.624 11.680 16.799 1.00 98.81 387 SER A O 1
ATOM 3191 N N . ILE A 1 388 ? 6.255 10.019 16.140 1.00 98.88 388 ILE A N 1
ATOM 3192 C CA . ILE A 1 388 ? 7.274 9.150 15.538 1.00 98.88 388 ILE A CA 1
ATOM 3193 C C . ILE A 1 388 ? 7.790 9.743 14.225 1.00 98.88 388 ILE A C 1
ATOM 3195 O O . ILE A 1 388 ? 8.999 9.858 14.051 1.00 98.88 388 ILE A O 1
ATOM 3199 N N . LEU A 1 389 ? 6.907 10.162 13.311 1.00 98.75 389 LEU A N 1
ATOM 3200 C CA . LEU A 1 389 ? 7.325 10.691 12.005 1.00 98.75 389 LEU A CA 1
ATOM 3201 C C . LEU A 1 389 ? 8.144 11.984 12.136 1.00 98.75 389 LEU A C 1
ATOM 3203 O O . LEU A 1 389 ? 9.113 12.174 11.403 1.00 98.75 389 LEU A O 1
ATOM 3207 N N . PHE A 1 390 ? 7.805 12.860 13.088 1.00 98.62 390 PHE A N 1
ATOM 3208 C CA . PHE A 1 390 ? 8.628 14.038 13.370 1.00 98.62 390 PHE A CA 1
ATOM 3209 C C . PHE A 1 390 ? 9.964 13.661 14.009 1.00 98.62 390 PHE A C 1
ATOM 3211 O O . PHE A 1 390 ? 10.975 14.279 13.690 1.00 98.62 390 PHE A O 1
ATOM 3218 N N . CYS A 1 391 ? 10.011 12.631 14.858 1.00 98.56 391 CYS A N 1
ATOM 3219 C CA . CYS A 1 391 ? 11.278 12.108 15.367 1.00 98.56 391 CYS A CA 1
ATOM 3220 C C . CYS A 1 391 ? 12.168 11.579 14.226 1.00 98.56 391 CYS A C 1
ATOM 3222 O O . CYS A 1 391 ? 13.355 11.908 14.192 1.00 98.56 391 CYS A O 1
ATOM 3224 N N . MET A 1 392 ? 11.596 10.857 13.255 1.00 98.00 392 MET A N 1
ATOM 3225 C CA . MET A 1 392 ? 12.331 10.379 12.077 1.00 98.00 392 MET A CA 1
ATOM 3226 C C . MET A 1 392 ? 12.935 11.539 11.283 1.00 98.00 392 MET A C 1
ATOM 3228 O O . MET A 1 392 ? 14.134 11.528 11.014 1.00 98.00 392 MET A O 1
ATOM 3232 N N . GLU A 1 393 ? 12.133 12.567 10.985 1.00 97.12 393 GLU A N 1
ATOM 3233 C CA . GLU A 1 393 ? 12.599 13.770 10.284 1.00 97.12 393 GLU A CA 1
ATOM 3234 C C . GLU A 1 393 ? 13.748 14.458 11.043 1.00 97.12 393 GLU A C 1
ATOM 3236 O O . GLU A 1 393 ? 14.753 14.847 10.450 1.00 97.12 393 GLU A O 1
ATOM 3241 N N . GLN A 1 394 ? 13.643 14.579 12.371 1.00 96.94 394 GLN A N 1
ATOM 3242 C CA . GLN A 1 394 ? 14.710 15.163 13.191 1.00 96.94 394 GLN A CA 1
ATOM 3243 C C . GLN A 1 394 ? 15.989 14.321 13.176 1.00 96.94 394 GLN A C 1
ATOM 3245 O O . GLN A 1 394 ? 17.089 14.876 13.195 1.00 96.94 394 GLN A O 1
ATOM 3250 N N . ASN A 1 395 ? 15.872 12.995 13.143 1.00 96.00 395 ASN A N 1
ATOM 3251 C CA . ASN A 1 395 ? 17.019 12.100 13.027 1.00 96.00 395 ASN A CA 1
ATOM 3252 C C . ASN A 1 395 ? 17.692 12.220 11.654 1.00 96.00 395 ASN A C 1
ATOM 3254 O O . ASN A 1 395 ? 18.919 12.293 11.594 1.00 96.00 395 ASN A O 1
ATOM 3258 N N . ASP A 1 396 ? 16.917 12.332 10.573 1.00 93.94 396 ASP A N 1
ATOM 3259 C CA . ASP A 1 396 ? 17.459 12.563 9.231 1.00 93.94 396 ASP A CA 1
ATOM 3260 C C . ASP A 1 396 ? 18.238 13.887 9.171 1.00 93.94 396 ASP A C 1
ATOM 3262 O O . ASP A 1 396 ? 19.380 13.920 8.707 1.00 93.94 396 ASP A O 1
ATOM 3266 N N . LEU A 1 397 ? 17.681 14.964 9.743 1.00 91.44 397 LEU A N 1
ATOM 3267 C CA . LEU A 1 397 ? 18.350 16.268 9.833 1.00 91.44 397 LEU A CA 1
ATOM 3268 C C . LEU A 1 397 ? 19.665 16.201 10.626 1.00 91.44 397 LEU A C 1
ATOM 3270 O O . LEU A 1 397 ? 20.678 16.743 10.179 1.00 91.44 397 LEU A O 1
ATOM 3274 N N . LYS A 1 398 ? 19.672 15.523 11.782 1.00 92.19 398 LYS A N 1
ATOM 3275 C CA . LYS A 1 398 ? 20.876 15.348 12.619 1.00 92.19 398 LYS A CA 1
ATOM 3276 C C . LYS A 1 398 ? 21.968 14.545 11.916 1.00 92.19 398 LYS A C 1
ATOM 3278 O O . LYS A 1 398 ? 23.145 14.835 12.103 1.00 92.19 398 LYS A O 1
ATOM 3283 N N . ASN A 1 399 ? 21.578 13.562 11.112 1.00 89.00 399 ASN A N 1
ATOM 3284 C CA . ASN A 1 399 ? 22.497 12.694 10.381 1.00 89.00 399 ASN A CA 1
ATOM 3285 C C . ASN A 1 399 ? 22.880 13.254 9.000 1.00 89.00 399 ASN A C 1
ATOM 3287 O O . ASN A 1 399 ? 23.538 12.561 8.227 1.00 89.00 399 ASN A O 1
ATOM 3291 N N . HIS A 1 400 ? 22.484 14.494 8.681 1.00 84.38 400 HIS A N 1
ATOM 3292 C CA . HIS A 1 400 ? 22.706 15.136 7.380 1.00 84.38 400 HIS A CA 1
ATOM 3293 C C . HIS A 1 400 ? 22.173 14.318 6.191 1.00 84.38 400 HIS A C 1
ATOM 3295 O O . HIS A 1 400 ? 22.705 14.372 5.080 1.00 84.38 400 HIS A O 1
ATOM 3301 N N . VAL A 1 401 ? 21.101 13.563 6.421 1.00 80.44 401 VAL A N 1
ATOM 3302 C CA . VAL A 1 401 ? 20.424 12.762 5.407 1.00 80.44 401 VAL A CA 1
ATOM 3303 C C . VAL A 1 401 ? 19.499 13.680 4.612 1.00 80.44 401 VAL A C 1
ATOM 3305 O O . VAL A 1 401 ? 18.482 14.154 5.111 1.00 80.44 401 VAL A O 1
ATOM 3308 N N . VAL A 1 402 ? 19.847 13.937 3.351 1.00 76.00 402 VAL A N 1
ATOM 3309 C CA . VAL A 1 402 ? 18.997 14.688 2.417 1.00 76.00 402 VAL A CA 1
ATOM 3310 C C . VAL A 1 402 ? 18.360 13.703 1.446 1.00 76.00 402 VAL A C 1
ATOM 3312 O O . VAL A 1 402 ? 18.973 13.296 0.459 1.00 76.00 402 VAL A O 1
ATOM 3315 N N . LYS A 1 403 ? 17.119 13.306 1.731 1.00 79.69 403 LYS A N 1
ATOM 3316 C CA . LYS A 1 403 ? 16.318 12.442 0.857 1.00 79.69 403 LYS A CA 1
ATOM 3317 C C . LYS A 1 403 ? 15.280 13.278 0.115 1.00 79.69 403 LYS A C 1
ATOM 3319 O O . LYS A 1 403 ? 14.462 13.954 0.731 1.00 79.69 403 LYS A O 1
ATOM 3324 N N . ASN A 1 404 ? 15.299 13.212 -1.214 1.00 83.69 404 ASN A N 1
ATOM 3325 C CA . ASN A 1 404 ? 14.275 13.815 -2.073 1.00 83.69 404 ASN A CA 1
ATOM 3326 C C . ASN A 1 404 ? 13.283 12.743 -2.550 1.00 83.69 404 ASN A C 1
ATOM 3328 O O . ASN A 1 404 ? 13.117 12.496 -3.745 1.00 83.69 404 ASN A O 1
ATOM 3332 N N . ASP A 1 405 ? 12.688 12.040 -1.593 1.00 89.75 405 ASP A N 1
ATOM 3333 C CA . ASP A 1 405 ? 11.749 10.948 -1.822 1.00 89.75 405 ASP A CA 1
ATOM 3334 C C . ASP A 1 405 ? 10.674 10.925 -0.719 1.00 89.75 405 ASP A C 1
ATOM 3336 O O . ASP A 1 405 ? 10.666 11.775 0.168 1.00 89.75 405 ASP A O 1
ATOM 3340 N N . ARG A 1 406 ? 9.781 9.928 -0.767 1.00 93.62 406 ARG A N 1
ATOM 3341 C CA . ARG A 1 406 ? 8.646 9.760 0.157 1.00 93.62 406 ARG A CA 1
ATOM 3342 C C . ARG A 1 406 ? 8.943 8.812 1.332 1.00 93.62 406 ARG A C 1
ATOM 3344 O O . ARG A 1 406 ? 8.044 8.102 1.776 1.00 93.62 406 ARG A O 1
ATOM 3351 N N . HIS A 1 407 ? 10.193 8.706 1.785 1.00 95.06 407 HIS A N 1
ATOM 3352 C CA . HIS A 1 407 ? 10.603 7.725 2.802 1.00 95.06 407 HIS A CA 1
ATOM 3353 C C . HIS A 1 407 ? 9.792 7.762 4.103 1.00 95.06 407 HIS A C 1
ATOM 3355 O O . HIS A 1 407 ? 9.418 6.701 4.601 1.00 95.06 407 HIS A O 1
ATOM 3361 N N . ILE A 1 408 ? 9.458 8.950 4.620 1.00 96.88 408 ILE A N 1
ATOM 3362 C CA . ILE A 1 408 ? 8.628 9.083 5.829 1.00 96.88 408 ILE A CA 1
ATOM 3363 C C . ILE A 1 408 ? 7.210 8.555 5.573 1.00 96.88 408 ILE A C 1
ATOM 3365 O O . ILE A 1 408 ? 6.666 7.834 6.406 1.00 96.88 408 ILE A O 1
ATOM 3369 N N . ALA A 1 409 ? 6.624 8.838 4.405 1.00 96.56 409 ALA A N 1
ATOM 3370 C CA . ALA A 1 409 ? 5.317 8.299 4.029 1.00 96.56 409 ALA A CA 1
ATOM 3371 C C . ALA A 1 409 ? 5.325 6.764 3.914 1.00 96.56 409 ALA A C 1
ATOM 3373 O O . ALA A 1 409 ? 4.396 6.107 4.377 1.00 96.56 409 ALA A O 1
ATOM 3374 N N . PHE A 1 410 ? 6.389 6.179 3.351 1.00 96.50 410 PHE A N 1
ATOM 3375 C CA . PHE A 1 410 ? 6.531 4.722 3.290 1.00 96.50 410 PHE A CA 1
ATOM 3376 C C . PHE A 1 410 ? 6.594 4.103 4.696 1.00 96.50 410 PHE A C 1
ATOM 3378 O O . PHE A 1 410 ? 5.922 3.104 4.951 1.00 96.50 410 PHE A O 1
ATOM 3385 N N . ALA A 1 411 ? 7.336 4.708 5.629 1.00 97.31 411 ALA A N 1
ATOM 3386 C CA . ALA A 1 411 ? 7.344 4.273 7.026 1.00 97.31 411 ALA A CA 1
ATOM 3387 C C . ALA A 1 411 ? 5.962 4.422 7.688 1.00 97.31 411 ALA A C 1
ATOM 3389 O O . ALA A 1 411 ? 5.522 3.534 8.421 1.00 97.31 411 ALA A O 1
ATOM 3390 N N . ALA A 1 412 ? 5.234 5.500 7.379 1.00 98.06 412 ALA A N 1
ATOM 3391 C CA . ALA A 1 412 ? 3.884 5.721 7.886 1.00 98.06 412 ALA A CA 1
ATOM 3392 C C . ALA A 1 412 ? 2.908 4.599 7.487 1.00 98.06 412 ALA A C 1
ATOM 3394 O O . ALA A 1 412 ? 2.060 4.229 8.300 1.00 98.06 412 ALA A O 1
ATOM 3395 N N . GLU A 1 413 ? 3.038 3.999 6.297 1.00 96.56 413 GLU A N 1
ATOM 3396 C CA . GLU A 1 413 ? 2.227 2.833 5.908 1.00 96.56 413 GLU A CA 1
ATOM 3397 C C . GLU A 1 413 ? 2.426 1.641 6.857 1.00 96.56 413 GLU A C 1
ATOM 3399 O O . GLU A 1 413 ? 1.444 1.048 7.313 1.00 96.56 413 GLU A O 1
ATOM 3404 N N . LEU A 1 414 ? 3.675 1.319 7.215 1.00 97.19 414 LEU A N 1
ATOM 3405 C CA . LEU A 1 414 ? 3.968 0.247 8.170 1.00 97.19 414 LEU A CA 1
ATOM 3406 C C . LEU A 1 414 ? 3.477 0.582 9.580 1.00 97.19 414 LEU A C 1
ATOM 3408 O O . LEU A 1 414 ? 2.849 -0.258 10.230 1.00 97.19 414 LEU A O 1
ATOM 3412 N N . LEU A 1 415 ? 3.744 1.807 10.040 1.00 98.62 415 LEU A N 1
ATOM 3413 C CA . LEU A 1 415 ? 3.356 2.279 11.370 1.00 98.62 415 LEU A CA 1
ATOM 3414 C C . LEU A 1 415 ? 1.834 2.317 11.545 1.00 98.62 415 LEU A C 1
ATOM 3416 O O . LEU A 1 415 ? 1.347 1.962 12.616 1.00 98.62 415 LEU A O 1
ATOM 3420 N N . THR A 1 416 ? 1.082 2.672 10.497 1.00 98.69 416 THR A N 1
ATOM 3421 C CA . THR A 1 416 ? -0.391 2.626 10.516 1.00 98.69 416 THR A CA 1
ATOM 3422 C C . THR A 1 416 ? -0.867 1.220 10.861 1.00 98.69 416 THR A C 1
ATOM 3424 O O . THR A 1 416 ? -1.645 1.024 11.792 1.00 98.69 416 THR A O 1
ATOM 3427 N N . SER A 1 417 ? -0.364 0.219 10.135 1.00 98.44 417 SER A N 1
ATOM 3428 C CA . SER A 1 417 ? -0.760 -1.165 10.367 1.00 98.44 417 SER A CA 1
ATOM 3429 C C . SER A 1 417 ? -0.297 -1.685 11.728 1.00 98.44 417 SER A C 1
ATOM 3431 O O . SER A 1 417 ? -1.035 -2.419 12.382 1.00 98.44 417 SER A O 1
ATOM 3433 N N . LEU A 1 418 ? 0.909 -1.301 12.158 1.00 98.75 418 LEU A N 1
ATOM 3434 C CA . LEU A 1 418 ? 1.460 -1.654 13.464 1.00 98.75 418 LEU A CA 1
ATOM 3435 C C . LEU A 1 418 ? 0.593 -1.119 14.610 1.00 98.75 418 LEU A C 1
ATOM 3437 O O . LEU A 1 418 ? 0.327 -1.865 15.546 1.00 98.75 418 LEU A O 1
ATOM 3441 N N . TYR A 1 419 ? 0.141 0.137 14.543 1.00 98.81 419 TYR A N 1
ATOM 3442 C CA . TYR A 1 419 ? -0.692 0.746 15.584 1.00 98.81 419 TYR A CA 1
ATOM 3443 C C . TYR A 1 419 ? -1.970 -0.061 15.824 1.00 98.81 419 TYR A C 1
ATOM 3445 O O . TYR A 1 419 ? -2.262 -0.472 16.946 1.00 98.81 419 TYR A O 1
ATOM 3453 N N . PHE A 1 420 ? -2.708 -0.359 14.753 1.00 98.69 420 PHE A N 1
ATOM 3454 C CA . PHE A 1 420 ? -3.955 -1.114 14.869 1.00 98.69 420 PHE A CA 1
ATOM 3455 C C . PHE A 1 420 ? -3.728 -2.589 15.208 1.00 98.69 420 PHE A C 1
ATOM 3457 O O . PHE A 1 420 ? -4.548 -3.184 15.897 1.00 98.69 420 PHE A O 1
ATOM 3464 N N . SER A 1 421 ? -2.601 -3.170 14.793 1.00 98.69 421 SER A N 1
ATOM 3465 C CA . SER A 1 421 ? -2.180 -4.506 15.225 1.00 98.69 421 SER A CA 1
ATOM 3466 C C . SER A 1 421 ? -1.874 -4.552 16.730 1.00 98.69 421 SER A C 1
ATOM 3468 O O . SER A 1 421 ? -2.327 -5.459 17.427 1.00 98.69 421 SER A O 1
ATOM 3470 N N . PHE A 1 422 ? -1.180 -3.544 17.262 1.00 98.69 422 PHE A N 1
ATOM 3471 C CA . PHE A 1 422 ? -0.888 -3.429 18.692 1.00 98.69 422 PHE A CA 1
ATOM 3472 C C . PHE A 1 422 ? -2.169 -3.291 19.529 1.00 98.69 422 PHE A C 1
ATOM 3474 O O . PHE A 1 422 ? -2.281 -3.905 20.586 1.00 98.69 422 PHE A O 1
ATOM 3481 N N . HIS A 1 423 ? -3.155 -2.548 19.020 1.00 98.50 423 HIS A N 1
ATOM 3482 C CA . HIS A 1 423 ? -4.447 -2.299 19.669 1.00 98.50 423 HIS A CA 1
ATOM 3483 C C . HIS A 1 423 ? -5.567 -3.267 19.254 1.00 98.50 423 HIS A C 1
ATOM 3485 O O . HIS A 1 423 ? -6.739 -3.025 19.544 1.00 98.50 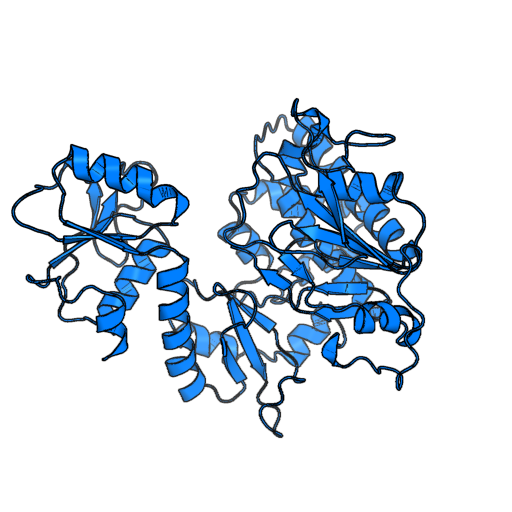423 HIS A O 1
ATOM 3491 N N . LYS A 1 424 ? -5.237 -4.381 18.591 1.00 97.69 424 LYS A N 1
ATOM 3492 C CA . LYS A 1 424 ? -6.218 -5.343 18.056 1.00 97.69 424 LYS A CA 1
ATOM 3493 C C . LYS A 1 424 ? -7.154 -5.953 19.110 1.00 97.69 424 LYS A C 1
ATOM 3495 O O . LYS A 1 424 ? -8.229 -6.427 18.762 1.00 97.69 424 LYS A O 1
ATOM 3500 N N . ASP A 1 425 ? -6.723 -5.986 20.373 1.00 97.06 425 ASP A N 1
ATOM 3501 C CA . ASP A 1 425 ? -7.496 -6.542 21.491 1.00 97.06 425 ASP A CA 1
ATOM 3502 C C . ASP A 1 425 ? -8.326 -5.460 22.215 1.00 97.06 425 ASP A C 1
ATOM 3504 O O . ASP A 1 425 ? -9.253 -5.790 22.954 1.00 97.06 425 ASP A O 1
ATOM 3508 N N . ASP A 1 426 ? -8.026 -4.178 21.968 1.00 97.56 426 ASP A N 1
ATOM 3509 C CA . ASP A 1 426 ? -8.719 -3.021 22.549 1.00 97.56 426 ASP A CA 1
ATOM 3510 C C . ASP A 1 426 ? -9.813 -2.463 21.622 1.00 97.56 426 ASP A C 1
ATOM 3512 O O . ASP A 1 426 ? -10.713 -1.756 22.077 1.00 97.56 426 ASP A O 1
ATOM 3516 N N . LEU A 1 427 ? -9.714 -2.736 20.315 1.00 98.38 427 LEU A N 1
ATOM 3517 C CA . LEU A 1 427 ? -10.526 -2.116 19.269 1.00 98.38 427 LEU A CA 1
ATOM 3518 C C . LEU A 1 427 ? -11.329 -3.153 18.481 1.00 98.38 427 LEU A C 1
ATOM 3520 O O . LEU A 1 427 ? -10.802 -4.177 18.047 1.00 98.38 427 LEU A O 1
ATOM 3524 N N . LYS A 1 428 ? -12.593 -2.840 18.181 1.00 98.06 428 LYS A N 1
ATOM 3525 C CA . LYS A 1 428 ? -13.388 -3.583 17.197 1.00 98.06 428 LYS A CA 1
ATOM 3526 C C . LYS A 1 428 ? -13.038 -3.122 15.780 1.00 98.06 428 LYS A C 1
ATOM 3528 O O . LYS A 1 428 ? -13.621 -2.170 15.256 1.00 98.06 428 LYS A O 1
ATOM 3533 N N . ILE A 1 429 ? -12.075 -3.810 15.173 1.00 98.31 429 ILE A N 1
ATOM 3534 C CA . ILE A 1 429 ? -11.573 -3.534 13.823 1.00 98.31 429 ILE A CA 1
ATOM 3535 C C . ILE A 1 429 ? -12.436 -4.262 12.787 1.00 98.31 429 ILE A C 1
ATOM 3537 O O . ILE A 1 429 ? -12.584 -5.479 12.854 1.00 98.31 429 ILE A O 1
ATOM 3541 N N . ALA A 1 430 ? -12.974 -3.527 11.814 1.00 97.62 430 ALA A N 1
ATOM 3542 C CA . ALA A 1 430 ? -13.568 -4.092 10.604 1.00 97.62 430 ALA A CA 1
ATOM 3543 C C . ALA A 1 430 ? -12.635 -3.890 9.402 1.00 97.62 430 ALA A C 1
ATOM 3545 O O . ALA A 1 430 ? -11.870 -2.925 9.351 1.00 97.62 430 ALA A O 1
ATOM 3546 N N . VAL A 1 431 ? -12.723 -4.771 8.408 1.00 97.12 431 VAL A N 1
ATOM 3547 C CA . VAL A 1 431 ? -11.958 -4.664 7.160 1.00 97.12 431 VAL A CA 1
ATOM 3548 C C . VAL A 1 431 ? -12.879 -4.580 5.951 1.00 97.12 431 VAL A C 1
ATOM 3550 O O . VAL A 1 431 ? -13.956 -5.174 5.933 1.00 97.12 431 VAL A O 1
ATOM 3553 N N . THR A 1 432 ? -12.460 -3.839 4.931 1.00 95.88 432 THR A N 1
ATOM 3554 C CA . THR A 1 432 ? -13.124 -3.826 3.623 1.00 95.88 432 THR A CA 1
ATOM 3555 C C . THR A 1 432 ? -12.118 -3.651 2.492 1.00 95.88 432 THR A C 1
ATOM 3557 O O . THR A 1 432 ? -11.025 -3.112 2.672 1.00 95.88 432 THR A O 1
ATOM 3560 N N . ASP A 1 433 ? -12.488 -4.087 1.295 1.00 95.06 433 ASP A N 1
ATOM 3561 C CA . ASP A 1 433 ? -11.691 -3.858 0.099 1.00 95.06 433 ASP A CA 1
ATOM 3562 C C . ASP A 1 433 ? -11.627 -2.369 -0.268 1.00 95.06 433 ASP A C 1
ATOM 3564 O O . ASP A 1 433 ? -12.382 -1.528 0.228 1.00 95.06 433 ASP A O 1
ATOM 3568 N N . TYR A 1 434 ? -10.724 -2.033 -1.187 1.00 94.81 434 TYR A N 1
ATOM 3569 C CA . TYR A 1 434 ? -10.734 -0.741 -1.858 1.00 94.81 434 TYR A CA 1
ATOM 3570 C C . TYR A 1 434 ? -10.929 -0.916 -3.367 1.00 94.81 434 TYR A C 1
ATOM 3572 O O . TYR A 1 434 ? -10.337 -1.798 -3.984 1.00 94.81 434 TYR A O 1
ATOM 3580 N N . LEU A 1 435 ? -11.722 -0.031 -3.965 1.00 94.62 435 LEU A N 1
ATOM 3581 C CA . LEU A 1 435 ? -11.847 0.173 -5.400 1.00 94.62 435 LEU A CA 1
ATOM 3582 C C . LEU A 1 435 ? -10.622 0.914 -5.933 1.00 94.62 435 LEU A C 1
ATOM 3584 O O . LEU A 1 435 ? -10.377 2.061 -5.549 1.00 94.62 435 LEU A O 1
ATOM 3588 N N . PHE A 1 436 ? -9.881 0.274 -6.840 1.00 93.56 436 PHE A N 1
ATOM 3589 C CA . PHE A 1 436 ? -8.792 0.900 -7.580 1.00 93.56 436 PHE A CA 1
ATOM 3590 C C . PHE A 1 436 ? -9.306 1.582 -8.855 1.00 93.56 436 PHE A C 1
ATOM 3592 O O . PHE A 1 436 ? -9.854 0.936 -9.748 1.00 93.56 436 PHE A O 1
ATOM 3599 N N . LEU A 1 437 ? -9.093 2.894 -8.962 1.00 91.88 437 LEU A N 1
ATOM 3600 C CA . LEU A 1 437 ? -9.442 3.692 -10.139 1.00 91.88 437 LEU A CA 1
ATOM 3601 C C . LEU A 1 437 ? -8.213 3.873 -11.042 1.00 91.88 437 LEU A C 1
ATOM 3603 O O . LEU A 1 437 ? -7.144 4.297 -10.591 1.00 91.88 437 LEU A O 1
ATOM 3607 N N . GLU A 1 438 ? -8.363 3.562 -12.331 1.00 83.12 438 GLU A N 1
ATOM 3608 C CA . GLU A 1 438 ? -7.284 3.656 -13.329 1.00 83.12 438 GLU A CA 1
ATOM 3609 C C . GLU A 1 438 ? -7.066 5.052 -13.899 1.00 83.12 438 GLU A C 1
ATOM 3611 O O . GLU A 1 438 ? -8.067 5.739 -14.193 1.00 83.12 438 GLU A O 1
#

Organism: NCBI:txid2681861